Protein AF-0000000071953460 (afdb_homodimer)

Foldseek 3Di:
DVPPPPCPQPQDDDLLAAVVVVVVVLVVVCVVVVPDLQCQLVSVLVNCPPVSVVLVVPDDPVCSRPNVSSSVSCCVVSPDALVSLVVSLVPDDADPPDDVVRSVVRSVVSVVVSCVQQPHDDPVSVVQVVLQVVVLVVDDPVLNVVVCVVCPSYGDGPVRSVVSSVVVVVVVVVVPVPPPCPVPVPDPVPPPPPDPD/DVPPPPCPQPQDDDLLAAVVVVVVVLVVVCVVVVPDLQCLLVSVLVNCPPVSVVLVVPDDPVCSRPNVSSSVSCCVVSPDALVSLVVSLVPDDADPPDDVVRSVVRSVVSVVVSCVQQPHDDPVSVVQVVLQVVVLVVDDPVLNVVVCVVCPSYGDGPVRSVVSSVVVVVVVVVVPPPPPCPVPPPDPPPPPPPDDD

Solvent-accessible surface area (backbone atoms only — not comparable to full-atom values): 22794 Å² total; per-residue (Å²): 123,82,74,71,61,70,75,72,74,57,78,56,63,52,89,83,36,60,56,62,58,49,48,52,52,49,51,50,49,35,60,74,67,63,57,58,70,80,49,50,20,58,52,50,46,60,47,44,47,79,60,28,53,67,44,54,72,74,48,52,80,88,44,57,60,34,41,71,58,50,50,51,46,44,43,65,72,55,49,66,50,58,67,52,37,48,48,44,54,74,65,57,69,80,53,90,90,55,49,42,52,54,41,41,50,51,49,47,51,43,50,53,48,32,32,54,66,66,69,44,84,40,38,67,51,42,52,32,48,56,44,23,52,53,55,52,67,70,45,52,70,68,59,40,52,58,49,48,64,70,34,60,86,52,77,52,48,34,66,58,42,17,47,54,48,44,51,52,54,53,57,56,63,57,59,67,65,60,66,74,71,66,70,71,78,69,75,75,72,69,70,71,71,62,63,86,112,124,83,73,73,60,71,73,73,75,56,79,57,65,53,89,82,38,60,56,63,57,50,48,52,52,50,51,49,50,34,60,74,67,62,58,57,69,80,48,50,20,56,52,51,47,60,48,45,46,79,61,29,54,67,44,55,70,73,47,53,81,87,45,57,60,34,41,70,59,49,50,51,46,44,42,65,74,56,47,66,51,58,66,52,37,47,49,44,54,74,65,57,69,80,53,90,90,54,49,41,53,55,42,40,50,50,47,46,52,44,49,52,47,33,32,55,66,65,70,43,83,40,39,68,51,43,51,31,47,56,44,22,51,52,56,52,67,70,45,52,70,68,58,40,52,58,48,51,63,70,36,62,87,54,76,55,49,34,66,58,42,17,48,53,48,44,51,52,52,53,57,57,63,59,60,66,63,61,67,74,72,68,71,70,77,69,78,74,73,72,74,66,73,69,58,89,117

Sequence (394 aa):
MIKSIKTLSLPVPTRSENFNLFFQSLERAFLTKKINDEYKSEILINLLGERAHNVLLYIKEEELNDYEKLKSIVLREFQLTPRECLNSFKNAVKSSGETYIQFAARLTANFQYYCSLRKVNSFESLCDLIISDKLFETLNKETATHIGIREAEDWFRPIDLAKECDIYFSSRSGSHKEIPITYGYTQDPFKNRSQKLMIKSIKTLSLPVPTRSENFNLFFQSLERAFLTKKINDEYKSEILINLLGERAHNVLLYIKEEELNDYEKLKSIVLREFQLTPRECLNSFKNAVKSSGETYIQFAARLTANFQYYCSLRKVNSFESLCDLIISDKLFETLNKETATHIGIREAEDWFRPIDLAKECDIYFSSRSGSHKEIPITYGYTQDPFKNRSQKL

Secondary structure (DSSP, 8-state):
--S--------PPPTTS-HHHHHHHHHHHHHHTT--HHHHHHHHHHHHGGGHHHHHTTS-GGGTT-HHHHHHHHHHHHPPPHHHHHHHHHT--PPTT--HHHHHHHHHHHHHHHHHHTT--SHHHHHHHHHHHHHHHTS-HHHHHHHHHHHTTS---HHHHHHHHHHHHHHHHHHT------------GGGGGSTT-/--TT-------PPPTTS-HHHHHHHHHHHHHHTT--HHHHHHHHHHHHGGGHHHHHTTS-GGGTT-HHHHHHHHHHHHPPPHHHHHHHHHT--PPTT--HHHHHHHHHHHHHHHHHHTT--SHHHHHHHHHHHHHHHTS-HHHHHHHHHHHTTS---HHHHHHHHHHHHHHHHHHT------------GGGGGGS--

Nearest PDB structures (foldseek):
  7r1z-assembly1_A  TM=4.662E-01  e=5.910E-01  Rattus norvegicus
  7r24-assembly1_A  TM=3.406E-01  e=5.318E-01  Rattus norvegicus
  8uyo-assembly1_1  TM=3.143E-01  e=6.042E+00  Homo sapiens
  7r1z-assembly1_A  TM=4.655E-01  e=4.522E-01  Rattus norvegicus
  7r24-assembly1_A  TM=3.403E-01  e=5.030E-01  Rattus norvegicus

Radius of gyration: 32.68 Å; Cα contacts (8 Å, |Δi|>4): 283; chains: 2; bounding box: 66×86×130 Å

Organism: Trichonephila clavipes (NCBI:txid2585209)

pLDDT: mean 75.24, std 22.38, range [21.05, 98.12]

Structure (mmCIF, N/CA/C/O backbone):
data_AF-0000000071953460-model_v1
#
loop_
_entity.id
_entity.type
_entity.pdbx_description
1 polymer 'Uncharacterized protein'
#
loop_
_atom_site.group_PDB
_atom_site.id
_atom_site.type_symbol
_atom_site.label_atom_id
_atom_site.label_alt_id
_atom_site.label_comp_id
_atom_site.label_asym_id
_atom_site.label_entity_id
_atom_site.label_seq_id
_atom_site.pdbx_PDB_ins_code
_atom_site.Cartn_x
_atom_site.Cartn_y
_atom_site.Cartn_z
_atom_site.occupancy
_atom_site.B_iso_or_equiv
_atom_site.auth_seq_id
_atom_site.auth_comp_id
_atom_site.auth_asym_id
_atom_site.auth_atom_id
_atom_site.pdbx_PDB_model_num
ATOM 1 N N . MET A 1 1 ? 0.425 -36.781 -34.625 1 23.75 1 MET A N 1
ATOM 2 C CA . MET A 1 1 ? -0.552 -36.344 -33.656 1 23.75 1 MET A CA 1
ATOM 3 C C . MET A 1 1 ? 0.042 -35.281 -32.719 1 23.75 1 MET A C 1
ATOM 5 O O . MET A 1 1 ? -0.632 -34.312 -32.375 1 23.75 1 MET A O 1
ATOM 9 N N . ILE A 1 2 ? 1.283 -35.5 -32.281 1 33.03 2 ILE A N 1
ATOM 10 C CA . ILE A 1 2 ? 2.09 -34.594 -31.453 1 33.03 2 ILE A CA 1
ATOM 11 C C . ILE A 1 2 ? 2.387 -33.312 -32.219 1 33.03 2 ILE A C 1
ATOM 13 O O . ILE A 1 2 ? 2.98 -32.375 -31.688 1 33.03 2 ILE A O 1
ATOM 17 N N . LYS A 1 3 ? 2.371 -33.344 -33.469 1 36.88 3 LYS A N 1
ATOM 18 C CA . LYS A 1 3 ? 2.859 -32.312 -34.406 1 36.88 3 LYS A CA 1
ATOM 19 C C . LYS A 1 3 ? 2.006 -31.047 -34.312 1 36.88 3 LYS A C 1
ATOM 21 O O . LYS A 1 3 ? 2.512 -29.938 -34.469 1 36.88 3 LYS A O 1
ATOM 26 N N . SER A 1 4 ? 0.717 -31.25 -34.469 1 30.52 4 SER A N 1
ATOM 27 C CA . SER A 1 4 ? -0.184 -30.109 -34.625 1 30.52 4 SER A CA 1
ATOM 28 C C . SER A 1 4 ? -0.378 -29.391 -33.312 1 30.52 4 SER A C 1
ATOM 30 O O . SER A 1 4 ? -1.391 -28.719 -33.094 1 30.52 4 SER A O 1
ATOM 32 N N . ILE A 1 5 ? 0.105 -29.906 -32.219 1 33.53 5 ILE A N 1
ATOM 33 C CA . ILE A 1 5 ? -0.109 -29.141 -30.984 1 33.53 5 ILE A CA 1
ATOM 34 C C . ILE A 1 5 ? 0.323 -27.703 -31.188 1 33.53 5 ILE A C 1
ATOM 36 O O . ILE A 1 5 ? 1.51 -27.422 -31.375 1 33.53 5 ILE A O 1
ATOM 40 N N . LYS A 1 6 ? -0.373 -26.953 -31.922 1 33.25 6 LYS A N 1
ATOM 41 C CA . LYS A 1 6 ? -0.275 -25.5 -32.031 1 33.25 6 LYS A CA 1
ATOM 42 C C . LYS A 1 6 ? 0.271 -24.906 -30.734 1 33.25 6 LYS A C 1
ATOM 44 O O . LYS A 1 6 ? -0.231 -25.188 -29.641 1 33.25 6 LYS A O 1
ATOM 49 N N . THR A 1 7 ? 1.58 -24.453 -30.766 1 35.38 7 THR A N 1
ATOM 50 C CA . THR A 1 7 ? 2.508 -23.953 -29.75 1 35.38 7 THR A CA 1
ATOM 51 C C . THR A 1 7 ? 1.825 -22.938 -28.859 1 35.38 7 THR A C 1
ATOM 53 O O . THR A 1 7 ? 1.464 -21.844 -29.297 1 35.38 7 THR A O 1
ATOM 56 N N . LEU A 1 8 ? 0.818 -23.312 -28.203 1 34.56 8 LEU A N 1
ATOM 57 C CA . LEU A 1 8 ? 0.409 -22.359 -27.172 1 34.56 8 LEU A CA 1
ATOM 58 C C . LEU A 1 8 ? 1.624 -21.766 -26.469 1 34.56 8 LEU A C 1
ATOM 60 O O . LEU A 1 8 ? 2.373 -22.484 -25.797 1 34.56 8 LEU A O 1
ATOM 64 N N . SER A 1 9 ? 2.424 -21 -27.172 1 36.47 9 SER A N 1
ATOM 65 C CA . SER A 1 9 ? 3.596 -20.359 -26.578 1 36.47 9 SER A CA 1
ATOM 66 C C . SER A 1 9 ? 3.205 -19.438 -25.422 1 36.47 9 SER A C 1
ATOM 68 O O . SER A 1 9 ? 2.65 -18.359 -25.641 1 36.47 9 SER A O 1
ATOM 70 N N . LEU A 1 10 ? 2.398 -19.953 -24.516 1 41.62 10 LEU A N 1
ATOM 71 C CA . LEU A 1 10 ? 2.268 -19.016 -23.406 1 41.62 10 LEU A CA 1
ATOM 72 C C . LEU A 1 10 ? 3.578 -18.891 -22.641 1 41.62 10 LEU A C 1
ATOM 74 O O . LEU A 1 10 ? 4.211 -19.906 -22.312 1 41.62 10 LEU A O 1
ATOM 78 N N . PRO A 1 11 ? 4.238 -17.922 -22.781 1 42.75 11 PRO A N 1
ATOM 79 C CA . PRO A 1 11 ? 5.457 -17.781 -21.969 1 42.75 11 PRO A CA 1
ATOM 80 C C . PRO A 1 11 ? 5.262 -18.234 -20.531 1 42.75 11 PRO A C 1
ATOM 82 O O . PRO A 1 11 ? 4.227 -17.953 -19.922 1 42.75 11 PRO A O 1
ATOM 85 N N . VAL A 1 12 ? 5.852 -19.391 -20.25 1 47.56 12 VAL A N 1
ATOM 86 C CA . VAL A 1 12 ? 5.863 -19.844 -18.875 1 47.56 12 VAL A CA 1
ATOM 87 C C . VAL A 1 12 ? 6.484 -18.781 -17.969 1 47.56 12 VAL A C 1
ATOM 89 O O . VAL A 1 12 ? 7.527 -18.203 -18.312 1 47.56 12 VAL A O 1
ATOM 92 N N . PRO A 1 13 ? 5.668 -18.312 -17 1 50.53 13 PRO A N 1
ATOM 93 C CA . PRO A 1 13 ? 6.168 -17.266 -16.125 1 50.53 13 PRO A CA 1
ATOM 94 C C . PRO A 1 13 ? 7.496 -17.625 -15.461 1 50.53 13 PRO A C 1
ATOM 96 O O . PRO A 1 13 ? 7.812 -18.812 -15.305 1 50.53 13 PRO A O 1
ATOM 99 N N . THR A 1 14 ? 8.414 -16.797 -15.578 1 49.19 14 THR A N 1
ATOM 100 C CA . THR A 1 14 ? 9.562 -16.938 -14.688 1 49.19 14 THR A CA 1
ATOM 101 C C . THR A 1 14 ? 9.125 -16.875 -13.227 1 49.19 14 THR A C 1
ATOM 103 O O . THR A 1 14 ? 8.016 -16.438 -12.922 1 49.19 14 THR A O 1
ATOM 106 N N . ARG A 1 15 ? 9.859 -17.656 -12.383 1 48.22 15 ARG A N 1
ATOM 107 C CA . ARG A 1 15 ? 9.602 -17.75 -10.953 1 48.22 15 ARG A CA 1
ATOM 108 C C . ARG A 1 15 ? 8.922 -16.484 -10.438 1 48.22 15 ARG A C 1
ATOM 110 O O . ARG A 1 15 ? 8.086 -16.547 -9.531 1 48.22 15 ARG A O 1
ATOM 117 N N . SER A 1 16 ? 9.289 -15.422 -11.078 1 48.28 16 SER A N 1
ATOM 118 C CA . SER A 1 16 ? 8.82 -14.148 -10.539 1 48.28 16 SER A CA 1
ATOM 119 C C . SER A 1 16 ? 7.395 -13.852 -10.984 1 48.28 16 SER A C 1
ATOM 121 O O . SER A 1 16 ? 6.754 -12.93 -10.461 1 48.28 16 SER A O 1
ATOM 123 N N . GLU A 1 17 ? 6.961 -14.883 -11.867 1 56.78 17 GLU A N 1
ATOM 124 C CA . GLU A 1 17 ? 5.648 -14.562 -12.422 1 56.78 17 GLU A CA 1
ATOM 125 C C . GLU A 1 17 ? 4.551 -15.367 -11.734 1 56.78 17 GLU A C 1
ATOM 127 O O . GLU A 1 17 ? 4.793 -16.469 -11.25 1 56.78 17 GLU A O 1
ATOM 132 N N . ASN A 1 18 ? 3.434 -14.781 -11.523 1 63.5 18 ASN A N 1
ATOM 133 C CA . ASN A 1 18 ? 2.248 -15.297 -10.844 1 63.5 18 ASN A CA 1
ATOM 134 C C . ASN A 1 18 ? 1.667 -16.516 -11.562 1 63.5 18 ASN A C 1
ATOM 136 O O . ASN A 1 18 ? 1.06 -16.375 -12.625 1 63.5 18 ASN A O 1
ATOM 140 N N . PHE A 1 19 ? 2.096 -17.719 -11.094 1 74.25 19 PHE A N 1
ATOM 141 C CA . PHE A 1 19 ? 1.6 -18.969 -11.68 1 74.25 19 PHE A CA 1
ATOM 142 C C . PHE A 1 19 ? 0.077 -19.016 -11.641 1 74.25 19 PHE A C 1
ATOM 144 O O . PHE A 1 19 ? -0.551 -19.672 -12.469 1 74.25 19 PHE A O 1
ATOM 151 N N . ASN A 1 20 ? -0.404 -18.266 -10.797 1 70.81 20 ASN A N 1
ATOM 152 C CA . ASN A 1 20 ? -1.862 -18.203 -10.789 1 70.81 20 ASN A CA 1
ATOM 153 C C . ASN A 1 20 ? -2.4 -17.531 -12.039 1 70.81 20 ASN A C 1
ATOM 155 O O . ASN A 1 20 ? -3.365 -18 -12.648 1 70.81 20 ASN A O 1
ATOM 159 N N . LEU A 1 21 ? -1.749 -16.484 -12.289 1 70.56 21 LEU A N 1
ATOM 160 C CA . LEU A 1 21 ? -2.16 -15.789 -13.5 1 70.56 21 LEU A CA 1
ATOM 161 C C . LEU A 1 21 ? -1.877 -16.641 -14.742 1 70.56 21 LEU A C 1
ATOM 163 O O . LEU A 1 21 ? -2.662 -16.641 -15.688 1 70.56 21 LEU A O 1
ATOM 167 N N . PHE A 1 22 ? -0.777 -17.297 -14.664 1 76.81 22 PHE A N 1
ATOM 168 C CA . PHE A 1 22 ? -0.415 -18.203 -15.742 1 76.81 22 PHE A CA 1
ATOM 169 C C . PHE A 1 22 ? -1.508 -19.25 -15.961 1 76.81 22 PHE A C 1
ATOM 171 O O . PHE A 1 22 ? -1.945 -19.469 -17.094 1 76.81 22 PHE A O 1
ATOM 178 N N . PHE A 1 23 ? -2.01 -19.75 -14.867 1 81.75 23 PHE A N 1
ATOM 179 C CA . PHE A 1 23 ? -3.012 -20.797 -14.969 1 81.75 23 PHE A CA 1
ATOM 180 C C . PHE A 1 23 ? -4.359 -20.234 -15.398 1 81.75 23 PHE A C 1
ATOM 182 O O . PHE A 1 23 ? -5.105 -20.859 -16.141 1 81.75 23 PHE A O 1
ATOM 189 N N . GLN A 1 24 ? -4.594 -19.078 -14.961 1 77.25 24 GLN A N 1
ATOM 190 C CA . GLN A 1 24 ? -5.82 -18.438 -15.406 1 77.25 24 GLN A CA 1
ATOM 191 C C . GLN A 1 24 ? -5.801 -18.203 -16.922 1 77.25 24 GLN A C 1
ATOM 193 O O . GLN A 1 24 ? -6.793 -18.469 -17.594 1 77.25 24 GLN A O 1
ATOM 198 N N . SER A 1 25 ? -4.746 -17.75 -17.406 1 77.06 25 SER A N 1
ATOM 199 C CA . SER A 1 25 ? -4.586 -17.531 -18.844 1 77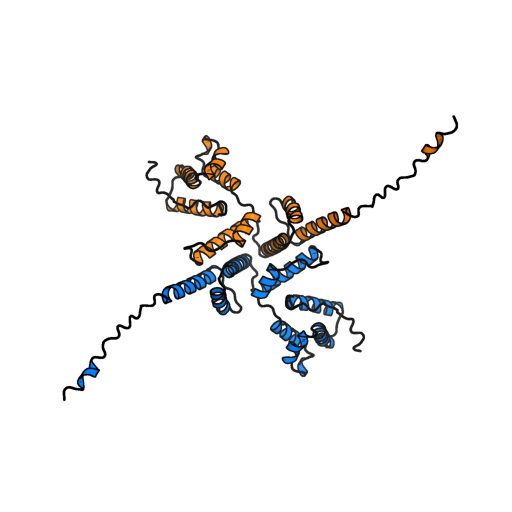.06 25 SER A CA 1
ATOM 200 C C . SER A 1 25 ? -4.617 -18.844 -19.609 1 77.06 25 SER A C 1
ATOM 202 O O . SER A 1 25 ? -5.238 -18.938 -20.672 1 77.06 25 SER A O 1
ATOM 204 N N . LEU A 1 26 ? -3.959 -19.766 -19.078 1 83 26 LEU A N 1
ATOM 205 C CA . LEU A 1 26 ? -3.885 -21.078 -19.719 1 83 26 LEU A CA 1
ATOM 206 C C . LEU A 1 26 ? -5.266 -21.703 -19.812 1 83 26 LEU A C 1
ATOM 208 O O . LEU A 1 26 ? -5.641 -22.234 -20.875 1 83 26 LEU A O 1
ATOM 212 N N . GLU A 1 27 ? -5.949 -21.594 -18.734 1 86.81 27 GLU A N 1
ATOM 213 C CA . GLU A 1 27 ? -7.281 -22.188 -18.688 1 86.81 27 GLU A CA 1
ATOM 214 C C . GLU A 1 27 ? -8.258 -21.438 -19.578 1 86.81 27 GLU A C 1
ATOM 216 O O . GLU A 1 27 ? -9.133 -22.031 -20.203 1 86.81 27 GLU A O 1
ATOM 221 N N . ARG A 1 28 ? -8.078 -20.188 -19.625 1 82.25 28 ARG A N 1
ATOM 222 C CA . ARG A 1 28 ? -8.867 -19.406 -20.578 1 82.25 28 ARG A CA 1
ATOM 223 C C . ARG A 1 28 ? -8.555 -19.828 -22.016 1 82.25 28 ARG A C 1
ATOM 225 O O . ARG A 1 28 ? -9.461 -19.953 -22.844 1 82.25 28 ARG A O 1
ATOM 232 N N . ALA A 1 29 ? -7.367 -20 -22.328 1 81.88 29 ALA A N 1
ATOM 233 C CA . ALA A 1 29 ? -6.949 -20.484 -23.641 1 81.88 29 ALA A CA 1
ATOM 234 C C . ALA A 1 29 ? -7.52 -21.859 -23.938 1 81.88 29 ALA A C 1
ATOM 236 O O . ALA A 1 29 ? -7.965 -22.141 -25.062 1 81.88 29 ALA A O 1
ATOM 237 N N . PHE A 1 30 ? -7.562 -22.734 -22.906 1 88.06 30 PHE A N 1
ATOM 238 C CA . PHE A 1 30 ? -8.133 -24.078 -23.062 1 88.06 30 PHE A CA 1
ATOM 239 C C . PHE A 1 30 ? -9.609 -23.984 -23.453 1 88.06 30 PHE A C 1
ATOM 241 O O . PHE A 1 30 ? -10.07 -24.734 -24.312 1 88.06 30 PHE A O 1
ATOM 248 N N . LEU A 1 31 ? -10.242 -23.109 -22.828 1 88.75 31 LEU A N 1
ATOM 249 C CA . LEU A 1 31 ? -11.664 -22.938 -23.078 1 88.75 31 LEU A CA 1
ATOM 250 C C . LEU A 1 31 ? -11.922 -22.359 -24.469 1 88.75 31 LEU A C 1
ATOM 252 O O . LEU A 1 31 ? -12.781 -22.859 -25.188 1 88.75 31 LEU A O 1
ATOM 256 N N . THR A 1 32 ? -11.195 -21.406 -24.797 1 86.06 32 THR A N 1
ATOM 257 C CA . THR A 1 32 ? -11.383 -20.719 -26.078 1 86.06 32 THR A CA 1
ATOM 258 C C . THR A 1 32 ? -11.055 -21.656 -27.25 1 86.06 32 THR A C 1
ATOM 260 O O . THR A 1 32 ? -11.742 -21.641 -28.266 1 86.06 32 THR A O 1
ATOM 263 N N . LYS A 1 33 ? -10.078 -22.422 -27.078 1 88.19 33 LYS A N 1
ATOM 264 C CA . LYS A 1 33 ? -9.609 -23.297 -28.141 1 88.19 33 LYS A CA 1
ATOM 265 C C . LYS A 1 33 ? -10.234 -24.672 -28.031 1 88.19 33 LYS A C 1
ATOM 267 O O . LYS A 1 33 ? -9.906 -25.578 -28.812 1 88.19 33 LYS A O 1
ATOM 272 N N . LYS A 1 34 ? -11.117 -24.828 -27.078 1 90.06 34 LYS A N 1
ATOM 273 C CA . LYS A 1 34 ? -11.852 -26.078 -26.844 1 90.06 34 LYS A CA 1
ATOM 274 C C . LYS A 1 34 ? -10.906 -27.266 -26.781 1 90.06 34 LYS A C 1
ATOM 276 O O . LYS A 1 34 ? -11.102 -28.266 -27.469 1 90.06 34 LYS A O 1
ATOM 281 N N . ILE A 1 35 ? -9.922 -27.156 -25.969 1 87.75 35 ILE A N 1
ATOM 282 C CA . ILE A 1 35 ? -8.93 -28.203 -25.781 1 87.75 35 ILE A CA 1
ATOM 283 C C . ILE A 1 35 ? -9.523 -29.344 -24.953 1 87.75 35 ILE A C 1
ATOM 285 O O . ILE A 1 35 ? -10.133 -29.109 -23.906 1 87.75 35 ILE A O 1
ATOM 289 N N . ASN A 1 36 ? -9.406 -30.578 -25.469 1 89.69 36 ASN A N 1
ATOM 290 C CA . ASN A 1 36 ? -9.883 -31.75 -24.75 1 89.69 36 ASN A CA 1
ATOM 291 C C . ASN A 1 36 ? -9.094 -31.953 -23.453 1 89.69 36 ASN A C 1
ATOM 293 O O . ASN A 1 36 ? -7.887 -31.703 -23.406 1 89.69 36 ASN A O 1
ATOM 297 N N . ASP A 1 37 ? -9.688 -32.531 -22.422 1 89.38 37 ASP A N 1
ATOM 298 C CA . ASP A 1 37 ? -9.109 -32.75 -21.094 1 89.38 37 ASP A CA 1
ATOM 299 C C . ASP A 1 37 ? -7.863 -33.625 -21.172 1 89.38 37 ASP A C 1
ATOM 301 O O . ASP A 1 37 ? -6.922 -33.438 -20.391 1 89.38 37 ASP A O 1
ATOM 305 N N . GLU A 1 38 ? -7.91 -34.469 -22.109 1 85.94 38 GLU A N 1
ATOM 306 C CA . GLU A 1 38 ? -6.836 -35.469 -22.203 1 85.94 38 GLU A CA 1
ATOM 307 C C . GLU A 1 38 ? -5.52 -34.781 -22.609 1 85.94 38 GLU A C 1
ATOM 309 O O . GLU A 1 38 ? -4.441 -35.344 -22.328 1 85.94 38 GLU A O 1
ATOM 314 N N . TYR A 1 39 ? -5.574 -33.562 -23.172 1 88.94 39 TYR A N 1
ATOM 315 C CA . TYR A 1 39 ? -4.363 -32.906 -23.688 1 88.94 39 TYR A CA 1
ATOM 316 C C . TYR A 1 39 ? -3.873 -31.844 -22.719 1 88.94 39 TYR A C 1
ATOM 318 O O . TYR A 1 39 ? -2.734 -31.375 -22.828 1 88.94 39 TYR A O 1
ATOM 326 N N . LYS A 1 40 ? -4.637 -31.453 -21.75 1 90.31 40 LYS A N 1
ATOM 327 C CA . LYS A 1 40 ? -4.34 -30.312 -20.891 1 90.31 40 LYS A CA 1
ATOM 328 C C . LYS A 1 40 ? -3.057 -30.547 -20.094 1 90.31 40 LYS A C 1
ATOM 330 O O . LYS A 1 40 ? -2.207 -29.656 -20 1 90.31 40 LYS A O 1
ATOM 335 N N . SER A 1 41 ? -2.945 -31.734 -19.594 1 88.06 41 SER A N 1
ATOM 336 C CA . SER A 1 41 ? -1.777 -32.062 -18.781 1 88.06 41 SER A CA 1
ATOM 337 C C . SER A 1 41 ? -0.498 -32.031 -19.609 1 88.06 41 SER A C 1
ATOM 339 O O . SER A 1 41 ? 0.518 -31.484 -19.172 1 88.06 41 SER A O 1
ATOM 341 N N . GLU A 1 42 ? -0.574 -32.594 -20.75 1 83.62 42 GLU A N 1
ATOM 342 C CA . GLU A 1 42 ? 0.587 -32.625 -21.641 1 83.62 42 GLU A CA 1
ATOM 343 C C . GLU A 1 42 ? 1.01 -31.219 -22.031 1 83.62 42 GLU A C 1
ATOM 345 O O . GLU A 1 42 ? 2.203 -30.906 -22.078 1 83.62 42 GLU A O 1
ATOM 350 N N . ILE A 1 43 ? 0.087 -30.422 -22.375 1 85.88 43 ILE A N 1
ATOM 351 C CA . ILE A 1 43 ? 0.364 -29.047 -22.75 1 85.88 43 ILE A CA 1
ATOM 352 C C . ILE A 1 43 ? 1.057 -28.328 -21.594 1 85.88 43 ILE A C 1
ATOM 354 O O . ILE A 1 43 ? 2.055 -27.625 -21.797 1 85.88 43 ILE A O 1
ATOM 358 N N . LEU A 1 44 ? 0.514 -28.516 -20.391 1 85.06 44 LEU A N 1
ATOM 359 C CA . LEU A 1 44 ? 1.087 -27.891 -19.203 1 85.06 44 LEU A CA 1
ATOM 360 C C . LEU A 1 44 ? 2.541 -28.297 -19.016 1 85.06 44 LEU A C 1
ATOM 362 O O . LEU A 1 44 ? 3.406 -27.453 -18.781 1 85.06 44 LEU A O 1
ATOM 366 N N . ILE A 1 45 ? 2.832 -29.578 -19.156 1 79.25 45 ILE A N 1
ATOM 367 C CA . ILE A 1 45 ? 4.18 -30.109 -18.969 1 79.25 45 ILE A CA 1
ATOM 368 C C . ILE A 1 45 ? 5.121 -29.5 -20 1 79.25 45 ILE A C 1
ATOM 370 O O . ILE A 1 45 ? 6.25 -29.125 -19.672 1 79.25 45 ILE A O 1
ATOM 374 N N . ASN A 1 46 ? 4.664 -29.375 -21.141 1 81.56 46 ASN A N 1
ATOM 375 C CA . ASN A 1 46 ? 5.473 -28.797 -22.219 1 81.56 46 ASN A CA 1
ATOM 376 C C . ASN A 1 46 ? 5.754 -27.328 -21.969 1 81.56 46 ASN A C 1
ATOM 378 O O . ASN A 1 46 ? 6.855 -26.844 -22.25 1 81.56 46 ASN A O 1
ATOM 382 N N . LEU A 1 47 ? 4.723 -26.688 -21.516 1 79.88 47 LEU A N 1
ATOM 383 C CA . LEU A 1 47 ? 4.863 -25.25 -21.25 1 79.88 47 LEU A CA 1
ATOM 384 C C . LEU A 1 47 ? 5.852 -25 -20.109 1 79.88 47 LEU A C 1
ATOM 386 O O . LEU A 1 47 ? 6.586 -24.016 -20.141 1 79.88 47 LEU A O 1
ATOM 390 N N . LEU A 1 48 ? 5.852 -25.875 -19.094 1 78.44 48 LEU A N 1
ATOM 391 C CA . LEU A 1 48 ? 6.727 -25.719 -17.938 1 78.44 48 LEU A CA 1
ATOM 392 C C . LEU A 1 48 ? 8.18 -25.953 -18.312 1 78.44 48 LEU A C 1
ATOM 394 O O . LEU A 1 48 ? 9.086 -25.422 -17.672 1 78.44 48 LEU A O 1
ATOM 398 N N . GLY A 1 49 ? 8.43 -26.688 -19.297 1 73.94 49 GLY A N 1
ATOM 399 C CA . GLY A 1 49 ? 9.789 -26.938 -19.75 1 73.94 49 GLY A CA 1
ATOM 400 C C . GLY A 1 49 ? 10.664 -27.562 -18.672 1 73.94 49 GLY A C 1
ATOM 401 O O . GLY A 1 49 ? 10.297 -28.594 -18.078 1 73.94 49 GLY A O 1
ATOM 402 N N . GLU A 1 50 ? 11.75 -26.922 -18.359 1 69.5 50 GLU A N 1
ATOM 403 C CA . GLU A 1 50 ? 12.734 -27.422 -17.406 1 69.5 50 GLU A CA 1
ATOM 404 C C . GLU A 1 50 ? 12.172 -27.469 -15.992 1 69.5 50 GLU A C 1
ATOM 406 O O . GLU A 1 50 ? 12.562 -28.312 -15.18 1 69.5 50 GLU A O 1
ATOM 411 N N . ARG A 1 51 ? 11.234 -26.641 -15.711 1 72.56 51 ARG A N 1
ATOM 412 C CA . ARG A 1 51 ? 10.641 -26.594 -14.383 1 72.56 51 ARG A CA 1
ATOM 413 C C . ARG A 1 51 ? 9.742 -27.797 -14.141 1 72.56 51 ARG A C 1
ATOM 415 O O . ARG A 1 51 ? 9.43 -28.125 -12.992 1 72.56 51 ARG A O 1
ATOM 422 N N . ALA A 1 52 ? 9.477 -28.375 -15.234 1 72.06 52 ALA A N 1
ATOM 423 C CA . ALA A 1 52 ? 8.625 -29.562 -15.133 1 72.06 52 ALA A CA 1
ATOM 424 C C . ALA A 1 52 ? 9.305 -30.672 -14.328 1 72.06 52 ALA A C 1
ATOM 426 O O . ALA A 1 52 ? 8.633 -31.484 -13.695 1 72.06 52 ALA A O 1
ATOM 427 N N . HIS A 1 53 ? 10.523 -30.594 -14.406 1 70.19 53 HIS A N 1
ATOM 428 C CA . HIS A 1 53 ? 11.273 -31.656 -13.758 1 70.19 53 HIS A CA 1
ATOM 429 C C . HIS A 1 53 ? 10.961 -31.719 -12.266 1 70.19 53 HIS A C 1
ATOM 431 O O . HIS A 1 53 ? 10.75 -32.812 -11.719 1 70.19 53 HIS A O 1
ATOM 437 N N . ASN A 1 54 ? 10.859 -30.688 -11.688 1 71.25 54 ASN A N 1
ATOM 438 C CA . ASN A 1 54 ? 10.578 -30.656 -10.25 1 71.25 54 ASN A CA 1
ATOM 439 C C . ASN A 1 54 ? 9.18 -31.172 -9.938 1 71.25 54 ASN A C 1
ATOM 441 O O . ASN A 1 54 ? 8.969 -31.812 -8.914 1 71.25 54 ASN A O 1
ATOM 445 N N . VAL A 1 55 ? 8.328 -30.875 -10.859 1 74.12 55 VAL A N 1
ATOM 446 C CA . VAL A 1 55 ? 6.941 -31.281 -10.68 1 74.12 55 VAL A CA 1
ATOM 447 C C . VAL A 1 55 ? 6.809 -32.781 -10.945 1 74.12 55 VAL A C 1
ATOM 449 O O . VAL A 1 55 ? 6.109 -33.5 -10.211 1 74.12 55 VAL A O 1
ATOM 452 N N . LEU A 1 56 ? 7.59 -33.188 -11.961 1 76.5 56 LEU A N 1
ATOM 453 C CA . LEU A 1 56 ? 7.492 -34.562 -12.398 1 76.5 56 LEU A CA 1
ATOM 454 C C . LEU A 1 56 ? 8.078 -35.531 -11.359 1 76.5 56 LEU A C 1
ATOM 456 O O . LEU A 1 56 ? 7.73 -36.719 -11.32 1 76.5 56 LEU A O 1
ATOM 460 N N . LEU A 1 57 ? 8.828 -34.938 -10.492 1 76.25 57 LEU A N 1
ATOM 461 C CA . LEU A 1 57 ? 9.406 -35.719 -9.422 1 76.25 57 LEU A CA 1
ATOM 462 C C . LEU A 1 57 ? 8.336 -36.094 -8.398 1 76.25 57 LEU A C 1
ATOM 464 O O . LEU A 1 57 ? 8.469 -37.125 -7.707 1 76.25 57 LEU A O 1
ATOM 468 N N . TYR A 1 58 ? 7.344 -35.375 -8.344 1 75.88 58 TYR A N 1
ATOM 469 C CA . TYR A 1 58 ? 6.367 -35.531 -7.277 1 75.88 58 TYR A CA 1
ATOM 470 C C . TYR A 1 58 ? 5.102 -36.219 -7.805 1 75.88 58 TYR A C 1
ATOM 472 O O . TYR A 1 58 ? 4.172 -36.5 -7.039 1 75.88 58 TYR A O 1
ATOM 480 N N . ILE A 1 59 ? 5.078 -36.375 -9.07 1 77.56 59 ILE A N 1
ATOM 481 C CA . ILE A 1 59 ? 3.838 -36.906 -9.617 1 77.56 59 ILE A CA 1
ATOM 482 C C . ILE A 1 59 ? 4.066 -38.344 -10.102 1 77.56 59 ILE A C 1
ATOM 484 O O . ILE A 1 59 ? 5.094 -38.625 -10.719 1 77.56 59 ILE A O 1
ATOM 488 N N . LYS A 1 60 ? 3.17 -39.188 -9.688 1 79.25 60 LYS A N 1
ATOM 489 C CA . LYS A 1 60 ? 3.205 -40.562 -10.18 1 79.25 60 LYS A CA 1
ATOM 490 C C . LYS A 1 60 ? 2.836 -40.625 -11.656 1 79.25 60 LYS A C 1
ATOM 492 O O . LYS A 1 60 ? 2.105 -39.781 -12.156 1 79.25 60 LYS A O 1
ATOM 497 N N . GLU A 1 61 ? 3.393 -41.625 -12.312 1 78.12 61 GLU A N 1
ATOM 498 C CA . GLU A 1 61 ? 3.182 -41.812 -13.742 1 78.12 61 GLU A CA 1
ATOM 499 C C . GLU A 1 61 ? 1.695 -41.875 -14.078 1 78.12 61 GLU A C 1
ATOM 501 O O . GLU A 1 61 ? 1.254 -41.344 -15.094 1 78.12 61 GLU A O 1
ATOM 506 N N . GLU A 1 62 ? 0.921 -42.469 -13.164 1 79.69 62 GLU A N 1
ATOM 507 C CA . GLU A 1 62 ? -0.503 -42.656 -13.406 1 79.69 62 GLU A CA 1
ATOM 508 C C . GLU A 1 62 ? -1.275 -41.344 -13.297 1 79.69 62 GLU A C 1
ATOM 510 O O . GLU A 1 62 ? -2.373 -41.219 -13.844 1 79.69 62 GLU A O 1
ATOM 515 N N . GLU A 1 63 ? -0.564 -40.406 -12.688 1 80.81 63 GLU A N 1
ATOM 516 C CA . GLU A 1 63 ? -1.263 -39.156 -12.398 1 80.81 63 GLU A CA 1
ATOM 517 C C . GLU A 1 63 ? -0.825 -38.031 -13.352 1 80.81 63 GLU A C 1
ATOM 519 O O . GLU A 1 63 ? -1.322 -36.906 -13.266 1 80.81 63 GLU A O 1
ATOM 524 N N . LEU A 1 64 ? 0.001 -38.375 -14.273 1 80.38 64 LEU A N 1
ATOM 525 C CA . LEU A 1 64 ? 0.573 -37.375 -15.18 1 80.38 64 LEU A CA 1
ATOM 526 C C . LEU A 1 64 ? -0.494 -36.812 -16.109 1 80.38 64 LEU A C 1
ATOM 528 O O . LEU A 1 64 ? -0.358 -35.688 -16.609 1 80.38 64 LEU A O 1
ATOM 532 N N . ASN A 1 65 ? -1.596 -37.562 -16.25 1 83.81 65 ASN A N 1
ATOM 533 C CA . ASN A 1 65 ? -2.654 -37.125 -17.156 1 83.81 65 ASN A CA 1
ATOM 534 C C . ASN A 1 65 ? -3.754 -36.375 -16.406 1 83.81 65 ASN A C 1
ATOM 536 O O . ASN A 1 65 ? -4.734 -35.938 -17 1 83.81 65 ASN A O 1
ATOM 540 N N . ASP A 1 66 ? -3.543 -36.219 -15.141 1 89.06 66 ASP A N 1
ATOM 541 C CA . ASP A 1 66 ? -4.488 -35.469 -14.312 1 89.06 66 ASP A CA 1
ATOM 542 C C . ASP A 1 66 ? -4.098 -34 -14.219 1 89.06 66 ASP A C 1
ATOM 544 O O . ASP A 1 66 ? -3.252 -33.625 -13.406 1 89.06 66 ASP A O 1
ATOM 548 N N . TYR A 1 67 ? -4.816 -33.188 -14.977 1 91.5 67 TYR A N 1
ATOM 549 C CA . TYR A 1 67 ? -4.5 -31.781 -15.062 1 91.5 67 TYR A CA 1
ATOM 550 C C . TYR A 1 67 ? -4.609 -31.109 -13.695 1 91.5 67 TYR A C 1
ATOM 552 O O . TYR A 1 67 ? -3.748 -30.312 -13.32 1 91.5 67 TYR A O 1
ATOM 560 N N . GLU A 1 68 ? -5.684 -31.422 -13 1 89.31 68 GLU A N 1
ATOM 561 C CA . GLU A 1 68 ? -5.926 -30.766 -11.719 1 89.31 68 GLU A CA 1
ATOM 562 C C . GLU A 1 68 ? -4.832 -31.094 -10.703 1 89.31 68 GLU A C 1
ATOM 564 O O . GLU A 1 68 ? -4.406 -30.234 -9.93 1 89.31 68 GLU A O 1
ATOM 569 N N . LYS A 1 69 ? -4.422 -32.312 -10.758 1 86.25 69 LYS A N 1
ATOM 570 C CA . LYS A 1 69 ? -3.357 -32.719 -9.852 1 86.25 69 LYS A CA 1
ATOM 571 C C . LYS A 1 69 ? -2.031 -32.062 -10.219 1 86.25 69 LYS A C 1
ATOM 573 O O . LYS A 1 69 ? -1.296 -31.609 -9.344 1 86.25 69 LYS A O 1
ATOM 578 N N . LEU A 1 70 ? -1.698 -32.094 -11.469 1 85.19 70 LEU A N 1
ATOM 579 C CA . LEU A 1 70 ? -0.483 -31.453 -11.945 1 85.19 70 LEU A CA 1
ATOM 580 C C . LEU A 1 70 ? -0.484 -29.969 -11.578 1 85.19 70 LEU A C 1
ATOM 582 O O . LEU A 1 70 ? 0.518 -29.438 -11.078 1 85.19 70 LEU A O 1
ATOM 586 N N . LYS A 1 71 ? -1.578 -29.328 -11.852 1 84.75 71 LYS A N 1
ATOM 587 C CA . LYS A 1 71 ? -1.743 -27.922 -11.508 1 84.75 71 LYS A CA 1
ATOM 588 C C . LYS A 1 71 ? -1.487 -27.672 -10.023 1 84.75 71 LYS A C 1
ATOM 590 O O . LYS A 1 71 ? -0.781 -26.734 -9.648 1 84.75 71 LYS A O 1
ATOM 595 N N . SER A 1 72 ? -2.047 -28.516 -9.234 1 83.19 72 SER A N 1
ATOM 596 C CA . SER A 1 72 ? -1.906 -28.375 -7.793 1 83.19 72 SER A CA 1
ATOM 597 C C . SER A 1 72 ? -0.449 -28.5 -7.363 1 83.19 72 SER A C 1
ATOM 599 O O . SER A 1 72 ? 0.009 -27.766 -6.48 1 83.19 72 SER A O 1
ATOM 601 N N . ILE A 1 73 ? 0.25 -29.422 -7.996 1 79.94 73 ILE A N 1
ATOM 602 C CA . ILE A 1 73 ? 1.652 -29.641 -7.66 1 79.94 73 ILE A CA 1
ATOM 603 C C . ILE A 1 73 ? 2.482 -28.438 -8.094 1 79.94 73 ILE A C 1
ATOM 605 O O . ILE A 1 73 ? 3.354 -27.969 -7.355 1 79.94 73 ILE A O 1
ATOM 609 N N . VAL A 1 74 ? 2.193 -27.969 -9.266 1 79.25 74 VAL A N 1
ATOM 610 C CA . VAL A 1 74 ? 2.914 -26.812 -9.789 1 79.25 74 VAL A CA 1
ATOM 611 C C . VAL A 1 74 ? 2.672 -25.594 -8.891 1 79.25 74 VAL A C 1
ATOM 613 O O . VAL A 1 74 ? 3.609 -24.875 -8.547 1 79.25 74 VAL A O 1
ATOM 616 N N . LEU A 1 75 ? 1.464 -25.406 -8.555 1 77.06 75 LEU A N 1
ATOM 617 C CA . LEU A 1 75 ? 1.105 -24.266 -7.711 1 77.06 75 LEU A CA 1
ATOM 618 C C . LEU A 1 75 ? 1.767 -24.375 -6.34 1 77.06 75 LEU A C 1
ATOM 620 O O . LEU A 1 75 ? 2.232 -23.375 -5.785 1 77.06 75 LEU A O 1
ATOM 624 N N . ARG A 1 76 ? 1.776 -25.609 -5.891 1 73.56 76 ARG A N 1
ATOM 625 C CA . ARG A 1 76 ? 2.414 -25.828 -4.598 1 73.56 76 ARG A CA 1
ATOM 626 C C . ARG A 1 76 ? 3.912 -25.547 -4.672 1 73.56 76 ARG A C 1
ATOM 628 O O . ARG A 1 76 ? 4.484 -24.953 -3.75 1 73.56 76 ARG A O 1
ATOM 635 N N . GLU A 1 77 ? 4.441 -26.062 -5.742 1 72.12 77 GLU A N 1
ATOM 636 C CA . GLU A 1 77 ? 5.887 -25.922 -5.898 1 72.12 77 GLU A CA 1
ATOM 637 C C . GLU A 1 77 ? 6.277 -24.484 -6.207 1 72.12 77 GLU A C 1
ATOM 639 O O . GLU 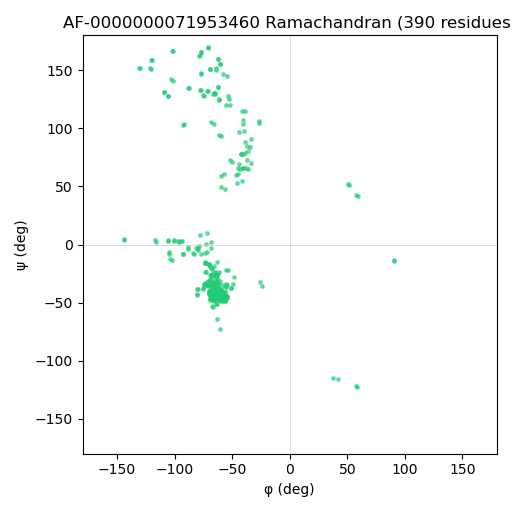A 1 77 ? 7.324 -24.016 -5.754 1 72.12 77 GLU A O 1
ATOM 644 N N . PHE A 1 78 ? 5.387 -23.891 -6.945 1 73 78 PHE A N 1
ATOM 645 C CA . PHE A 1 78 ? 5.828 -22.594 -7.457 1 73 78 PHE A CA 1
ATOM 646 C C . PHE A 1 78 ? 4.961 -21.469 -6.91 1 73 78 PHE A C 1
ATOM 648 O O . PHE A 1 78 ? 5.062 -20.328 -7.355 1 73 78 PHE A O 1
ATOM 655 N N . GLN A 1 79 ? 4.059 -21.984 -6.066 1 71.81 79 GLN A N 1
ATOM 656 C CA . GLN A 1 79 ? 3.193 -20.953 -5.512 1 71.81 79 GLN A CA 1
ATOM 657 C C . GLN A 1 79 ? 3.998 -19.922 -4.707 1 71.81 79 GLN A C 1
ATOM 659 O O . GLN A 1 79 ? 4.809 -20.297 -3.857 1 71.81 79 GLN A O 1
ATOM 664 N N . LEU A 1 80 ? 3.783 -18.75 -5.141 1 74.56 80 LEU A N 1
ATOM 665 C CA . LEU A 1 80 ? 4.402 -17.672 -4.383 1 74.56 80 LEU A CA 1
ATOM 666 C C . LEU A 1 80 ? 3.719 -17.5 -3.031 1 74.56 80 LEU A C 1
ATOM 668 O O . LEU A 1 80 ? 2.494 -17.609 -2.93 1 74.56 80 LEU A O 1
ATOM 672 N N . THR A 1 81 ? 4.52 -17.422 -1.986 1 79.5 81 THR A N 1
ATOM 673 C CA . THR A 1 81 ? 3.973 -17.031 -0.693 1 79.5 81 THR A CA 1
ATOM 674 C C . THR A 1 81 ? 3.357 -15.641 -0.768 1 79.5 81 THR A C 1
ATOM 676 O O . THR A 1 81 ? 3.676 -14.859 -1.67 1 79.5 81 THR A O 1
ATOM 679 N N . PRO A 1 82 ? 2.453 -15.391 0.0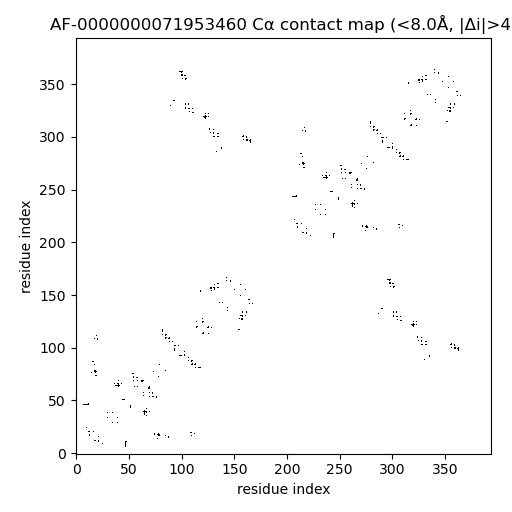98 1 85.44 82 PRO A N 1
ATOM 680 C CA . PRO A 1 82 ? 1.875 -14.047 0.103 1 85.44 82 PRO A CA 1
ATOM 681 C C . PRO A 1 82 ? 2.936 -12.945 0.136 1 85.44 82 PRO A C 1
ATOM 683 O O . PRO A 1 82 ? 2.799 -11.93 -0.549 1 85.44 82 PRO A O 1
ATOM 686 N N . ARG A 1 83 ? 3.949 -13.18 0.842 1 86.25 83 ARG A N 1
ATOM 687 C CA . ARG A 1 83 ? 5.012 -12.18 0.92 1 86.25 83 ARG A CA 1
ATOM 688 C C . ARG A 1 83 ? 5.723 -12.031 -0.42 1 86.25 83 ARG A C 1
ATOM 690 O O . ARG A 1 83 ? 6.082 -10.922 -0.818 1 86.25 83 ARG A O 1
ATOM 697 N N . GLU A 1 84 ? 5.938 -13.117 -1.036 1 84.81 84 GLU A N 1
ATOM 698 C CA . GLU A 1 84 ? 6.555 -13.07 -2.357 1 84.81 84 GLU A CA 1
ATOM 699 C C . GLU A 1 84 ? 5.652 -12.359 -3.363 1 84.81 84 GLU A C 1
ATOM 701 O O . GLU A 1 84 ? 6.133 -11.633 -4.234 1 84.81 84 GLU A O 1
ATOM 706 N N . CYS A 1 85 ? 4.371 -12.586 -3.24 1 87.56 85 CYS A N 1
ATOM 707 C CA . CYS A 1 85 ? 3.406 -11.906 -4.094 1 87.56 85 CYS A CA 1
ATOM 708 C C . CYS A 1 85 ? 3.443 -10.398 -3.869 1 87.56 85 CYS A C 1
ATOM 710 O O . CYS A 1 85 ? 3.453 -9.617 -4.824 1 87.56 85 CYS A O 1
ATOM 712 N N . LEU A 1 86 ? 3.469 -10.031 -2.596 1 92.19 86 LEU A N 1
ATOM 713 C CA . LEU A 1 86 ? 3.555 -8.617 -2.254 1 92.19 86 LEU A CA 1
ATOM 714 C C . LEU A 1 86 ? 4.824 -7.996 -2.826 1 92.19 86 LEU A C 1
ATOM 716 O O . LEU A 1 86 ? 4.781 -6.902 -3.395 1 92.19 86 LEU A O 1
ATOM 720 N N . ASN A 1 87 ? 5.906 -8.703 -2.699 1 89.94 87 ASN A N 1
ATOM 721 C CA . ASN A 1 87 ? 7.18 -8.203 -3.211 1 89.94 87 ASN A CA 1
ATOM 722 C C . ASN A 1 87 ? 7.16 -8.062 -4.73 1 89.94 87 ASN A C 1
ATOM 724 O O . ASN A 1 87 ? 7.73 -7.121 -5.277 1 89.94 87 ASN A O 1
ATOM 728 N N . SER A 1 88 ? 6.59 -9.047 -5.363 1 87.12 88 SER A N 1
ATOM 729 C CA . SER A 1 88 ? 6.457 -8.977 -6.816 1 87.12 88 SER A CA 1
ATOM 730 C C . SER A 1 88 ? 5.652 -7.75 -7.234 1 87.12 88 SER A C 1
ATOM 732 O O . SER A 1 88 ? 6 -7.082 -8.211 1 87.12 88 SER A O 1
ATOM 734 N N . PHE A 1 89 ? 4.598 -7.453 -6.496 1 93.38 89 PHE A N 1
ATOM 735 C CA . PHE A 1 89 ? 3.777 -6.281 -6.777 1 93.38 89 PHE A CA 1
ATOM 736 C C . PHE A 1 89 ? 4.566 -4.996 -6.551 1 93.38 89 PHE A C 1
ATOM 738 O O . PHE A 1 89 ? 4.562 -4.102 -7.398 1 93.38 89 PHE A O 1
ATOM 745 N N . LYS A 1 90 ? 5.223 -4.949 -5.449 1 94.31 90 LYS A N 1
ATOM 746 C CA . LYS A 1 90 ? 5.965 -3.752 -5.059 1 94.31 90 LYS A CA 1
ATOM 747 C C . LYS A 1 90 ? 7.102 -3.471 -6.035 1 94.31 90 LYS A C 1
ATOM 749 O O . LYS A 1 90 ? 7.426 -2.311 -6.305 1 94.31 90 LYS A O 1
ATOM 754 N N . ASN A 1 91 ? 7.641 -4.52 -6.574 1 92.06 91 ASN A N 1
ATOM 755 C CA . ASN A 1 91 ? 8.82 -4.359 -7.418 1 92.06 91 ASN A CA 1
ATOM 756 C C . ASN A 1 91 ? 8.461 -4.41 -8.898 1 92.06 91 ASN A C 1
ATOM 758 O O . ASN A 1 91 ? 9.344 -4.359 -9.758 1 92.06 91 ASN A O 1
ATOM 762 N N . ALA A 1 92 ? 7.254 -4.504 -9.188 1 91 92 ALA A N 1
ATOM 763 C CA . ALA A 1 92 ? 6.809 -4.617 -10.57 1 91 92 ALA A CA 1
ATOM 764 C C . ALA A 1 92 ? 7.191 -3.377 -11.375 1 91 92 ALA A C 1
ATOM 766 O O . ALA A 1 92 ? 7.086 -2.252 -10.875 1 91 92 ALA A O 1
ATOM 767 N N . VAL A 1 93 ? 7.699 -3.631 -12.555 1 91.44 93 VAL A N 1
ATOM 768 C CA . VAL A 1 93 ? 8.016 -2.572 -13.508 1 91.44 93 VAL A CA 1
ATOM 769 C C . VAL A 1 93 ? 7.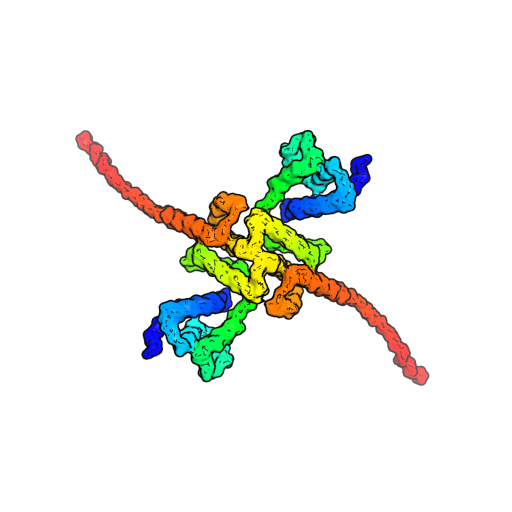406 -2.904 -14.867 1 91.44 93 VAL A C 1
ATOM 771 O O . VAL A 1 93 ? 7.188 -4.074 -15.188 1 91.44 93 VAL A O 1
ATOM 774 N N . LYS A 1 94 ? 7.145 -1.841 -15.516 1 90.81 94 LYS A N 1
ATOM 775 C CA . LYS A 1 94 ? 6.602 -2.041 -16.859 1 90.81 94 LYS A CA 1
ATOM 776 C C . LYS A 1 94 ? 7.629 -2.711 -17.766 1 90.81 94 LYS A C 1
ATOM 778 O O . LYS A 1 94 ? 8.789 -2.301 -17.812 1 90.81 94 LYS A O 1
ATOM 783 N N . SER A 1 95 ? 7.223 -3.777 -18.453 1 84.69 95 SER A N 1
ATOM 784 C CA . SER A 1 95 ? 8.109 -4.477 -19.375 1 84.69 95 SER A CA 1
ATOM 785 C C . SER A 1 95 ? 8.234 -3.725 -20.703 1 84.69 95 SER A C 1
ATOM 787 O O . SER A 1 95 ? 7.348 -2.953 -21.062 1 84.69 95 SER A O 1
ATOM 789 N N . SER A 1 96 ? 9.305 -4.172 -21.375 1 85.62 96 SER A N 1
ATOM 790 C CA . SER A 1 96 ? 9.492 -3.572 -22.688 1 85.62 96 SER A CA 1
ATOM 791 C C . SER A 1 96 ? 8.375 -3.975 -23.656 1 85.62 96 SER A C 1
ATOM 793 O O . SER A 1 96 ? 7.992 -5.145 -23.703 1 85.62 96 SER A O 1
ATOM 795 N N . GLY A 1 97 ? 7.746 -3.125 -24.328 1 85.62 97 GLY A N 1
ATOM 796 C CA . GLY A 1 97 ? 6.691 -3.418 -25.281 1 85.62 97 GLY A CA 1
ATOM 797 C C . GLY A 1 97 ? 5.305 -3.424 -24.656 1 85.62 97 GLY A C 1
ATOM 798 O O . GLY A 1 97 ? 4.301 -3.508 -25.375 1 85.62 97 GLY A O 1
ATOM 799 N N . GLU A 1 98 ? 5.293 -3.455 -23.453 1 88.56 98 GLU A N 1
ATOM 800 C CA . GLU A 1 98 ? 4.031 -3.42 -22.719 1 88.56 98 GLU A CA 1
ATOM 801 C C . GLU A 1 98 ? 3.449 -2.008 -22.688 1 88.56 98 GLU A C 1
ATOM 803 O O . GLU A 1 98 ? 4.18 -1.035 -22.484 1 88.56 98 GLU A O 1
ATOM 808 N N . THR A 1 99 ? 2.135 -1.931 -23 1 92.25 99 THR A N 1
ATOM 809 C CA . THR A 1 99 ? 1.471 -0.646 -22.812 1 92.25 99 THR A CA 1
ATOM 810 C C . THR A 1 99 ? 1.168 -0.408 -21.328 1 92.25 99 THR A C 1
ATOM 812 O O . THR A 1 99 ? 1.252 -1.331 -20.516 1 92.25 99 THR A O 1
ATOM 815 N N . TYR A 1 100 ? 0.856 0.801 -21.016 1 94.5 100 TYR A N 1
ATOM 816 C CA . TYR A 1 100 ? 0.518 1.097 -19.625 1 94.5 100 TYR A CA 1
ATOM 817 C C . TYR A 1 100 ? -0.808 0.454 -19.234 1 94.5 100 TYR A C 1
ATOM 819 O O . TYR A 1 100 ? -1 0.057 -18.094 1 94.5 100 TYR A O 1
ATOM 827 N N . ILE A 1 101 ? -1.688 0.315 -20.203 1 94.69 101 ILE A N 1
ATOM 828 C CA . ILE A 1 101 ? -2.953 -0.364 -19.938 1 94.69 101 ILE A CA 1
ATOM 829 C C . ILE A 1 101 ? -2.689 -1.823 -19.578 1 94.69 101 ILE A C 1
ATOM 831 O O . ILE A 1 101 ? -3.268 -2.342 -18.609 1 94.69 101 ILE A O 1
ATOM 835 N N . GLN A 1 102 ? -1.784 -2.43 -20.297 1 89.81 102 GLN A N 1
ATOM 836 C CA . GLN A 1 102 ? -1.408 -3.811 -20 1 89.81 102 GLN A CA 1
ATOM 837 C C . GLN A 1 102 ? -0.693 -3.916 -18.656 1 89.81 102 GLN A C 1
ATOM 839 O O . GLN A 1 102 ? -0.921 -4.863 -17.906 1 89.81 102 GLN A O 1
ATOM 844 N N . PHE A 1 103 ? 0.17 -3.016 -18.422 1 93.94 103 PHE A N 1
ATOM 845 C CA . PHE A 1 103 ? 0.899 -2.99 -17.156 1 93.94 103 PHE A CA 1
ATOM 846 C C . PHE A 1 103 ? -0.058 -2.826 -15.977 1 93.94 103 PHE A C 1
ATOM 848 O O . PHE A 1 103 ? 0.06 -3.527 -14.969 1 93.94 103 PHE A O 1
ATOM 855 N N . ALA A 1 104 ? -1.061 -1.917 -16.125 1 95.44 104 ALA A N 1
ATOM 856 C CA . ALA A 1 104 ? -2.066 -1.714 -15.086 1 95.44 104 ALA A CA 1
ATOM 857 C C . ALA A 1 104 ? -2.867 -2.988 -14.844 1 95.44 104 ALA A C 1
ATOM 859 O O . ALA A 1 104 ? -3.193 -3.314 -13.695 1 95.44 104 ALA A O 1
ATOM 860 N N . ALA A 1 105 ? -3.172 -3.684 -15.859 1 91 105 ALA A N 1
ATOM 861 C CA . ALA A 1 105 ? -3.908 -4.938 -15.75 1 91 105 ALA A CA 1
ATOM 862 C C . ALA A 1 105 ? -3.1 -5.98 -14.977 1 91 105 ALA A C 1
ATOM 864 O O . ALA A 1 105 ? -3.645 -6.699 -14.133 1 91 105 ALA A O 1
ATOM 865 N N . ARG A 1 106 ? -1.832 -6.008 -15.297 1 89.06 106 ARG A N 1
ATOM 866 C CA . ARG A 1 106 ? -0.95 -6.945 -14.609 1 89.06 106 ARG A CA 1
ATOM 867 C C . ARG A 1 106 ? -0.829 -6.598 -13.133 1 89.06 106 ARG A C 1
ATOM 869 O O . ARG A 1 106 ? -0.907 -7.48 -12.273 1 89.06 106 ARG A O 1
ATOM 876 N N . LEU A 1 107 ? -0.684 -5.316 -12.82 1 93.62 107 LEU A N 1
ATOM 877 C CA . LEU A 1 107 ? -0.625 -4.867 -11.43 1 93.62 107 LEU A CA 1
ATOM 878 C C . LEU A 1 107 ? -1.906 -5.234 -10.688 1 93.62 107 LEU A C 1
ATOM 880 O O . LEU A 1 107 ? -1.857 -5.676 -9.539 1 93.62 107 LEU A O 1
ATOM 884 N N . THR A 1 108 ? -3.021 -5.023 -11.383 1 93.5 108 THR A N 1
ATOM 885 C CA . THR A 1 108 ? -4.324 -5.312 -10.789 1 93.5 108 THR A CA 1
ATOM 886 C C . THR A 1 108 ? -4.449 -6.797 -10.461 1 93.5 108 THR A C 1
ATOM 888 O O . THR A 1 108 ? -4.844 -7.156 -9.344 1 93.5 108 THR A O 1
ATOM 891 N N . ALA A 1 109 ? -4.059 -7.602 -11.344 1 86.88 109 ALA A N 1
ATOM 892 C CA . ALA A 1 109 ? -4.141 -9.047 -11.148 1 86.88 109 ALA A CA 1
ATOM 893 C C . ALA A 1 109 ? -3.246 -9.492 -9.992 1 86.88 109 ALA A C 1
ATOM 895 O O . ALA A 1 109 ? -3.654 -10.312 -9.164 1 86.88 109 ALA A O 1
ATOM 896 N N . ASN A 1 110 ? -2.059 -8.945 -10.008 1 88.44 110 ASN A N 1
ATOM 897 C CA . ASN A 1 110 ? -1.104 -9.305 -8.961 1 88.44 110 ASN A CA 1
ATOM 898 C C . ASN A 1 110 ? -1.605 -8.898 -7.578 1 88.44 110 ASN A C 1
ATOM 900 O O . ASN A 1 110 ? -1.5 -9.672 -6.625 1 88.44 110 ASN A O 1
ATOM 904 N N . PHE A 1 111 ? -2.098 -7.742 -7.48 1 94.31 111 PHE A N 1
ATOM 905 C CA . PHE A 1 111 ? -2.531 -7.238 -6.184 1 94.31 111 PHE A CA 1
ATOM 906 C C . PHE A 1 111 ? -3.781 -7.969 -5.711 1 94.31 111 PHE A C 1
ATOM 908 O O . PHE A 1 111 ? -3.916 -8.273 -4.523 1 94.31 111 PHE A O 1
ATOM 915 N N . GLN A 1 112 ? -4.703 -8.195 -6.617 1 90.12 112 GLN A N 1
ATOM 916 C CA . GLN A 1 112 ? -5.914 -8.938 -6.273 1 90.12 112 GLN A CA 1
ATOM 917 C C . GLN A 1 112 ? -5.586 -10.352 -5.82 1 90.12 112 GLN A C 1
ATOM 919 O O . GLN A 1 112 ? -6.227 -10.891 -4.91 1 90.12 112 GLN A O 1
ATOM 924 N N . TYR A 1 113 ? -4.625 -10.93 -6.445 1 86.56 113 TYR A N 1
ATOM 925 C CA . TYR A 1 113 ? -4.191 -12.258 -6.035 1 86.56 113 TYR A CA 1
ATOM 926 C C . TYR A 1 113 ? -3.611 -12.234 -4.625 1 86.56 113 TYR A C 1
ATOM 928 O O . TYR A 1 113 ? -3.912 -13.109 -3.809 1 86.56 113 TYR A O 1
ATOM 936 N N . TYR A 1 114 ? -2.812 -11.25 -4.387 1 90.44 114 TYR A N 1
ATOM 937 C CA . TYR A 1 114 ? -2.258 -11.07 -3.047 1 90.44 114 TYR A CA 1
ATOM 938 C C . TYR A 1 114 ? -3.365 -10.969 -2.008 1 90.44 114 TYR A C 1
ATOM 940 O O . TYR A 1 114 ? -3.32 -11.641 -0.972 1 90.44 114 TYR A O 1
ATOM 948 N N . CYS A 1 115 ? -4.332 -10.125 -2.297 1 93.81 115 CYS A N 1
ATOM 949 C CA . CYS A 1 115 ? -5.453 -9.953 -1.376 1 93.81 115 CYS A CA 1
ATOM 950 C C . CYS A 1 115 ? -6.188 -11.273 -1.161 1 93.81 115 CYS A C 1
ATOM 952 O O . CYS A 1 115 ? -6.598 -11.578 -0.041 1 93.81 115 CYS A O 1
ATOM 954 N N . SER A 1 116 ? -6.312 -12.031 -2.209 1 88.56 116 SER A N 1
ATOM 955 C CA . SER A 1 116 ? -7.012 -13.312 -2.119 1 88.56 116 SER A CA 1
ATOM 956 C C . SER A 1 116 ? -6.242 -14.297 -1.248 1 88.56 116 SER A C 1
ATOM 958 O O . SER A 1 116 ? -6.84 -15.055 -0.476 1 88.56 116 SER A O 1
ATOM 960 N N . LEU A 1 117 ? -4.977 -14.312 -1.39 1 84.94 117 LEU A N 1
ATOM 961 C CA . LEU A 1 117 ? -4.141 -15.203 -0.587 1 84.94 117 LEU A CA 1
ATOM 962 C C . LEU A 1 117 ? -4.234 -14.844 0.892 1 84.94 117 LEU A C 1
ATOM 964 O O . LEU A 1 117 ? -4.168 -15.727 1.754 1 84.94 117 LEU A O 1
ATOM 968 N N . ARG A 1 118 ? -4.398 -13.57 1.108 1 91.19 118 ARG A N 1
ATOM 969 C CA . ARG A 1 118 ? -4.477 -13.086 2.482 1 91.19 118 ARG A CA 1
ATOM 970 C C . ARG A 1 118 ? -5.914 -13.117 2.99 1 91.19 118 ARG A C 1
ATOM 972 O O . ARG A 1 118 ? -6.176 -12.797 4.152 1 91.19 118 ARG A O 1
ATOM 979 N N . LYS A 1 119 ? -6.812 -13.492 2.109 1 92.44 119 LYS A N 1
ATOM 980 C CA . LYS A 1 119 ? -8.234 -13.609 2.434 1 92.44 119 LYS A CA 1
ATOM 981 C C . LYS A 1 11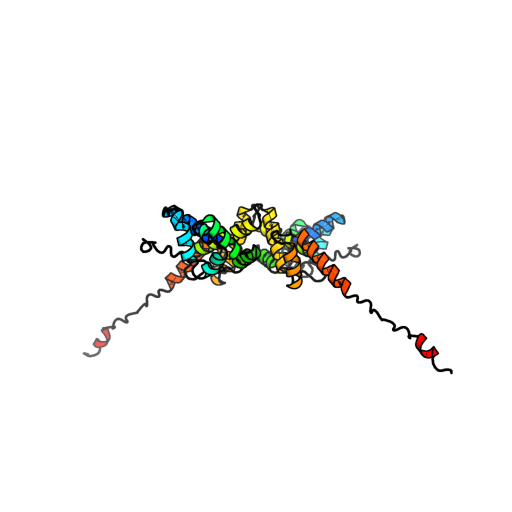9 ? -8.797 -12.281 2.922 1 92.44 119 LYS A C 1
ATOM 983 O O . LYS A 1 119 ? -9.5 -12.234 3.936 1 92.44 119 LYS A O 1
ATOM 988 N N . VAL A 1 120 ? -8.398 -11.234 2.256 1 94.94 120 VAL A N 1
ATOM 989 C CA . VAL A 1 120 ? -8.859 -9.891 2.57 1 94.94 120 VAL A CA 1
ATOM 990 C C . VAL A 1 120 ? -9.867 -9.43 1.52 1 94.94 120 VAL A C 1
ATOM 992 O O . VAL A 1 120 ? -9.578 -9.453 0.32 1 94.94 120 VAL A O 1
ATOM 995 N N . ASN A 1 121 ? -11.055 -8.969 2.018 1 94.19 121 ASN A N 1
ATOM 996 C CA . ASN A 1 121 ? -12.094 -8.625 1.059 1 94.19 121 ASN A CA 1
ATOM 997 C C . ASN A 1 121 ? -12.898 -7.41 1.514 1 94.19 121 ASN A C 1
ATOM 999 O O . ASN A 1 121 ? -13.938 -7.094 0.935 1 94.19 121 ASN A O 1
ATOM 1003 N N . SER A 1 122 ? -12.531 -6.781 2.598 1 96.81 122 SER A N 1
ATOM 1004 C CA . SER A 1 122 ? -13.211 -5.582 3.086 1 96.81 122 SER A CA 1
ATOM 1005 C C . SER A 1 122 ? -12.258 -4.398 3.164 1 96.81 122 SER A C 1
ATOM 1007 O O . SER A 1 122 ? -11.031 -4.582 3.193 1 96.81 122 SER A O 1
ATOM 1009 N N . PHE A 1 123 ? -12.844 -3.227 3.154 1 97.5 123 PHE A N 1
ATOM 1010 C CA . PHE A 1 123 ? -12.055 -2.008 3.25 1 97.5 123 PHE A CA 1
ATOM 1011 C C . PHE A 1 123 ? -11.18 -2.025 4.5 1 97.5 123 PHE A C 1
ATOM 1013 O O . PHE A 1 123 ? -9.977 -1.769 4.43 1 97.5 123 PHE A O 1
ATOM 1020 N N . GLU A 1 124 ? -11.797 -2.393 5.637 1 96.62 124 GLU A N 1
ATOM 1021 C CA . GLU A 1 124 ? -11.102 -2.381 6.922 1 96.62 124 GLU A CA 1
ATOM 1022 C C . GLU A 1 124 ? -9.961 -3.396 6.941 1 96.62 124 GLU A C 1
ATOM 1024 O O . GLU A 1 124 ? -8.859 -3.092 7.398 1 96.62 124 GLU A O 1
ATOM 1029 N N . SER A 1 125 ? -10.305 -4.539 6.422 1 96.75 125 SER A N 1
ATOM 1030 C CA . SER A 1 125 ? -9.289 -5.586 6.434 1 96.75 125 SER A CA 1
ATOM 1031 C C . SER A 1 125 ? -8.141 -5.254 5.492 1 96.75 125 SER A C 1
ATOM 1033 O O . SER A 1 125 ? -6.988 -5.602 5.762 1 96.75 125 SER A O 1
ATOM 1035 N N . LEU A 1 126 ? -8.461 -4.594 4.402 1 98.06 126 LEU A N 1
ATOM 1036 C CA . LEU A 1 126 ? -7.398 -4.191 3.486 1 98.06 126 LEU A CA 1
ATOM 1037 C C . LEU A 1 126 ? -6.543 -3.086 4.094 1 98.06 126 LEU A C 1
ATOM 1039 O O . LEU A 1 126 ? -5.32 -3.092 3.949 1 98.06 126 LEU A O 1
ATOM 1043 N N . CYS A 1 127 ? -7.164 -2.137 4.762 1 97.94 127 CYS A N 1
ATOM 1044 C CA . CYS A 1 127 ? -6.398 -1.121 5.477 1 97.94 127 CYS A CA 1
ATOM 1045 C C . CYS A 1 127 ? -5.434 -1.762 6.469 1 97.94 127 CYS A C 1
ATOM 1047 O O . CYS A 1 127 ? -4.25 -1.426 6.492 1 97.94 127 CYS A O 1
ATOM 1049 N N . ASP A 1 128 ? -5.992 -2.693 7.18 1 97.62 128 ASP A N 1
ATOM 1050 C CA . ASP A 1 128 ? -5.18 -3.383 8.172 1 97.62 128 ASP A CA 1
ATOM 1051 C C . ASP A 1 128 ? -4 -4.098 7.52 1 97.62 128 ASP A C 1
ATOM 1053 O O . ASP A 1 128 ? -2.887 -4.078 8.047 1 97.62 128 ASP A O 1
ATOM 1057 N N . LEU A 1 129 ? -4.273 -4.715 6.43 1 97.5 129 LEU A N 1
ATOM 1058 C CA . LEU A 1 129 ? -3.23 -5.461 5.734 1 97.5 129 LEU A CA 1
ATOM 1059 C C . LEU A 1 129 ? -2.111 -4.535 5.273 1 97.5 129 LEU A C 1
ATOM 1061 O O . LEU A 1 129 ? -0.93 -4.848 5.441 1 97.5 129 LEU A O 1
ATOM 1065 N N . ILE A 1 130 ? -2.457 -3.395 4.672 1 98.06 130 ILE A N 1
ATOM 1066 C CA . ILE A 1 130 ? -1.486 -2.432 4.16 1 98.06 130 ILE A CA 1
ATOM 1067 C C . ILE A 1 130 ? -0.624 -1.91 5.305 1 98.06 130 ILE A C 1
ATOM 1069 O O . ILE A 1 130 ? 0.597 -1.796 5.172 1 98.06 130 ILE A O 1
ATOM 1073 N N . ILE A 1 131 ? -1.284 -1.649 6.395 1 97.75 131 ILE A N 1
ATOM 1074 C CA . ILE A 1 131 ? -0.59 -1.12 7.562 1 97.75 131 ILE A CA 1
ATOM 1075 C C . ILE A 1 131 ? 0.335 -2.188 8.141 1 97.75 131 ILE A C 1
ATOM 1077 O O . ILE A 1 131 ? 1.482 -1.901 8.492 1 97.75 131 ILE A O 1
ATOM 1081 N N . SER A 1 132 ? -0.173 -3.418 8.258 1 97.06 132 SER A N 1
ATOM 1082 C CA . SER A 1 132 ? 0.636 -4.523 8.758 1 97.06 132 SER A CA 1
ATOM 1083 C C . SER A 1 132 ? 1.854 -4.766 7.875 1 97.06 132 SER A C 1
ATOM 1085 O O . SER A 1 132 ? 2.949 -5.023 8.375 1 97.06 132 SER A O 1
ATOM 1087 N N . ASP A 1 133 ? 1.604 -4.684 6.582 1 96.12 133 ASP A N 1
ATOM 1088 C CA . ASP A 1 133 ? 2.711 -4.859 5.648 1 96.12 133 ASP A CA 1
ATOM 1089 C C . ASP A 1 133 ? 3.775 -3.783 5.848 1 96.12 133 ASP A C 1
ATOM 1091 O O . ASP A 1 133 ? 4.973 -4.074 5.82 1 96.12 133 ASP A O 1
ATOM 1095 N N . LYS A 1 134 ? 3.324 -2.578 6.051 1 96.69 134 LYS A N 1
ATOM 1096 C CA . LYS A 1 134 ? 4.258 -1.478 6.277 1 96.69 134 LYS A CA 1
ATOM 1097 C C . LYS A 1 134 ? 5.023 -1.663 7.582 1 96.69 134 LYS A C 1
ATOM 1099 O O . LYS A 1 134 ? 6.234 -1.446 7.633 1 96.69 134 LYS A O 1
ATOM 1104 N N . LEU A 1 135 ? 4.316 -2.061 8.594 1 96.25 135 LEU A N 1
ATOM 1105 C CA . LEU A 1 135 ? 4.941 -2.324 9.883 1 96.25 135 LEU A CA 1
ATOM 1106 C C . LEU A 1 135 ? 5.992 -3.422 9.758 1 96.25 135 LEU A C 1
ATOM 1108 O O . LEU A 1 135 ? 7.105 -3.281 10.273 1 96.25 135 LEU A O 1
ATOM 1112 N N . PHE A 1 136 ? 5.68 -4.434 9.055 1 94.56 136 PHE A N 1
ATOM 1113 C CA . PHE A 1 136 ? 6.566 -5.578 8.883 1 94.56 136 PHE A CA 1
ATOM 1114 C C . PHE A 1 136 ? 7.828 -5.172 8.133 1 94.56 136 PHE A C 1
ATOM 1116 O O . PHE A 1 136 ? 8.922 -5.645 8.445 1 94.56 136 PHE A O 1
ATOM 1123 N N . GLU A 1 137 ? 7.637 -4.336 7.199 1 93.62 137 GLU A N 1
ATOM 1124 C CA . GLU A 1 137 ? 8.734 -3.893 6.348 1 93.62 137 GLU A CA 1
ATOM 1125 C C . GLU A 1 137 ? 9.781 -3.125 7.152 1 93.62 137 GLU A C 1
ATOM 1127 O O . GLU A 1 137 ? 10.945 -3.035 6.75 1 93.62 137 GLU A O 1
ATOM 1132 N N . THR A 1 138 ? 9.367 -2.535 8.203 1 93.19 138 THR A N 1
ATOM 1133 C CA . THR A 1 138 ? 10.281 -1.719 9 1 93.19 138 THR A CA 1
ATOM 1134 C C . THR A 1 138 ? 11.086 -2.586 9.969 1 93.19 138 THR A C 1
ATOM 1136 O O . THR A 1 138 ? 12.031 -2.111 10.594 1 93.19 138 THR A O 1
ATOM 1139 N N . LEU A 1 139 ? 10.742 -3.838 10.062 1 92.56 139 LEU A N 1
ATOM 1140 C CA . LEU A 1 139 ? 11.406 -4.73 11.008 1 92.56 139 LEU A CA 1
ATOM 1141 C C . LEU A 1 139 ? 12.781 -5.145 10.492 1 92.56 139 LEU A C 1
ATOM 1143 O O . LEU A 1 139 ? 12.977 -5.285 9.281 1 92.56 139 LEU A O 1
ATOM 1147 N N . ASN A 1 140 ? 13.656 -5.324 11.43 1 87.25 140 ASN A N 1
ATOM 1148 C CA . ASN A 1 140 ? 14.945 -5.895 11.047 1 87.25 140 ASN A CA 1
ATOM 1149 C C . ASN A 1 140 ? 14.812 -7.367 10.68 1 87.25 140 ASN A C 1
ATOM 1151 O O . ASN A 1 140 ? 13.789 -7.996 10.953 1 87.25 140 ASN A O 1
ATOM 1155 N N . LYS A 1 141 ? 15.805 -7.891 10.133 1 87.44 141 LYS A N 1
ATOM 1156 C CA . LYS A 1 141 ? 15.766 -9.242 9.578 1 87.44 141 LYS A CA 1
ATOM 1157 C C . LYS A 1 141 ? 15.477 -10.273 10.664 1 87.44 141 LYS A C 1
ATOM 1159 O O . LYS A 1 141 ? 14.703 -11.203 10.453 1 87.44 141 LYS A O 1
ATOM 1164 N N . GLU A 1 142 ? 16.078 -10.125 11.75 1 84.06 142 GLU A N 1
ATOM 1165 C CA . GLU A 1 142 ? 15.914 -11.078 12.844 1 84.06 142 GLU A CA 1
ATOM 1166 C C . GLU A 1 142 ? 14.477 -11.094 13.352 1 84.06 142 GLU A C 1
ATOM 1168 O O . GLU A 1 142 ? 13.875 -12.156 13.5 1 84.06 142 GLU A O 1
ATOM 1173 N N . THR A 1 143 ? 13.992 -9.953 13.633 1 86.69 143 THR A N 1
ATOM 1174 C CA . THR A 1 143 ? 12.625 -9.836 14.125 1 86.69 143 THR A CA 1
ATOM 1175 C C . THR A 1 143 ? 11.633 -10.328 13.078 1 86.69 143 THR A C 1
ATOM 1177 O O . THR A 1 143 ? 10.664 -11.008 13.406 1 86.69 143 THR A O 1
ATOM 1180 N N . ALA A 1 144 ? 11.898 -9.969 11.859 1 88.56 144 ALA A N 1
ATOM 1181 C CA . ALA A 1 144 ? 11.023 -10.367 10.758 1 88.56 144 ALA A CA 1
ATOM 1182 C C . ALA A 1 144 ? 10.969 -11.883 10.625 1 88.56 144 ALA A C 1
ATOM 1184 O O . ALA A 1 144 ? 9.906 -12.453 10.375 1 88.56 144 ALA A O 1
ATOM 1185 N N . THR A 1 145 ? 12.086 -12.461 10.773 1 85.69 145 THR A N 1
ATOM 1186 C CA . THR A 1 145 ? 12.141 -13.914 10.688 1 85.69 145 THR A CA 1
ATOM 1187 C C . THR A 1 145 ? 11.344 -14.547 11.828 1 85.69 145 THR A C 1
ATOM 1189 O O . THR A 1 145 ? 10.586 -15.492 11.609 1 85.69 145 THR A O 1
ATOM 1192 N N . HIS A 1 146 ? 11.523 -14.023 12.984 1 84.75 146 HIS A N 1
ATOM 1193 C CA . HIS A 1 146 ? 10.828 -14.531 14.156 1 84.75 146 HIS A CA 1
ATOM 1194 C C . HIS A 1 146 ? 9.32 -14.398 14 1 84.75 146 HIS A C 1
ATOM 1196 O O . HIS A 1 146 ? 8.578 -15.344 14.273 1 84.75 146 HIS A O 1
ATOM 1202 N N . ILE A 1 147 ? 8.938 -13.281 13.602 1 85.38 147 ILE A N 1
ATOM 1203 C CA . ILE A 1 147 ? 7.512 -13 13.445 1 85.38 147 ILE A CA 1
ATOM 1204 C C . ILE A 1 147 ? 6.957 -13.797 12.266 1 85.38 147 ILE A C 1
ATOM 1206 O O . ILE A 1 147 ? 5.828 -14.289 12.32 1 85.38 147 ILE A O 1
ATOM 1210 N N . GLY A 1 148 ? 7.676 -13.844 11.195 1 81.81 148 GLY A N 1
ATOM 1211 C CA . GLY A 1 148 ? 7.266 -14.57 10 1 81.81 148 GLY A CA 1
ATOM 1212 C C . GLY A 1 148 ? 6.957 -16.031 10.273 1 81.81 148 GLY A C 1
ATOM 1213 O O . GLY A 1 148 ? 6.02 -16.594 9.695 1 81.81 148 GLY A O 1
ATOM 1214 N N . ILE A 1 149 ? 7.66 -16.578 11.094 1 73 149 ILE A N 1
ATOM 1215 C CA . ILE A 1 149 ? 7.453 -17.984 11.469 1 73 149 ILE A CA 1
ATOM 1216 C C . ILE A 1 149 ? 6.129 -18.125 12.211 1 73 149 ILE A C 1
ATOM 1218 O O . ILE A 1 149 ? 5.375 -19.078 11.969 1 73 149 ILE A O 1
ATOM 1222 N N . ARG A 1 150 ? 5.82 -17.141 12.938 1 76.25 150 ARG A N 1
ATOM 1223 C CA . ARG A 1 150 ? 4.613 -17.203 13.75 1 76.25 150 ARG A CA 1
ATOM 1224 C C . ARG A 1 150 ? 3.373 -16.906 12.914 1 76.25 150 ARG A C 1
ATOM 1226 O O . ARG A 1 150 ? 2.295 -17.438 13.188 1 76.25 150 ARG A O 1
ATOM 1233 N N . GLU A 1 151 ? 3.557 -16.016 12.078 1 74.25 151 GLU A N 1
ATOM 1234 C CA . GLU A 1 151 ? 2.439 -15.672 11.203 1 74.25 151 GLU A CA 1
ATOM 1235 C C . GLU A 1 151 ? 2.066 -16.844 10.297 1 74.25 151 GLU A C 1
ATOM 1237 O O . GLU A 1 151 ? 0.892 -17.047 9.984 1 74.25 151 GLU A O 1
ATOM 1242 N N . ALA A 1 152 ? 2.873 -17.75 10.008 1 62.44 152 ALA A N 1
ATOM 1243 C CA . ALA A 1 152 ? 2.672 -18.859 9.102 1 62.44 152 ALA A CA 1
ATOM 1244 C C . ALA A 1 152 ? 1.951 -18.422 7.828 1 62.44 152 ALA A C 1
ATOM 1246 O O . ALA A 1 152 ? 2.418 -17.516 7.129 1 62.44 152 ALA A O 1
ATOM 1247 N N . GLU A 1 153 ? 0.723 -18.969 7.621 1 65 153 GLU A N 1
ATOM 1248 C CA . GLU A 1 153 ? -0.056 -18.641 6.43 1 65 153 GLU A CA 1
ATOM 1249 C C . GLU A 1 153 ? -0.991 -17.469 6.691 1 65 153 GLU A C 1
ATOM 1251 O O . GLU A 1 153 ? -1.454 -16.812 5.75 1 65 153 GLU A O 1
ATOM 1256 N N . ASP A 1 154 ? -1.03 -17.141 7.867 1 81.44 154 ASP A N 1
ATOM 1257 C CA . ASP A 1 154 ? -1.91 -16.031 8.234 1 81.44 154 ASP A CA 1
ATOM 1258 C C . ASP A 1 154 ? -1.12 -14.742 8.422 1 81.44 154 ASP A C 1
ATOM 1260 O O . ASP A 1 154 ? 0.067 -14.68 8.094 1 81.44 154 ASP A O 1
ATOM 1264 N N . TRP A 1 155 ? -1.763 -13.711 8.484 1 88.12 155 TRP A N 1
ATOM 1265 C CA . TRP A 1 155 ? -1.111 -12.438 8.766 1 88.12 155 TRP A CA 1
ATOM 1266 C C . TRP A 1 155 ? -1.688 -11.789 10.023 1 88.12 155 TRP A C 1
ATOM 1268 O O . TRP A 1 155 ? -2.826 -12.07 10.406 1 88.12 155 TRP A O 1
ATOM 1278 N N . PHE A 1 156 ? -0.849 -11 10.672 1 90.81 156 PHE A N 1
ATOM 1279 C CA . PHE A 1 156 ? -1.271 -10.297 11.883 1 90.81 156 PHE A CA 1
ATOM 1280 C C . PHE A 1 156 ? -1.883 -8.945 11.531 1 90.81 156 PHE A C 1
ATOM 1282 O O . PHE A 1 156 ? -1.342 -8.211 10.703 1 90.81 156 PHE A O 1
ATOM 1289 N N . ARG A 1 157 ? -2.994 -8.75 12.211 1 94.81 157 ARG A N 1
ATOM 1290 C CA . ARG A 1 157 ? -3.48 -7.375 12.172 1 94.81 157 ARG A CA 1
ATOM 1291 C C . ARG A 1 157 ? -2.473 -6.422 12.805 1 94.81 157 ARG A C 1
ATOM 1293 O O . ARG A 1 157 ? -1.612 -6.844 13.578 1 94.81 157 ARG A O 1
ATOM 1300 N N . PRO A 1 158 ? -2.598 -5.145 12.469 1 96.62 158 PRO A N 1
ATOM 1301 C CA . PRO A 1 158 ? -1.55 -4.211 12.883 1 96.62 158 PRO A CA 1
ATOM 1302 C C . PRO A 1 158 ? -1.303 -4.23 14.391 1 96.62 158 PRO A C 1
ATOM 1304 O O . PRO A 1 158 ? -0.151 -4.285 14.828 1 96.62 158 PRO A O 1
ATOM 1307 N N . ILE A 1 159 ? -2.346 -4.238 15.164 1 95.44 159 ILE A N 1
ATOM 1308 C CA . ILE A 1 159 ? -2.193 -4.172 16.609 1 95.44 159 ILE A CA 1
ATOM 1309 C C . ILE A 1 159 ? -1.564 -5.465 17.125 1 95.44 159 ILE A C 1
ATOM 1311 O O . ILE A 1 159 ? -0.739 -5.441 18.047 1 95.44 159 ILE A O 1
ATOM 1315 N N . ASP A 1 160 ? -1.971 -6.582 16.625 1 94.81 160 ASP A N 1
ATOM 1316 C CA . ASP A 1 160 ? -1.421 -7.871 17.031 1 94.81 160 ASP A CA 1
ATOM 1317 C C . ASP A 1 160 ? 0.047 -7.992 16.625 1 94.81 160 ASP A C 1
ATOM 1319 O O . ASP A 1 160 ? 0.867 -8.492 17.406 1 94.81 160 ASP A O 1
ATOM 1323 N N . LEU A 1 161 ? 0.339 -7.551 15.469 1 95.56 161 LEU A N 1
ATOM 1324 C CA . LEU A 1 161 ? 1.727 -7.551 15.023 1 95.56 161 LEU A CA 1
ATOM 1325 C C . LEU A 1 161 ? 2.59 -6.676 15.922 1 95.56 161 LEU A C 1
ATOM 1327 O O . LEU A 1 161 ? 3.697 -7.062 16.297 1 95.56 161 LEU A O 1
ATOM 1331 N N . ALA A 1 162 ? 2.078 -5.535 16.188 1 95.75 162 ALA A N 1
ATOM 1332 C CA . ALA A 1 162 ? 2.799 -4.609 17.047 1 95.75 162 ALA A CA 1
ATOM 1333 C C . ALA A 1 162 ? 3.053 -5.23 18.422 1 95.75 162 ALA A C 1
ATOM 1335 O O . ALA A 1 162 ? 4.148 -5.109 18.969 1 95.75 162 ALA A O 1
ATOM 1336 N N . LYS A 1 163 ? 2.037 -5.867 18.969 1 94.5 163 LYS A N 1
ATOM 1337 C CA . LYS A 1 163 ? 2.178 -6.531 20.25 1 94.5 163 LYS A CA 1
ATOM 1338 C C . LYS A 1 163 ? 3.273 -7.59 20.219 1 94.5 163 LYS A C 1
ATOM 1340 O O . LYS A 1 163 ? 4.09 -7.684 21.141 1 94.5 163 LYS A O 1
ATOM 1345 N N . GLU A 1 164 ? 3.238 -8.43 19.203 1 91.38 164 GLU A N 1
ATOM 1346 C CA . GLU A 1 164 ? 4.258 -9.461 19.031 1 91.38 164 GLU A CA 1
ATOM 1347 C C . GLU A 1 164 ? 5.656 -8.852 18.984 1 91.38 164 GLU A C 1
ATOM 1349 O O . GLU A 1 164 ? 6.602 -9.398 19.562 1 91.38 164 GLU A O 1
ATOM 1354 N N . CYS A 1 165 ? 5.781 -7.797 18.328 1 93.06 165 CYS A N 1
ATOM 1355 C CA . CYS A 1 165 ? 7.074 -7.125 18.219 1 93.06 165 CYS A CA 1
ATOM 1356 C C . CYS A 1 165 ? 7.531 -6.594 19.578 1 93.06 165 CYS A C 1
ATOM 1358 O O . CYS A 1 165 ? 8.688 -6.773 19.953 1 93.06 165 CYS A O 1
ATOM 1360 N N . ASP A 1 166 ? 6.648 -5.922 20.234 1 92.75 166 ASP A N 1
ATOM 1361 C CA . ASP A 1 166 ? 7.004 -5.363 21.531 1 92.75 166 ASP A CA 1
ATOM 1362 C C . ASP A 1 166 ? 7.43 -6.465 22.5 1 92.75 166 ASP A C 1
ATOM 1364 O O . ASP A 1 166 ? 8.383 -6.293 23.266 1 92.75 166 ASP A O 1
ATOM 1368 N N . ILE A 1 167 ? 6.719 -7.598 22.469 1 89.06 167 ILE A N 1
ATOM 1369 C CA . ILE A 1 167 ? 7.055 -8.734 23.312 1 89.06 167 ILE A CA 1
ATOM 1370 C C . ILE A 1 167 ? 8.445 -9.258 22.953 1 89.06 167 ILE A C 1
ATOM 1372 O O . ILE A 1 167 ? 9.266 -9.516 23.844 1 89.06 167 ILE A O 1
ATOM 1376 N N . TYR A 1 168 ? 8.68 -9.305 21.734 1 87.12 168 TYR A N 1
ATOM 1377 C CA . TYR A 1 168 ? 9.969 -9.812 21.25 1 87.12 168 TYR A CA 1
ATOM 1378 C C . TYR A 1 168 ? 11.102 -8.898 21.703 1 87.12 168 TYR A C 1
ATOM 1380 O O . TYR A 1 168 ? 12.133 -9.367 22.188 1 87.12 168 TYR A O 1
ATOM 1388 N N . PHE A 1 169 ? 10.992 -7.648 21.578 1 85.31 169 PHE A N 1
ATOM 1389 C CA . PHE A 1 169 ? 12.055 -6.691 21.891 1 85.31 169 PHE A CA 1
ATOM 1390 C C . PHE A 1 169 ? 12.234 -6.551 23.391 1 85.31 169 PHE A C 1
ATOM 1392 O O . PHE A 1 169 ? 13.352 -6.328 23.875 1 85.31 169 PHE A O 1
ATOM 1399 N N . SER A 1 170 ? 11.164 -6.676 24.078 1 83.25 170 SER A N 1
ATOM 1400 C CA . SER A 1 170 ? 11.266 -6.625 25.531 1 83.25 170 SER A CA 1
ATOM 1401 C C . SER A 1 170 ? 11.969 -7.863 26.078 1 83.25 170 SER A C 1
ATOM 1403 O O . SER A 1 170 ? 12.711 -7.785 27.062 1 83.25 170 SER A O 1
ATOM 1405 N N . SER A 1 171 ? 11.695 -8.992 25.531 1 79.88 171 SER A N 1
ATOM 1406 C CA . SER A 1 171 ? 12.32 -10.234 25.953 1 79.88 171 SER A CA 1
ATOM 1407 C C . SER A 1 171 ? 13.812 -10.242 25.641 1 79.88 171 SER A C 1
ATOM 1409 O O . SER A 1 171 ? 14.602 -10.844 26.375 1 79.88 171 SER A O 1
ATOM 1411 N N . ARG A 1 172 ? 14.242 -9.688 24.688 1 72.81 172 ARG A N 1
ATOM 1412 C CA . ARG A 1 172 ? 15.641 -9.641 24.281 1 72.81 172 ARG A CA 1
ATOM 1413 C C . ARG A 1 172 ? 16.406 -8.586 25.078 1 72.81 172 ARG A C 1
ATOM 1415 O O . ARG A 1 172 ? 17.609 -8.734 25.328 1 72.81 172 ARG A O 1
ATOM 1422 N N . SER A 1 173 ? 15.805 -7.414 25.281 1 62.38 173 SER A N 1
ATOM 1423 C CA . SER A 1 173 ? 16.453 -6.398 26.094 1 62.38 173 SER A CA 1
ATOM 1424 C C . SER A 1 173 ? 16.641 -6.887 27.531 1 62.38 173 SER A C 1
ATOM 1426 O O . SER A 1 173 ? 17.578 -6.473 28.219 1 62.38 173 SER A O 1
ATOM 1428 N N . GLY A 1 174 ? 15.828 -7.656 28.156 1 54.66 174 GLY A N 1
ATOM 1429 C CA . GLY A 1 174 ? 16.031 -8.211 29.484 1 54.66 174 GLY A CA 1
ATOM 1430 C C . GLY A 1 174 ? 17.094 -9.297 29.531 1 54.66 174 GLY A C 1
ATOM 1431 O O . GLY A 1 174 ? 17.594 -9.633 30.594 1 54.66 174 GLY A O 1
ATOM 1432 N N . SER A 1 175 ? 17.25 -10.039 28.531 1 47.44 175 SER A N 1
ATOM 1433 C CA . SER A 1 175 ? 18.203 -11.125 28.688 1 47.44 175 SER A CA 1
ATOM 1434 C C . SER A 1 175 ? 19.625 -10.586 28.875 1 47.44 175 SER A C 1
ATOM 1436 O O . SER A 1 175 ? 20.516 -11.32 29.281 1 47.44 175 SER A O 1
ATOM 1438 N N . HIS A 1 176 ? 20.016 -9.445 28.328 1 40.88 176 HIS A N 1
ATOM 1439 C CA . HIS A 1 176 ? 21.422 -9.148 28.547 1 40.88 176 HIS A CA 1
ATOM 1440 C C . HIS A 1 176 ? 21.656 -8.578 29.938 1 40.88 176 HIS A C 1
ATOM 1442 O O . HIS A 1 176 ? 22.734 -8.055 30.234 1 40.88 176 HIS A O 1
ATOM 1448 N N . LYS A 1 177 ? 20.734 -8.281 30.828 1 38.81 177 LYS A N 1
ATOM 1449 C CA . LYS A 1 177 ? 21.328 -8.148 32.156 1 38.81 177 LYS A CA 1
ATOM 1450 C C . LYS A 1 177 ? 22.016 -9.438 32.594 1 38.81 177 LYS A C 1
ATOM 1452 O O . LYS A 1 177 ? 21.359 -10.414 32.969 1 38.81 177 LYS A O 1
ATOM 1457 N N . GLU A 1 178 ? 22.906 -9.812 31.844 1 35.44 178 GLU A N 1
ATOM 1458 C CA . GLU A 1 178 ? 23.844 -10.781 32.375 1 35.44 178 GLU A CA 1
ATOM 1459 C C . GLU A 1 178 ? 24.188 -10.477 33.844 1 35.44 178 GLU A C 1
ATOM 1461 O O . GLU A 1 178 ? 24.641 -9.367 34.156 1 35.44 178 GLU A O 1
ATOM 1466 N N . ILE A 1 179 ? 23.359 -10.82 34.75 1 35.16 179 ILE A N 1
ATOM 1467 C CA . ILE A 1 179 ? 23.875 -10.945 36.094 1 35.16 179 ILE A CA 1
ATOM 1468 C C . ILE A 1 179 ? 25.328 -11.445 36.062 1 35.16 179 ILE A C 1
ATOM 1470 O O . ILE A 1 179 ? 25.609 -12.492 35.5 1 35.16 179 ILE A O 1
ATOM 1474 N N . PRO A 1 180 ? 26.203 -10.453 36.031 1 33.66 180 PRO A N 1
ATOM 1475 C CA . PRO A 1 180 ? 27.578 -10.961 36.188 1 33.66 180 PRO A CA 1
ATOM 1476 C C . PRO A 1 180 ? 27.656 -12.117 37.156 1 33.66 180 PRO A C 1
ATOM 1478 O O . PRO A 1 180 ? 27.234 -11.984 38.312 1 33.66 180 PRO A O 1
ATOM 1481 N N . ILE A 1 181 ? 27.172 -13.203 36.688 1 32.03 181 ILE A N 1
ATOM 1482 C CA . ILE A 1 181 ? 27.469 -14.328 37.562 1 32.03 181 ILE A CA 1
ATOM 1483 C C . ILE A 1 181 ? 28.906 -14.234 38.062 1 32.03 181 ILE A C 1
ATOM 1485 O O . ILE A 1 181 ? 29.844 -14.406 37.312 1 32.03 181 ILE A O 1
ATOM 1489 N N . THR A 1 182 ? 29.141 -13.055 38.656 1 30.17 182 THR A N 1
ATOM 1490 C CA . THR A 1 182 ? 30.406 -13.094 39.406 1 30.17 182 THR A CA 1
ATOM 1491 C C . THR A 1 182 ? 30.516 -14.383 40.219 1 30.17 182 THR A C 1
ATOM 1493 O O . THR A 1 182 ? 29.75 -14.602 41.156 1 30.17 182 THR A O 1
ATOM 1496 N N . TYR A 1 183 ? 30.594 -15.469 39.438 1 27.92 183 TYR A N 1
ATOM 1497 C CA . TYR A 1 183 ? 31.016 -16.672 40.125 1 27.92 183 TYR A CA 1
ATOM 1498 C C . TYR A 1 183 ? 32.125 -16.375 41.125 1 27.92 183 TYR A C 1
ATOM 1500 O O . TYR A 1 183 ? 33.219 -15.984 40.75 1 27.92 183 TYR A O 1
ATOM 1508 N N . GLY A 1 184 ? 31.75 -15.57 42.188 1 27.62 184 GLY A N 1
ATOM 1509 C CA . GLY A 1 184 ? 32.688 -15.594 43.281 1 27.62 184 GLY A CA 1
ATOM 1510 C C . GLY A 1 184 ? 33.219 -16.984 43.594 1 27.62 184 GLY A C 1
ATOM 1511 O O . GLY A 1 184 ? 32.438 -17.891 43.938 1 27.62 184 GLY A O 1
ATOM 1512 N N . TYR A 1 185 ? 34.219 -17.484 42.75 1 27.03 185 TYR A N 1
ATOM 1513 C CA . TYR A 1 185 ? 35 -18.656 43.031 1 27.03 185 TYR A CA 1
ATOM 1514 C C . TYR A 1 185 ? 35.312 -18.766 44.531 1 27.03 185 TYR A C 1
ATOM 1516 O O . TYR A 1 185 ? 36.031 -17.922 45.094 1 27.03 185 TYR A O 1
ATOM 1524 N N . THR A 1 186 ? 34.25 -18.953 45.312 1 28.3 186 THR A N 1
ATOM 1525 C CA . THR A 1 186 ? 34.469 -19.344 46.719 1 28.3 186 THR A CA 1
ATOM 1526 C C . THR A 1 186 ? 35.625 -20.328 46.812 1 28.3 186 THR A C 1
ATOM 1528 O O . THR A 1 186 ? 35.75 -21.234 45.969 1 28.3 186 THR A O 1
ATOM 1531 N N . GLN A 1 187 ? 36.719 -19.938 47.469 1 29.62 187 GLN A N 1
ATOM 1532 C CA . GLN A 1 187 ? 37.938 -20.609 47.875 1 29.62 187 GLN A CA 1
ATOM 1533 C C . GLN A 1 187 ? 37.625 -22.031 48.375 1 29.62 187 GLN A C 1
ATOM 1535 O O . GLN A 1 187 ? 36.688 -22.25 49.125 1 29.62 187 GLN A O 1
ATOM 1540 N N . ASP A 1 188 ? 37.812 -23.047 47.469 1 26.91 188 ASP A N 1
ATOM 1541 C CA . ASP A 1 188 ? 37.75 -24.453 47.844 1 26.91 188 ASP A CA 1
ATOM 1542 C C . ASP A 1 188 ? 38.469 -24.703 49.156 1 26.91 188 ASP A C 1
ATOM 1544 O O . ASP A 1 188 ? 39.656 -24.469 49.281 1 26.91 188 ASP A O 1
ATOM 1548 N N . PRO A 1 189 ? 37.844 -24.375 50.312 1 28.17 189 PRO A N 1
ATOM 1549 C CA . PRO A 1 189 ? 38.562 -24.547 51.594 1 28.17 189 PRO A CA 1
ATOM 1550 C C . PRO A 1 189 ? 39.219 -25.922 51.719 1 28.17 189 PRO A C 1
ATOM 1552 O O . PRO A 1 189 ? 39.906 -26.172 52.688 1 28.17 189 PRO A O 1
ATOM 1555 N N . PHE A 1 190 ? 38.656 -26.922 51.062 1 26.72 190 PHE A N 1
ATOM 1556 C CA . PHE A 1 190 ? 38.969 -28.25 51.562 1 26.72 190 PHE A CA 1
ATOM 1557 C C . PHE A 1 190 ? 40.438 -28.578 51.344 1 26.72 190 PHE A C 1
ATOM 1559 O O . PHE A 1 190 ? 40.906 -29.672 51.688 1 26.72 190 PHE A O 1
ATOM 1566 N N . LYS A 1 191 ? 41.125 -27.969 50.375 1 26.23 191 LYS A N 1
ATOM 1567 C CA . LYS A 1 191 ? 42.281 -28.75 50.031 1 26.23 191 LYS A CA 1
ATOM 1568 C C . LYS A 1 191 ? 43.281 -28.766 51.188 1 26.23 191 LYS A C 1
ATOM 1570 O O . LYS A 1 191 ? 44.312 -29.438 51.125 1 26.23 191 LYS A O 1
ATOM 1575 N N . ASN A 1 192 ? 43.281 -27.734 52.031 1 23.95 192 ASN A N 1
ATOM 1576 C CA . ASN A 1 192 ? 44.469 -27.719 52.875 1 23.95 192 ASN A CA 1
ATOM 1577 C C . ASN A 1 192 ? 44.5 -28.859 53.875 1 23.95 192 ASN A C 1
ATOM 1579 O O . ASN A 1 192 ? 45.25 -28.844 54.844 1 23.95 192 ASN A O 1
ATOM 1583 N N . ARG A 1 193 ? 43.469 -29.688 53.938 1 25.52 193 ARG A N 1
ATOM 1584 C CA . ARG A 1 193 ? 43.625 -30.531 55.094 1 25.52 193 ARG A CA 1
ATOM 1585 C C . ARG A 1 193 ? 44.875 -31.406 54.969 1 25.52 193 ARG A C 1
ATOM 1587 O O . ARG A 1 193 ? 45.156 -32.25 55.844 1 25.52 193 ARG A O 1
ATOM 1594 N N . SER A 1 194 ? 45.5 -31.578 53.812 1 23.31 194 SER A N 1
ATOM 1595 C CA . SER A 1 194 ? 46.438 -32.656 53.844 1 23.31 194 SER A CA 1
ATOM 1596 C C . SER A 1 194 ? 47.531 -32.406 54.906 1 23.31 194 SER A C 1
ATOM 1598 O O . SER A 1 194 ? 47.938 -33.344 55.594 1 23.31 194 SER A O 1
ATOM 1600 N N . GLN A 1 195 ? 48.438 -31.5 54.688 1 22.7 195 GLN A N 1
ATOM 1601 C CA . GLN A 1 195 ? 49.812 -31.875 54.938 1 22.7 195 GLN A CA 1
ATOM 1602 C C . GLN A 1 195 ? 50.125 -31.875 56.438 1 22.7 195 GLN A C 1
ATOM 1604 O O . GLN A 1 195 ? 51.281 -32.094 56.844 1 22.7 195 GLN A O 1
ATOM 1609 N N . LYS A 1 196 ? 49.438 -31.484 57.406 1 21.81 196 LYS A N 1
ATOM 1610 C CA . LYS A 1 196 ? 50.188 -31.406 58.656 1 21.81 196 LYS A CA 1
ATOM 1611 C C . LYS A 1 196 ? 50.562 -32.812 59.125 1 21.81 196 LYS A C 1
ATOM 1613 O O . LYS A 1 196 ? 51.281 -32.938 60.125 1 21.81 196 LYS A O 1
ATOM 1618 N N . LEU A 1 197 ? 50.344 -33.938 58.562 1 21.05 197 LEU A N 1
ATOM 1619 C CA . LEU A 1 197 ? 51.406 -34.781 59.062 1 21.05 197 LEU A CA 1
ATOM 1620 C C . LEU A 1 197 ? 52.719 -34.531 58.312 1 21.05 197 LEU A C 1
ATOM 1622 O O . LEU A 1 197 ? 52.719 -34.25 57.125 1 21.05 197 LEU A O 1
ATOM 1626 N N . MET B 1 1 ? -1.098 35.375 34.781 1 23.33 1 MET B N 1
ATOM 1627 C CA . MET B 1 1 ? -2.139 34.625 34.062 1 23.33 1 MET B CA 1
ATOM 1628 C C . MET B 1 1 ? -1.543 33.844 32.906 1 23.33 1 MET B C 1
ATOM 1630 O O . MET B 1 1 ? -1.935 32.688 32.688 1 23.33 1 MET B O 1
ATOM 1634 N N . ILE B 1 2 ? -0.667 34.469 32.094 1 33.62 2 ILE B N 1
ATOM 1635 C CA . ILE B 1 2 ? 0.092 33.844 31.016 1 33.62 2 ILE B CA 1
ATOM 1636 C C . ILE B 1 2 ? 1.023 32.781 31.578 1 33.62 2 ILE B C 1
ATOM 1638 O O . ILE B 1 2 ? 1.63 32.031 30.812 1 33.62 2 ILE B O 1
ATOM 1642 N N . LYS B 1 3 ? 1.405 32.875 32.75 1 36.56 3 LYS B N 1
ATOM 1643 C CA . LYS B 1 3 ? 2.475 32.094 33.375 1 36.56 3 LYS B CA 1
ATOM 1644 C C . LYS B 1 3 ? 2.098 30.625 33.5 1 36.56 3 LYS B C 1
ATOM 1646 O O . LYS B 1 3 ? 2.961 29.75 33.406 1 36.56 3 LYS B O 1
ATOM 1651 N N . SER B 1 4 ? 0.952 30.406 34.094 1 31.36 4 SER B N 1
ATOM 1652 C CA . SER B 1 4 ? 0.584 29.031 34.438 1 31.36 4 SER B CA 1
ATOM 1653 C C . SER B 1 4 ? 0.237 28.219 33.188 1 31.36 4 SER B C 1
ATOM 1655 O O . SER B 1 4 ? -0.508 27.25 33.25 1 31.36 4 SER B O 1
ATOM 1657 N N . ILE B 1 5 ? 0.176 28.828 32.031 1 32.66 5 ILE B N 1
ATOM 1658 C CA . ILE B 1 5 ? -0.166 27.984 30.891 1 32.66 5 ILE B CA 1
ATOM 1659 C C . ILE B 1 5 ? 0.746 26.766 30.844 1 32.66 5 ILE B C 1
ATOM 1661 O O . ILE B 1 5 ? 1.957 26.891 30.656 1 32.66 5 ILE B O 1
ATOM 1665 N N . LYS B 1 6 ? 0.568 25.844 31.703 1 32.91 6 LYS B N 1
ATOM 1666 C CA . LYS B 1 6 ? 1.162 24.516 31.641 1 32.91 6 LYS B CA 1
ATOM 1667 C C . LYS B 1 6 ? 1.464 24.125 30.188 1 32.91 6 LYS B C 1
ATOM 1669 O O . LYS B 1 6 ? 0.591 24.203 29.328 1 32.91 6 LYS B O 1
ATOM 1674 N N . THR B 1 7 ? 2.766 24.172 29.781 1 34.16 7 THR B N 1
ATOM 1675 C CA . THR B 1 7 ? 3.443 23.969 28.516 1 34.16 7 THR B CA 1
ATOM 1676 C C . THR B 1 7 ? 2.904 22.734 27.812 1 34.16 7 THR B C 1
ATOM 1678 O O . THR B 1 7 ? 3.09 21.609 28.281 1 34.16 7 THR B O 1
ATOM 1681 N N . LEU B 1 8 ? 1.687 22.703 27.5 1 33.59 8 LEU B N 1
ATOM 1682 C CA . LEU B 1 8 ? 1.316 21.609 26.594 1 33.59 8 LEU B CA 1
ATOM 1683 C C . LEU B 1 8 ? 2.404 21.375 25.562 1 33.59 8 LEU B C 1
ATOM 1685 O O . LEU B 1 8 ? 2.678 22.234 24.734 1 33.59 8 LEU B O 1
ATOM 1689 N N . SER B 1 9 ? 3.568 20.938 25.969 1 34.66 9 SER B N 1
ATOM 1690 C CA . SER B 1 9 ? 4.656 20.641 25.047 1 34.66 9 SER B CA 1
ATOM 1691 C C . SER B 1 9 ? 4.227 19.625 24 1 34.66 9 SER B C 1
ATOM 1693 O O . SER B 1 9 ? 4.129 18.422 24.281 1 34.66 9 SER B O 1
ATOM 1695 N N . LEU B 1 10 ? 3.08 19.828 23.391 1 39.47 10 LEU B N 1
ATOM 1696 C CA . LEU B 1 10 ? 2.922 18.859 22.312 1 39.47 10 LEU B CA 1
ATOM 1697 C C . LEU B 1 10 ? 3.957 19.094 21.219 1 39.47 10 LEU B C 1
ATOM 1699 O O . LEU B 1 10 ? 4.156 20.234 20.781 1 39.47 10 LEU B O 1
ATOM 1703 N N . PRO B 1 11 ? 4.914 18.375 21.125 1 42 11 PRO B N 1
ATOM 1704 C CA . PRO B 1 11 ? 5.852 18.578 20.016 1 42 11 PRO B CA 1
ATOM 1705 C C . PRO B 1 11 ? 5.145 18.891 18.703 1 42 11 PRO B C 1
ATOM 1707 O O . PRO B 1 11 ? 4.117 18.297 18.391 1 42 11 PRO B O 1
ATOM 1710 N N . VAL B 1 12 ? 5.211 20.188 18.391 1 46.03 12 VAL B N 1
ATOM 1711 C CA . VAL B 1 12 ? 4.703 20.578 17.078 1 46.03 12 VAL B CA 1
ATOM 1712 C C . VAL B 1 12 ? 5.34 19.719 16 1 46.03 12 VAL B C 1
ATOM 1714 O O . VAL B 1 12 ? 6.551 19.484 16 1 46.03 12 VAL B O 1
ATOM 1717 N N . PRO B 1 13 ? 4.488 19.016 15.297 1 48.59 13 PRO B N 1
ATOM 1718 C CA . PRO B 1 13 ? 5.016 18.141 14.258 1 48.59 13 PRO B CA 1
ATOM 1719 C C . PRO B 1 13 ? 5.945 18.859 13.281 1 48.59 13 PRO B C 1
ATOM 1721 O O . PRO B 1 13 ? 5.828 20.078 13.102 1 48.59 13 PRO B O 1
ATOM 1724 N N . THR B 1 14 ? 7.059 18.406 13.125 1 47.19 14 THR B N 1
ATOM 1725 C CA . THR B 1 14 ? 7.836 18.859 11.977 1 47.19 14 THR B CA 1
ATOM 1726 C C . THR B 1 14 ? 7.055 18.656 10.68 1 47.19 14 THR B C 1
ATOM 1728 O O . THR B 1 14 ? 6.082 17.891 10.648 1 47.19 14 THR B O 1
ATOM 1731 N N . ARG B 1 15 ? 7.246 19.609 9.742 1 46.88 15 ARG B N 1
ATOM 1732 C CA . ARG B 1 15 ? 6.613 19.609 8.43 1 46.88 15 ARG B CA 1
ATOM 1733 C C . ARG B 1 15 ? 6.203 18.188 8.016 1 46.88 15 ARG B C 1
ATOM 1735 O O . ARG B 1 15 ? 5.176 18 7.367 1 46.88 15 ARG B O 1
ATOM 1742 N N . SER B 1 16 ? 7.031 17.312 8.422 1 47.22 16 SER B N 1
ATOM 1743 C CA . SER B 1 16 ? 6.836 15.961 7.91 1 47.22 16 SER B CA 1
ATOM 1744 C C . SER B 1 16 ? 5.723 15.234 8.664 1 47.22 16 SER B C 1
ATOM 1746 O O . SER B 1 16 ? 5.27 14.172 8.242 1 47.22 16 SER B O 1
ATOM 1748 N N . GLU B 1 17 ? 5.234 16.062 9.719 1 56.41 17 GLU B N 1
ATOM 1749 C CA . GLU B 1 17 ? 4.266 15.344 10.539 1 56.41 17 GLU B CA 1
ATOM 1750 C C . GLU B 1 17 ? 2.836 15.75 10.195 1 56.41 17 GLU B C 1
ATOM 1752 O O . GLU B 1 17 ? 2.598 16.875 9.734 1 56.41 17 GLU B O 1
ATOM 1757 N N . ASN B 1 18 ? 1.935 14.844 10.172 1 63.34 18 ASN B N 1
ATOM 1758 C CA . ASN B 1 18 ? 0.52 14.961 9.836 1 63.34 18 ASN B CA 1
ATOM 1759 C C . ASN B 1 18 ? -0.197 15.938 10.758 1 63.34 18 ASN B C 1
ATOM 1761 O O . ASN B 1 18 ? -0.465 15.625 11.922 1 63.34 18 ASN B O 1
ATOM 1765 N N . PHE B 1 19 ? -0.278 17.25 10.289 1 74.31 19 PHE B N 1
ATOM 1766 C CA . PHE B 1 19 ? -0.947 18.281 11.055 1 74.31 19 PHE B CA 1
ATOM 1767 C C . PHE B 1 19 ? -2.361 17.859 11.43 1 74.31 19 PHE B C 1
ATOM 1769 O O . PHE B 1 19 ? -2.91 18.328 12.438 1 74.31 19 PHE B O 1
ATOM 1776 N N . ASN B 1 20 ? -2.797 16.984 10.688 1 70.94 20 ASN B N 1
ATOM 1777 C CA . ASN B 1 20 ? -4.109 16.484 11.062 1 70.94 20 ASN B CA 1
ATOM 1778 C C . ASN B 1 20 ? -4.055 15.695 12.367 1 70.94 20 ASN B C 1
ATOM 1780 O O . ASN B 1 20 ? -4.91 15.859 13.242 1 70.94 20 ASN B O 1
ATOM 1784 N N . LEU B 1 21 ? -3.096 14.93 12.367 1 69.94 21 LEU B N 1
ATOM 1785 C CA . LEU B 1 21 ? -2.928 14.172 13.602 1 69.94 21 LEU B CA 1
ATOM 1786 C C . LEU B 1 21 ? -2.58 15.086 14.766 1 69.94 21 LEU B C 1
ATOM 1788 O O . LEU B 1 21 ? -3.035 14.875 15.891 1 69.94 21 LEU B O 1
ATOM 1792 N N . PHE B 1 22 ? -1.789 16.047 14.445 1 76.81 22 PHE B N 1
ATOM 1793 C CA . PHE B 1 22 ? -1.438 17.047 15.43 1 76.81 22 PHE B CA 1
ATOM 1794 C C . PHE B 1 22 ? -2.689 17.703 16 1 76.81 22 PHE B C 1
ATOM 1796 O O . PHE B 1 22 ? -2.842 17.812 17.219 1 76.81 22 PHE B O 1
ATOM 1803 N N . PHE B 1 23 ? -3.613 18.016 15.148 1 82.12 23 PHE B N 1
ATOM 1804 C CA . PHE B 1 23 ? -4.816 18.703 15.586 1 82.12 23 PHE B CA 1
ATOM 1805 C C . PHE B 1 23 ? -5.754 17.766 16.328 1 82.12 23 PHE B C 1
ATOM 1807 O O . PHE B 1 23 ? -6.418 18.156 17.281 1 82.12 23 PHE B O 1
ATOM 1814 N N . GLN B 1 24 ? -5.746 16.578 15.883 1 77.31 24 GLN B N 1
ATOM 1815 C CA . GLN B 1 24 ? -6.547 15.602 16.609 1 77.31 24 GLN B CA 1
ATOM 1816 C C . GLN B 1 24 ? -6.047 15.438 18.047 1 77.31 24 GLN B C 1
ATOM 1818 O O . GLN B 1 24 ? -6.84 15.398 18.984 1 77.31 24 GLN B O 1
ATOM 1823 N N . SER B 1 25 ? -4.824 15.344 18.188 1 77 25 SER B N 1
ATOM 1824 C CA . SER B 1 25 ? -4.215 15.219 19.516 1 77 25 SER B CA 1
ATOM 1825 C C . SER B 1 25 ? -4.422 16.484 20.344 1 77 25 SER B C 1
ATOM 1827 O O . SER B 1 25 ? -4.723 16.406 21.531 1 77 25 SER B O 1
ATOM 1829 N N . LEU B 1 26 ? -4.246 17.547 19.719 1 82.69 26 LEU B N 1
ATOM 1830 C CA . LEU B 1 26 ? -4.398 18.844 20.391 1 82.69 26 LEU B CA 1
ATOM 1831 C C . LEU B 1 26 ? -5.824 19.016 20.891 1 82.69 26 LEU B C 1
ATOM 1833 O O . LEU B 1 26 ? -6.035 19.422 22.031 1 82.69 26 LEU B O 1
ATOM 1837 N N . GLU B 1 27 ? -6.715 18.641 20.031 1 86.94 27 GLU B N 1
ATOM 1838 C CA . GLU B 1 27 ? -8.125 18.812 20.375 1 86.94 27 GLU B CA 1
ATOM 1839 C C . GLU B 1 27 ? -8.547 17.812 21.453 1 86.94 27 GLU B C 1
ATOM 1841 O O . GLU B 1 27 ? -9.359 18.141 22.328 1 86.94 27 GLU B O 1
ATOM 1846 N N . ARG B 1 28 ? -7.984 16.688 21.375 1 81.69 28 ARG B N 1
ATOM 1847 C CA . ARG B 1 28 ? -8.211 15.742 22.469 1 81.69 28 ARG B CA 1
ATOM 1848 C C . ARG B 1 28 ? -7.664 16.281 23.781 1 81.69 28 ARG B C 1
ATOM 1850 O O . ARG B 1 28 ? -8.297 16.125 24.828 1 81.69 28 ARG B O 1
ATOM 1857 N N . ALA B 1 29 ? -6.547 16.812 23.766 1 82 29 ALA B N 1
ATOM 1858 C CA . ALA B 1 29 ? -5.949 17.438 24.953 1 82 29 ALA B CA 1
ATOM 1859 C C . ALA B 1 29 ? -6.809 18.578 25.469 1 82 29 ALA B C 1
ATOM 1861 O O . ALA B 1 29 ? -6.988 18.734 26.672 1 82 29 ALA B O 1
ATOM 1862 N N . PHE B 1 30 ? -7.387 19.375 24.531 1 88.06 30 PHE B N 1
ATOM 1863 C CA . PHE B 1 30 ? -8.266 20.484 24.922 1 88.06 30 PHE B CA 1
ATOM 1864 C C . PHE B 1 30 ? -9.477 19.969 25.688 1 88.06 30 PHE B C 1
ATOM 1866 O O . PHE B 1 30 ? -9.891 20.562 26.688 1 88.06 30 PHE B O 1
ATOM 1873 N N . LEU B 1 31 ? -9.969 18.906 25.188 1 88.56 31 LEU B N 1
ATOM 1874 C CA . LEU B 1 31 ? -11.156 18.312 25.797 1 88.56 31 LEU B CA 1
ATOM 1875 C C . LEU B 1 31 ? -10.828 17.734 27.172 1 88.56 31 LEU B C 1
ATOM 1877 O O . LEU B 1 31 ? -11.562 17.953 28.141 1 88.56 31 LEU B O 1
ATOM 1881 N N . THR B 1 32 ? -9.797 17.047 27.25 1 86 32 THR B N 1
ATOM 1882 C CA . THR B 1 32 ? -9.414 16.375 28.484 1 86 32 THR B CA 1
ATOM 1883 C C . THR B 1 32 ? -9.078 17.391 29.562 1 86 32 THR B C 1
ATOM 1885 O O . THR B 1 32 ? -9.422 17.203 30.734 1 86 32 THR B O 1
ATOM 1888 N N . LYS B 1 33 ? -8.461 18.406 29.203 1 88.69 33 LYS B N 1
ATOM 1889 C CA . LYS B 1 33 ? -8.008 19.422 30.156 1 88.69 33 LYS B CA 1
ATOM 1890 C C . LYS B 1 33 ? -9.023 20.547 30.297 1 88.69 33 LYS B C 1
ATOM 1892 O O . LYS B 1 33 ? -8.781 21.531 31 1 88.69 33 LYS B O 1
ATOM 1897 N N . LYS B 1 34 ? -10.141 20.391 29.609 1 90.38 34 LYS B N 1
ATOM 1898 C CA . LYS B 1 34 ? -11.242 21.344 29.656 1 90.38 34 LYS B CA 1
ATOM 1899 C C . LYS B 1 34 ? -10.75 22.766 29.391 1 90.38 34 LYS B C 1
ATOM 1901 O O . LYS B 1 34 ? -11.047 23.672 30.172 1 90.38 34 LYS B O 1
ATOM 1906 N N . ILE B 1 35 ? -10.039 22.938 28.344 1 88.31 35 ILE B N 1
ATOM 1907 C CA . ILE B 1 35 ? -9.492 24.25 27.969 1 88.31 35 ILE B CA 1
ATOM 1908 C C . ILE B 1 35 ? -10.609 25.125 27.406 1 88.31 35 ILE B C 1
ATOM 1910 O O . ILE B 1 35 ? -11.383 24.688 26.547 1 88.31 35 ILE B O 1
ATOM 1914 N N . ASN B 1 36 ? -10.727 26.328 27.938 1 90.12 36 ASN B N 1
ATOM 1915 C CA . ASN B 1 36 ? -11.711 27.281 27.422 1 90.12 36 ASN B CA 1
ATOM 1916 C C . ASN B 1 36 ? -11.414 27.688 25.984 1 90.12 36 ASN B C 1
ATOM 1918 O O . ASN B 1 36 ? -10.242 27.812 25.609 1 90.12 36 ASN B O 1
ATOM 1922 N N . ASP B 1 37 ? -12.406 28.047 25.203 1 89.44 37 ASP B N 1
ATOM 1923 C CA . ASP B 1 37 ? -12.297 28.359 23.781 1 89.44 37 ASP B CA 1
ATOM 1924 C C . ASP B 1 37 ? -11.406 29.578 23.562 1 89.44 37 ASP B C 1
ATOM 1926 O O . ASP B 1 37 ? -10.711 29.672 22.547 1 89.44 37 ASP B O 1
ATOM 1930 N N . GLU B 1 38 ? -11.438 30.406 24.547 1 86.06 38 GLU B N 1
ATOM 1931 C CA . GLU B 1 38 ? -10.734 31.672 24.391 1 86.06 38 GLU B CA 1
ATOM 1932 C C . GLU B 1 38 ? -9.219 31.469 24.391 1 86.06 38 GLU B C 1
ATOM 1934 O O . GLU B 1 38 ? -8.477 32.281 23.859 1 86.06 38 GLU B O 1
ATOM 1939 N N . TYR B 1 39 ? -8.75 30.281 24.875 1 89.44 39 TYR B N 1
ATOM 1940 C CA . TYR B 1 39 ? -7.312 30.062 25 1 89.44 39 TYR B CA 1
ATOM 1941 C C . TYR B 1 39 ? -6.797 29.156 23.875 1 89.44 39 TYR B C 1
ATOM 1943 O O . TYR B 1 39 ? -5.59 29.062 23.656 1 89.44 39 TYR B O 1
ATOM 1951 N N . LYS B 1 40 ? -7.648 28.516 23.141 1 90.62 40 LYS B N 1
ATOM 1952 C CA . LYS B 1 40 ? -7.266 27.5 22.156 1 90.62 40 LYS B CA 1
ATOM 1953 C C . LYS B 1 40 ? -6.383 28.094 21.062 1 90.62 40 LYS B C 1
ATOM 1955 O O . LYS B 1 40 ? -5.363 27.516 20.703 1 90.62 40 LYS B O 1
ATOM 1960 N N . SER B 1 41 ? -6.777 29.25 20.625 1 88.38 41 SER B N 1
ATOM 1961 C CA . SER B 1 41 ? -6.031 29.906 19.547 1 88.38 41 SER B CA 1
ATOM 1962 C C . SER B 1 41 ? -4.621 30.266 20 1 88.38 41 SER B C 1
ATOM 1964 O O . SER B 1 41 ? -3.654 30.062 19.266 1 88.38 41 SER B O 1
ATOM 1966 N N . GLU B 1 42 ? -4.547 30.828 21.156 1 84 42 GLU B N 1
ATOM 1967 C CA . GLU B 1 42 ? -3.254 31.234 21.703 1 84 42 GLU B CA 1
ATOM 1968 C C . GLU B 1 42 ? -2.332 30.031 21.891 1 84 42 GLU B C 1
ATOM 1970 O O . GLU B 1 42 ? -1.138 30.109 21.594 1 84 42 GLU B O 1
ATOM 1975 N N . ILE B 1 43 ? -2.85 29 22.422 1 86 43 ILE B N 1
ATOM 1976 C CA . ILE B 1 43 ? -2.076 27.781 22.625 1 86 43 ILE B CA 1
ATOM 1977 C C . ILE B 1 43 ? -1.545 27.281 21.281 1 86 43 ILE B C 1
ATOM 1979 O O . ILE B 1 43 ? -0.368 26.938 21.172 1 86 43 ILE B O 1
ATOM 1983 N N . LEU B 1 44 ? -2.426 27.266 20.281 1 85.19 44 LEU B N 1
ATOM 1984 C CA . LEU B 1 44 ? -2.039 26.812 18.953 1 85.19 44 LEU B CA 1
ATOM 1985 C C . LEU B 1 44 ? -0.889 27.656 18.406 1 85.19 44 LEU B C 1
ATOM 1987 O O . LEU B 1 44 ? 0.087 27.109 17.875 1 85.19 44 LEU B O 1
ATOM 1991 N N . ILE B 1 45 ? -0.953 28.953 18.531 1 79.75 45 ILE B N 1
ATOM 1992 C CA . ILE B 1 45 ? 0.065 29.875 18.016 1 79.75 45 ILE B CA 1
ATOM 1993 C C . I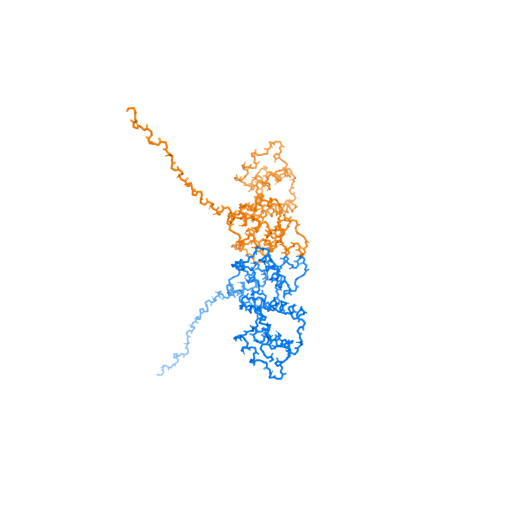LE B 1 45 ? 1.395 29.594 18.719 1 79.75 45 ILE B C 1
ATOM 1995 O O . ILE B 1 45 ? 2.447 29.578 18.078 1 79.75 45 ILE B O 1
ATOM 1999 N N . ASN B 1 46 ? 1.312 29.375 19.953 1 81.81 46 ASN B N 1
ATOM 2000 C CA . ASN B 1 46 ? 2.52 29.109 20.719 1 81.81 46 ASN B CA 1
ATOM 2001 C C . ASN B 1 46 ? 3.156 27.781 20.328 1 81.81 46 ASN B C 1
ATOM 2003 O O . ASN B 1 46 ? 4.383 27.656 20.266 1 81.81 46 ASN B O 1
ATOM 2007 N N . LEU B 1 47 ? 2.277 26.828 20.125 1 79.81 47 LEU B N 1
ATOM 2008 C CA . LEU B 1 47 ? 2.764 25.5 19.75 1 79.81 47 LEU B CA 1
ATOM 2009 C C . LEU B 1 47 ? 3.432 25.531 18.375 1 79.81 47 LEU B C 1
ATOM 2011 O O . LEU B 1 47 ? 4.402 24.812 18.141 1 79.81 47 LEU B O 1
ATOM 2015 N N . LEU B 1 48 ? 2.889 26.359 17.438 1 78.44 48 LEU B N 1
ATOM 2016 C CA . LEU B 1 48 ? 3.412 26.453 16.078 1 78.44 48 LEU B CA 1
ATOM 2017 C C . LEU B 1 48 ? 4.785 27.109 16.078 1 78.44 48 LEU B C 1
ATOM 2019 O O . LEU B 1 48 ? 5.59 26.875 15.172 1 78.44 48 LEU B O 1
ATOM 2023 N N . GLY B 1 49 ? 5.07 27.891 17 1 74.75 49 GLY B N 1
ATOM 2024 C CA . GLY B 1 49 ? 6.359 28.562 17.078 1 74.75 49 GLY B CA 1
ATOM 2025 C C . GLY B 1 49 ? 6.676 29.406 15.852 1 74.75 49 GLY B C 1
ATOM 2026 O O . GLY B 1 49 ? 5.875 30.25 15.445 1 74.75 49 GLY B O 1
ATOM 2027 N N . GLU B 1 50 ? 7.773 29.094 15.203 1 70.19 50 GLU B N 1
ATOM 2028 C CA . GLU B 1 50 ? 8.258 29.859 14.062 1 70.19 50 GLU B CA 1
ATOM 2029 C C . GLU B 1 50 ? 7.336 29.703 12.859 1 70.19 50 GLU B C 1
ATOM 2031 O O . GLU B 1 50 ? 7.23 30.609 12.023 1 70.19 50 GLU B O 1
ATOM 2036 N N . ARG B 1 51 ? 6.645 28.625 12.797 1 72.75 51 ARG B N 1
ATOM 2037 C CA . ARG B 1 51 ? 5.746 28.375 11.68 1 72.75 51 ARG B CA 1
ATOM 2038 C C . ARG B 1 51 ? 4.5 29.25 11.758 1 72.75 51 ARG B C 1
ATOM 2040 O O . ARG B 1 51 ? 3.803 29.438 10.758 1 72.75 51 ARG B O 1
ATOM 2047 N N . ALA B 1 52 ? 4.383 29.75 12.922 1 72.38 52 ALA B N 1
ATOM 2048 C CA . ALA B 1 52 ? 3.223 30.609 13.133 1 72.38 52 ALA B CA 1
ATOM 2049 C C . ALA B 1 52 ? 3.293 31.859 12.242 1 72.38 52 ALA B C 1
ATOM 2051 O O . ALA B 1 52 ? 2.262 32.406 11.867 1 72.38 52 ALA B O 1
ATOM 2052 N N . HIS B 1 53 ? 4.457 32.156 11.961 1 71.19 53 HIS B N 1
ATOM 2053 C CA . HIS B 1 53 ? 4.645 33.375 11.203 1 71.19 53 HIS B CA 1
ATOM 2054 C C . HIS B 1 53 ? 3.924 33.312 9.859 1 71.19 53 HIS B C 1
ATOM 2056 O O . HIS B 1 53 ? 3.252 34.281 9.461 1 71.19 53 HIS B O 1
ATOM 2062 N N . ASN B 1 54 ? 3.98 32.281 9.266 1 71.56 54 ASN B N 1
ATOM 2063 C CA . ASN B 1 54 ? 3.344 32.125 7.961 1 71.56 54 ASN B CA 1
ATOM 2064 C C . ASN B 1 54 ? 1.822 32.188 8.07 1 71.56 54 ASN B C 1
ATOM 2066 O O . ASN B 1 54 ? 1.152 32.719 7.188 1 71.56 54 ASN B O 1
ATOM 2070 N N . VAL B 1 55 ? 1.383 31.656 9.164 1 74.56 55 VAL B N 1
ATOM 2071 C CA . VAL B 1 55 ? -0.058 31.609 9.391 1 74.56 55 VAL B CA 1
ATOM 2072 C C . VAL B 1 55 ? -0.559 33 9.773 1 74.56 55 VAL B C 1
ATOM 2074 O O . VAL B 1 55 ? -1.61 33.438 9.297 1 74.56 55 VAL B O 1
ATOM 2077 N N . LEU B 1 56 ? 0.312 33.656 10.562 1 76.88 56 LEU B N 1
ATOM 2078 C CA . LEU B 1 56 ? -0.074 34.969 11.102 1 76.88 56 LEU B CA 1
ATOM 2079 C C . LEU B 1 56 ? -0.111 36 10 1 76.88 56 LEU B C 1
ATOM 2081 O O . LEU B 1 56 ? -0.798 37.031 10.133 1 76.88 56 LEU B O 1
ATOM 2085 N N . LEU B 1 57 ? 0.528 35.656 8.93 1 77.06 57 LEU B N 1
ATOM 2086 C CA . LEU B 1 57 ? 0.514 36.562 7.793 1 77.06 57 LEU B CA 1
ATOM 2087 C C . LEU B 1 57 ? -0.851 36.562 7.113 1 77.06 57 LEU B C 1
ATOM 2089 O O . LEU B 1 57 ? -1.232 37.531 6.473 1 77.06 57 LEU B O 1
ATOM 2093 N N . TYR B 1 58 ? -1.556 35.562 7.27 1 76.31 58 TYR B N 1
ATOM 2094 C CA . TYR B 1 58 ? -2.795 35.375 6.52 1 76.31 58 TYR B CA 1
ATOM 2095 C C . TYR B 1 58 ? -4.008 35.625 7.406 1 76.31 58 TYR B C 1
ATOM 2097 O O . TYR B 1 58 ? -5.148 35.594 6.941 1 76.31 58 TYR B O 1
ATOM 2105 N N . ILE B 1 59 ? -3.738 35.812 8.641 1 77.81 59 ILE B N 1
ATOM 2106 C CA . ILE B 1 59 ? -4.883 35.969 9.531 1 77.81 59 ILE B CA 1
ATOM 2107 C C . ILE B 1 59 ? -4.984 37.406 10.016 1 77.81 59 ILE B C 1
ATOM 2109 O O . ILE B 1 59 ? -3.973 38.031 10.352 1 77.81 59 ILE B O 1
ATOM 2113 N N . LYS B 1 60 ? -6.176 37.938 9.914 1 79.88 60 LYS B N 1
ATOM 2114 C CA . LYS B 1 60 ? -6.43 39.281 10.453 1 79.88 60 LYS B CA 1
ATOM 2115 C C . LYS B 1 60 ? -6.383 39.25 11.977 1 79.88 60 LYS B C 1
ATOM 2117 O O . LYS B 1 60 ? -6.652 38.25 12.609 1 79.88 60 LYS B O 1
ATOM 2122 N N . GLU B 1 61 ? -6.004 40.406 12.492 1 78.81 61 GLU B N 1
ATOM 2123 C CA . GLU B 1 61 ? -5.863 40.562 13.938 1 78.81 61 GLU B CA 1
ATOM 2124 C C . GLU B 1 61 ? -7.148 40.188 14.664 1 78.81 61 GLU B C 1
ATOM 2126 O O . GLU B 1 61 ? -7.109 39.562 15.727 1 78.81 61 GLU B O 1
ATOM 2131 N N . GLU B 1 62 ? -8.281 40.469 14.023 1 80.31 62 GLU B N 1
ATOM 2132 C CA . GLU B 1 62 ? -9.578 40.219 14.656 1 80.31 62 GLU B CA 1
ATOM 2133 C C . GLU B 1 62 ? -9.906 38.719 14.688 1 80.31 62 GLU B C 1
ATOM 2135 O O . GLU B 1 62 ? -10.734 38.281 15.492 1 80.31 62 GLU B O 1
ATOM 2140 N N . GLU B 1 63 ? -9.125 38.031 13.859 1 81.19 63 GLU B N 1
ATOM 2141 C CA . GLU B 1 63 ? -9.461 36.625 13.703 1 81.19 63 GLU B CA 1
ATOM 2142 C C . GLU B 1 63 ? -8.461 35.719 14.445 1 81.19 63 GLU B C 1
ATOM 2144 O O . GLU B 1 63 ? -8.586 34.5 14.438 1 81.19 63 GLU B O 1
ATOM 2149 N N . LEU B 1 64 ? -7.562 36.312 15.117 1 81 64 LEU B N 1
ATOM 2150 C CA . LEU B 1 64 ? -6.488 35.594 15.781 1 81 64 LEU B CA 1
ATOM 2151 C C . LEU B 1 64 ? -7.035 34.75 16.922 1 81 64 LEU B C 1
ATOM 2153 O O . LEU B 1 64 ? -6.43 33.75 17.312 1 81 64 LEU B O 1
ATOM 2157 N N . ASN B 1 65 ? -8.242 35.125 17.406 1 84.19 65 ASN B N 1
ATOM 2158 C CA . ASN B 1 65 ? -8.82 34.406 18.531 1 84.19 65 ASN B CA 1
ATOM 2159 C C . ASN B 1 65 ? -9.805 33.344 18.062 1 84.19 65 ASN B C 1
ATOM 2161 O O . ASN B 1 65 ? -10.398 32.625 18.875 1 84.19 65 ASN B O 1
ATOM 2165 N N . ASP B 1 66 ? -9.914 33.219 16.797 1 89.38 66 ASP B N 1
ATOM 2166 C CA . ASP B 1 66 ? -10.781 32.188 16.203 1 89.38 66 ASP B CA 1
ATOM 2167 C C . ASP B 1 66 ? -10.008 30.922 15.93 1 89.38 66 ASP B C 1
ATOM 2169 O O . ASP B 1 66 ? -9.352 30.797 14.891 1 89.38 66 ASP B O 1
ATOM 2173 N N . TYR B 1 67 ? -10.219 29.953 16.781 1 91.62 67 TYR B N 1
ATOM 2174 C CA . TYR B 1 67 ? -9.477 28.688 16.703 1 91.62 67 TYR B CA 1
ATOM 2175 C C . TYR B 1 67 ? -9.75 27.984 15.375 1 91.62 67 TYR B C 1
ATOM 2177 O O . TYR B 1 67 ? -8.828 27.484 14.734 1 91.62 67 TYR B O 1
ATOM 2185 N N . GLU B 1 68 ? -11.008 27.906 15.008 1 89.5 68 GLU B N 1
ATOM 2186 C CA . GLU B 1 68 ? -11.383 27.172 13.797 1 89.5 68 GLU B CA 1
ATOM 2187 C C . GLU B 1 68 ? -10.766 27.812 12.555 1 89.5 68 GLU B C 1
ATOM 2189 O O . GLU B 1 68 ? -10.328 27.094 11.641 1 89.5 68 GLU B O 1
ATOM 2194 N N . LYS B 1 69 ? -10.734 29.094 12.562 1 86.44 69 LYS B N 1
ATOM 2195 C CA . LYS B 1 69 ? -10.141 29.797 11.43 1 86.44 69 LYS B CA 1
ATOM 2196 C C . LYS B 1 69 ? -8.625 29.594 11.391 1 86.44 69 LYS B C 1
ATOM 2198 O O . LYS B 1 69 ? -8.055 29.359 10.328 1 86.44 69 LYS B O 1
ATOM 2203 N N . LEU B 1 70 ? -7.996 29.766 12.508 1 85.75 70 LEU B N 1
ATOM 2204 C CA . LEU B 1 70 ? -6.559 29.531 12.594 1 85.75 70 LEU B CA 1
ATOM 2205 C C . LEU B 1 70 ? -6.207 28.109 12.156 1 85.75 70 LEU B C 1
ATOM 2207 O O . LEU B 1 70 ? -5.266 27.906 11.383 1 85.75 70 LEU B O 1
ATOM 2211 N N . LYS B 1 71 ? -6.93 27.172 12.688 1 84.94 71 LYS B N 1
ATOM 2212 C CA . LYS B 1 71 ? -6.742 25.781 12.32 1 84.94 71 LYS B CA 1
ATOM 2213 C C . LYS B 1 71 ? -6.844 25.594 10.805 1 84.94 71 LYS B C 1
ATOM 2215 O O . LYS B 1 71 ? -6.016 24.906 10.203 1 84.94 71 LYS B O 1
ATOM 2220 N N . SER B 1 72 ? -7.836 26.188 10.234 1 83.62 72 SER B N 1
ATOM 2221 C CA . SER B 1 72 ? -8.062 26.047 8.797 1 83.62 72 SER B CA 1
ATOM 2222 C C . SER B 1 72 ? -6.887 26.609 8 1 83.62 72 SER B C 1
ATOM 2224 O O . SER B 1 72 ? -6.484 26.031 6.988 1 83.62 72 SER B O 1
ATOM 2226 N N . ILE B 1 73 ? -6.344 27.719 8.484 1 80.5 73 ILE B N 1
ATOM 2227 C CA . ILE B 1 73 ? -5.223 28.344 7.797 1 80.5 73 ILE B CA 1
ATOM 2228 C C . ILE B 1 73 ? -3.98 27.469 7.926 1 80.5 73 ILE B C 1
ATOM 2230 O O . ILE B 1 73 ? -3.248 27.281 6.953 1 80.5 73 ILE B O 1
ATOM 2234 N N . VAL B 1 74 ? -3.789 26.984 9.102 1 79.44 74 VAL B N 1
ATOM 2235 C CA . VAL B 1 74 ? -2.635 26.125 9.344 1 79.44 74 VAL B CA 1
ATOM 2236 C C . VAL B 1 74 ? -2.73 24.875 8.477 1 79.44 74 VAL B C 1
ATOM 2238 O O . VAL B 1 74 ? -1.749 24.469 7.848 1 79.44 74 VAL B O 1
ATOM 2241 N N . LEU B 1 75 ? -3.873 24.297 8.477 1 77.44 75 LEU B N 1
ATOM 2242 C CA . LEU B 1 75 ? -4.082 23.078 7.684 1 77.44 75 LEU B CA 1
ATOM 2243 C C . LEU B 1 75 ? -3.887 23.359 6.199 1 77.44 75 LEU B C 1
ATOM 2245 O O . LEU B 1 75 ? -3.303 22.547 5.48 1 77.44 75 LEU B O 1
ATOM 2249 N N . ARG B 1 76 ? -4.367 24.516 5.828 1 74.12 76 ARG B N 1
ATOM 2250 C CA . ARG B 1 76 ? -4.207 24.891 4.426 1 74.12 76 ARG B CA 1
ATOM 2251 C C . ARG B 1 76 ? -2.736 25.078 4.078 1 74.12 76 ARG B C 1
ATOM 2253 O O . ARG B 1 76 ? -2.289 24.672 3.004 1 74.12 76 ARG B O 1
ATOM 2260 N N . GLU B 1 77 ? -2.1 25.75 4.988 1 72.5 77 GLU B N 1
ATOM 2261 C CA . GLU B 1 77 ? -0.696 26.078 4.746 1 72.5 77 GLU B CA 1
ATOM 2262 C C . GLU B 1 77 ? 0.181 24.828 4.84 1 72.5 77 GLU B C 1
ATOM 2264 O O . GLU B 1 77 ? 1.156 24.688 4.102 1 72.5 77 GLU B O 1
ATOM 2269 N N . PHE B 1 78 ? -0.256 24 5.734 1 73.31 78 PHE B N 1
ATOM 2270 C CA . PHE B 1 78 ? 0.672 22.906 6.023 1 73.31 78 PHE B CA 1
ATOM 2271 C C . PHE B 1 78 ? 0.066 21.562 5.648 1 73.31 78 PHE B C 1
ATOM 2273 O O . PHE B 1 78 ? 0.608 20.516 5.996 1 73.31 78 PHE B O 1
ATOM 2280 N N . GLN B 1 79 ? -1.116 21.781 5.074 1 71.94 79 GLN B N 1
ATOM 2281 C CA . GLN B 1 79 ? -1.753 20.531 4.695 1 71.94 79 GLN B CA 1
ATOM 2282 C C . GLN B 1 79 ? -0.903 19.766 3.684 1 71.94 79 GLN B C 1
ATOM 2284 O O . GLN B 1 79 ? -0.455 20.328 2.688 1 71.94 79 GLN B O 1
ATOM 2289 N N . LEU B 1 80 ? -0.666 18.594 4.113 1 74.94 80 LEU B N 1
ATOM 2290 C CA . LEU B 1 80 ? 0.044 17.719 3.193 1 74.94 80 LEU B CA 1
ATOM 2291 C C . LEU B 1 80 ? -0.861 17.297 2.041 1 74.94 80 LEU B C 1
ATOM 2293 O O . LEU B 1 80 ? -2.049 17.031 2.242 1 74.94 80 LEU B O 1
ATOM 2297 N N . THR B 1 81 ? -0.335 17.422 0.825 1 79.31 81 THR B N 1
ATOM 2298 C CA . THR B 1 81 ? -1.039 16.844 -0.313 1 79.31 81 THR B CA 1
ATOM 2299 C C . THR B 1 81 ? -1.188 15.336 -0.143 1 79.31 81 THR B C 1
ATOM 2301 O O . THR B 1 81 ? -0.454 14.719 0.63 1 79.31 81 THR B O 1
ATOM 2304 N N . PRO B 1 82 ? -2.166 14.805 -0.778 1 85.25 82 PRO B N 1
ATOM 2305 C CA . PRO B 1 82 ? -2.314 13.352 -0.694 1 85.25 82 PRO B CA 1
ATOM 2306 C C . PRO B 1 82 ? -1.022 12.609 -1.021 1 85.25 82 PRO B C 1
ATOM 2308 O O . PRO B 1 82 ? -0.69 11.617 -0.359 1 85.25 82 PRO B O 1
ATOM 2311 N N . ARG B 1 83 ? -0.319 13.102 -1.935 1 86.06 83 ARG B N 1
ATOM 2312 C CA . ARG B 1 83 ? 0.933 12.445 -2.305 1 86.06 83 ARG B CA 1
ATOM 2313 C C . ARG B 1 83 ? 1.96 12.555 -1.183 1 86.06 83 ARG B C 1
ATOM 2315 O O . ARG B 1 83 ? 2.705 11.609 -0.924 1 86.06 83 ARG B O 1
ATOM 2322 N N . GLU B 1 84 ? 1.997 13.688 -0.596 1 84.88 84 GLU B N 1
ATOM 2323 C CA . GLU B 1 84 ? 2.906 13.859 0.533 1 84.88 84 GLU B CA 1
ATOM 2324 C C . GLU B 1 84 ? 2.514 12.961 1.701 1 84.88 84 GLU B C 1
ATOM 2326 O O . GLU B 1 84 ? 3.379 12.438 2.402 1 84.88 84 GLU B O 1
ATOM 2331 N N . CYS B 1 85 ? 1.242 12.789 1.902 1 87.81 85 CYS B N 1
ATOM 2332 C CA . CYS B 1 85 ? 0.75 11.891 2.941 1 87.81 85 CYS B CA 1
ATOM 2333 C C . CYS B 1 85 ? 1.158 10.453 2.656 1 87.81 85 CYS B C 1
ATOM 2335 O O . CYS B 1 85 ? 1.618 9.742 3.555 1 87.81 85 CYS B O 1
ATOM 2337 N N . LEU B 1 86 ? 0.978 10.078 1.406 1 92.31 86 LEU B N 1
ATOM 2338 C CA . LEU B 1 86 ? 1.38 8.734 1.002 1 92.31 86 LEU B CA 1
ATOM 2339 C C . LEU B 1 86 ? 2.873 8.523 1.228 1 92.31 86 LEU B C 1
ATOM 2341 O O . LEU B 1 86 ? 3.287 7.484 1.752 1 92.31 86 LEU B O 1
ATOM 2345 N N . ASN B 1 87 ? 3.646 9.492 0.87 1 90 87 ASN B N 1
ATOM 2346 C CA . ASN B 1 87 ? 5.09 9.406 1.04 1 90 87 ASN B CA 1
ATOM 2347 C C . ASN B 1 87 ? 5.477 9.312 2.514 1 90 87 ASN B C 1
ATOM 2349 O O . ASN B 1 87 ? 6.41 8.594 2.875 1 90 87 ASN B O 1
ATOM 2353 N N . SER B 1 88 ? 4.805 10.117 3.295 1 87.06 88 SER B N 1
ATOM 2354 C CA . SER B 1 88 ? 5.051 10.062 4.73 1 87.06 88 SER B CA 1
ATOM 2355 C C . SER B 1 88 ? 4.762 8.672 5.285 1 87.06 88 SER B C 1
ATOM 2357 O O . SER B 1 88 ? 5.504 8.164 6.129 1 87.06 88 SER B O 1
ATOM 2359 N N . PHE B 1 89 ? 3.697 8.062 4.832 1 93.56 89 PHE B N 1
ATOM 2360 C CA . PHE B 1 89 ? 3.338 6.715 5.258 1 93.56 89 PHE B CA 1
ATOM 2361 C C . PHE B 1 89 ? 4.387 5.703 4.805 1 93.56 89 PHE B C 1
ATOM 2363 O O . PHE B 1 89 ? 4.844 4.879 5.598 1 93.56 89 PHE B O 1
ATOM 2370 N N . LYS B 1 90 ? 4.738 5.797 3.564 1 94.31 90 LYS B N 1
ATOM 2371 C CA . LYS B 1 90 ? 5.676 4.848 2.967 1 94.31 90 LYS B CA 1
ATOM 2372 C C . LYS B 1 90 ? 7.047 4.941 3.631 1 94.31 90 LYS B C 1
ATOM 2374 O O . LYS B 1 90 ? 7.742 3.932 3.775 1 94.31 90 LYS B O 1
ATOM 2379 N N . ASN B 1 91 ? 7.375 6.125 4.062 1 92.06 91 ASN B N 1
ATOM 2380 C CA . ASN B 1 91 ? 8.719 6.34 4.586 1 92.06 91 ASN B CA 1
ATOM 2381 C C . ASN B 1 91 ? 8.734 6.336 6.113 1 92.06 91 ASN B C 1
ATOM 2383 O O . ASN B 1 91 ? 9.773 6.574 6.73 1 92.06 91 ASN B O 1
ATOM 2387 N N . ALA B 1 92 ? 7.656 6.094 6.676 1 90.94 92 ALA B N 1
ATOM 2388 C CA . ALA B 1 92 ? 7.547 6.125 8.133 1 90.94 92 ALA B CA 1
ATOM 2389 C C . ALA B 1 92 ? 8.453 5.074 8.773 1 90.94 92 ALA B C 1
ATOM 2391 O O . ALA B 1 92 ? 8.562 3.951 8.273 1 90.94 92 ALA B O 1
ATOM 2392 N N . VAL B 1 93 ? 9.117 5.516 9.805 1 91.25 93 VAL B N 1
ATOM 2393 C CA . VAL B 1 93 ? 9.945 4.625 10.609 1 91.25 93 VAL B CA 1
ATOM 2394 C C . VAL B 1 93 ? 9.617 4.82 12.094 1 91.25 93 VAL B C 1
ATOM 2396 O O . VAL B 1 93 ? 9.156 5.891 12.492 1 91.25 93 VAL B O 1
ATOM 2399 N N . LYS B 1 94 ? 9.844 3.754 12.766 1 90.31 94 LYS B N 1
ATOM 2400 C CA . LYS B 1 94 ? 9.609 3.836 14.203 1 90.31 94 LYS B CA 1
ATOM 2401 C C . LYS B 1 94 ? 10.586 4.801 14.867 1 90.31 94 LYS B C 1
ATOM 2403 O O . LYS B 1 94 ? 11.789 4.746 14.609 1 90.31 94 LYS B O 1
ATOM 2408 N N . SER B 1 95 ? 10.07 5.719 15.672 1 84.62 95 SER B N 1
ATOM 2409 C CA . SER B 1 95 ? 10.914 6.672 16.375 1 84.62 95 SER B CA 1
ATOM 2410 C C . SER B 1 95 ? 11.562 6.039 17.609 1 84.62 95 SER B C 1
ATOM 2412 O O . SER B 1 95 ? 11.039 5.066 18.156 1 84.6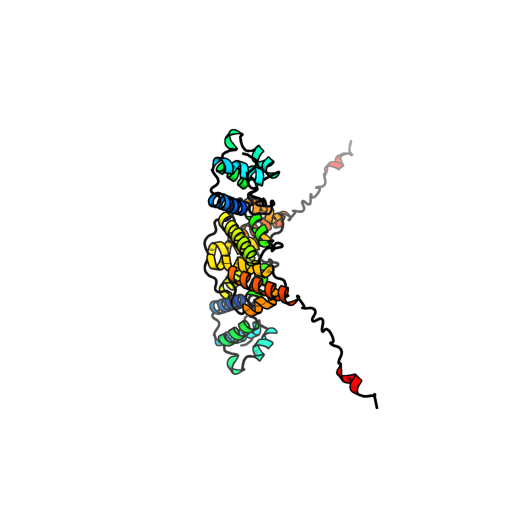2 95 SER B O 1
ATOM 2414 N N . SER B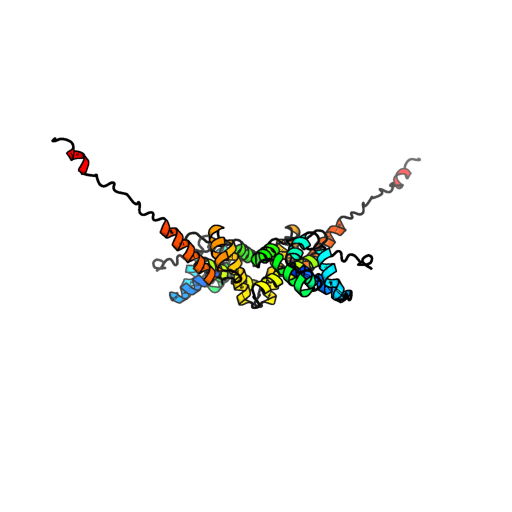 1 96 ? 12.602 6.77 18.016 1 85.25 96 SER B N 1
ATOM 2415 C CA . SER B 1 96 ? 13.266 6.305 19.234 1 85.25 96 SER B CA 1
ATOM 2416 C C . SER B 1 96 ? 12.336 6.41 20.438 1 85.25 96 SER B C 1
ATOM 2418 O O . SER B 1 96 ? 11.664 7.426 20.625 1 85.25 96 SER B O 1
ATOM 2420 N N . GLY B 1 97 ? 12.156 5.426 21.219 1 85.31 97 GLY B N 1
ATOM 2421 C CA . GLY B 1 97 ? 11.312 5.441 22.422 1 85.31 97 GLY B CA 1
ATOM 2422 C C . GLY B 1 97 ? 9.883 5.039 22.141 1 85.31 97 GLY B C 1
ATOM 2423 O O . GLY B 1 97 ? 9.094 4.852 23.062 1 85.31 97 GLY B O 1
ATOM 2424 N N . GLU B 1 98 ? 9.586 5.012 20.969 1 88.25 98 GLU B N 1
ATOM 2425 C CA . GLU B 1 98 ? 8.25 4.602 20.562 1 88.25 98 GLU B CA 1
ATOM 2426 C C . GLU B 1 98 ? 8.094 3.084 20.609 1 88.25 98 GLU B C 1
ATOM 2428 O O . GLU B 1 98 ? 8.992 2.354 20.188 1 88.25 98 GLU B O 1
ATOM 2433 N N . THR B 1 99 ? 6.977 2.654 21.219 1 91.75 99 THR B N 1
ATOM 2434 C CA . THR B 1 99 ? 6.68 1.229 21.141 1 91.75 99 THR B CA 1
ATOM 2435 C C . THR B 1 99 ? 6.113 0.865 19.766 1 91.75 99 THR B C 1
ATOM 2437 O O . THR B 1 99 ? 5.734 1.746 19 1 91.75 99 THR B O 1
ATOM 2440 N N . TYR B 1 100 ? 6.09 -0.39 19.5 1 94.12 100 TYR B N 1
ATOM 2441 C CA . TYR B 1 100 ? 5.527 -0.819 18.219 1 94.12 100 TYR B CA 1
ATOM 2442 C C . TYR B 1 100 ? 4.023 -0.595 18.172 1 94.12 100 TYR B C 1
ATOM 2444 O O . TYR B 1 100 ? 3.455 -0.309 17.125 1 94.12 100 TYR B O 1
ATOM 2452 N N . ILE B 1 101 ? 3.377 -0.67 19.328 1 94.25 101 ILE B N 1
ATOM 2453 C CA . ILE B 1 101 ? 1.947 -0.388 19.406 1 94.25 101 ILE B CA 1
ATOM 2454 C C . ILE B 1 101 ? 1.688 1.071 19.031 1 94.25 101 ILE B C 1
ATOM 2456 O O . ILE B 1 101 ? 0.776 1.37 18.266 1 94.25 101 ILE B O 1
ATOM 2460 N N . GLN B 1 102 ? 2.543 1.934 19.547 1 89.69 102 GLN B N 1
ATOM 2461 C CA . GLN B 1 102 ? 2.43 3.354 19.219 1 89.69 102 GLN B CA 1
ATOM 2462 C C . GLN B 1 102 ? 2.738 3.611 17.75 1 89.69 102 GLN B C 1
ATOM 2464 O O . GLN B 1 102 ? 2.076 4.426 17.109 1 89.69 102 GLN B O 1
ATOM 2469 N N . PHE B 1 103 ? 3.744 2.986 17.266 1 93.62 103 PHE B N 1
ATOM 2470 C CA . PHE B 1 103 ? 4.121 3.127 15.859 1 93.62 103 PHE B CA 1
ATOM 2471 C C . PHE B 1 103 ? 2.996 2.65 14.945 1 93.62 103 PHE B C 1
ATOM 2473 O O . PHE B 1 103 ? 2.664 3.312 13.961 1 93.62 103 PHE B O 1
ATOM 2480 N N . ALA B 1 104 ? 2.359 1.494 15.305 1 95.12 104 ALA B N 1
ATOM 2481 C CA . ALA B 1 104 ? 1.232 0.972 14.539 1 95.12 104 ALA B CA 1
ATOM 2482 C C . ALA B 1 104 ? 0.066 1.956 14.539 1 95.12 104 ALA B C 1
ATOM 2484 O O . ALA B 1 104 ? -0.608 2.127 13.516 1 95.12 104 ALA B O 1
ATOM 2485 N N . ALA B 1 105 ? -0.165 2.576 15.633 1 90.94 105 ALA B N 1
ATOM 2486 C CA . ALA B 1 105 ? -1.234 3.564 15.742 1 90.94 105 ALA B CA 1
ATOM 2487 C C . ALA B 1 105 ? -0.969 4.762 14.836 1 90.94 105 ALA B C 1
ATOM 2489 O O . ALA B 1 105 ? -1.883 5.266 14.18 1 90.94 105 ALA B O 1
ATOM 2490 N N . ARG B 1 106 ? 0.267 5.164 14.836 1 89.12 106 ARG B N 1
ATOM 2491 C CA . ARG B 1 106 ? 0.651 6.289 13.992 1 89.12 106 ARG B CA 1
ATOM 2492 C C . ARG B 1 106 ? 0.506 5.938 12.516 1 89.12 106 ARG B C 1
ATOM 2494 O O . ARG B 1 106 ? -0.024 6.727 11.727 1 89.12 106 ARG B O 1
ATOM 2501 N N . LEU B 1 107 ? 0.933 4.734 12.125 1 93.5 107 LEU B N 1
ATOM 2502 C CA . LEU B 1 107 ? 0.779 4.273 10.75 1 93.5 107 LEU B CA 1
ATOM 2503 C C . LEU B 1 107 ? -0.692 4.223 10.359 1 93.5 107 LEU B C 1
ATOM 2505 O O . LEU B 1 107 ? -1.055 4.621 9.25 1 93.5 107 LEU B O 1
ATOM 2509 N N . THR B 1 108 ? -1.499 3.725 11.281 1 93.31 108 THR B N 1
ATOM 2510 C CA . THR B 1 108 ? -2.932 3.602 11.039 1 93.31 108 THR B CA 1
ATOM 2511 C C . THR B 1 108 ? -3.559 4.973 10.797 1 93.31 108 THR B C 1
ATOM 2513 O O . THR B 1 108 ? -4.293 5.164 9.82 1 93.31 108 THR B O 1
ATOM 2516 N N . ALA B 1 109 ? -3.203 5.887 11.586 1 87.38 109 ALA B N 1
ATOM 2517 C CA . ALA B 1 109 ? -3.744 7.238 11.477 1 87.38 109 ALA B CA 1
ATOM 2518 C C . ALA B 1 109 ? -3.324 7.887 10.156 1 87.38 109 ALA B C 1
ATOM 2520 O O . ALA B 1 109 ? -4.141 8.523 9.484 1 87.38 109 ALA B O 1
ATOM 2521 N N . ASN B 1 110 ? -2.043 7.707 9.875 1 88.62 110 ASN B N 1
ATOM 2522 C CA . ASN B 1 110 ? -1.513 8.289 8.648 1 88.62 110 ASN B CA 1
ATOM 2523 C C . ASN B 1 110 ? -2.191 7.711 7.414 1 88.62 110 ASN B C 1
ATOM 2525 O O . ASN B 1 110 ? -2.549 8.445 6.488 1 88.62 110 ASN B O 1
ATOM 2529 N N . PHE B 1 111 ? -2.34 6.453 7.383 1 94.12 111 PHE B N 1
ATOM 2530 C CA . PHE B 1 111 ? -2.908 5.797 6.211 1 94.12 111 PHE B CA 1
ATOM 2531 C C . PHE B 1 111 ? -4.391 6.117 6.078 1 94.12 111 PHE B C 1
ATOM 2533 O O . PHE B 1 111 ? -4.891 6.324 4.969 1 94.12 111 PHE B O 1
ATOM 2540 N N . GLN B 1 112 ? -5.109 6.105 7.184 1 90 112 GLN B N 1
ATOM 2541 C CA . GLN B 1 112 ? -6.527 6.445 7.164 1 90 112 GLN B CA 1
ATOM 2542 C C . GLN B 1 112 ? -6.738 7.887 6.699 1 90 112 GLN B C 1
ATOM 2544 O O . GLN B 1 112 ? -7.703 8.18 5.996 1 90 112 GLN B O 1
ATOM 2549 N N . TYR B 1 113 ? -5.863 8.742 7.102 1 87.12 113 TYR B N 1
ATOM 2550 C CA . TYR B 1 113 ? -5.941 10.125 6.648 1 87.12 113 TYR B CA 1
ATOM 2551 C C . TYR B 1 113 ? -5.73 10.219 5.141 1 87.12 113 TYR B C 1
ATOM 2553 O O . TYR B 1 113 ? -6.453 10.945 4.449 1 87.12 113 TYR B O 1
ATOM 2561 N N . TYR B 1 114 ? -4.754 9.5 4.676 1 90.62 114 TYR B N 1
ATOM 2562 C CA . TYR B 1 114 ? -4.512 9.445 3.238 1 90.62 114 TYR B CA 1
ATOM 2563 C C . TYR B 1 114 ? -5.758 8.992 2.492 1 90.62 114 TYR B C 1
ATOM 2565 O O . TYR B 1 114 ? -6.16 9.609 1.503 1 90.62 114 TYR B O 1
ATOM 2573 N N . CYS B 1 115 ? -6.359 7.922 2.98 1 93.62 115 CYS B N 1
ATOM 2574 C CA . CYS B 1 115 ? -7.57 7.402 2.354 1 93.62 115 CYS B CA 1
ATOM 2575 C C . CYS B 1 115 ? -8.68 8.445 2.369 1 93.62 115 CYS B C 1
ATOM 2577 O O . CYS B 1 115 ? -9.422 8.586 1.394 1 93.62 115 CYS B O 1
ATOM 2579 N N . SER B 1 116 ? -8.766 9.164 3.439 1 88.81 116 SER B N 1
ATOM 2580 C CA . SER B 1 116 ? -9.797 10.188 3.568 1 88.81 116 SER B CA 1
ATOM 2581 C C . SER B 1 116 ? -9.578 11.32 2.574 1 88.81 116 SER B C 1
ATOM 2583 O O . SER B 1 116 ? -10.539 11.836 1.993 1 88.81 116 SER B O 1
ATOM 2585 N N . LEU B 1 117 ? -8.375 11.695 2.402 1 85.25 117 LEU B N 1
ATOM 2586 C CA . LEU B 1 117 ? -8.055 12.758 1.453 1 85.25 117 LEU B CA 1
ATOM 2587 C C . LEU B 1 117 ? -8.391 12.336 0.028 1 85.25 117 LEU B C 1
ATOM 2589 O O . LEU B 1 117 ? -8.797 13.164 -0.79 1 85.25 117 LEU B O 1
ATOM 2593 N N . ARG B 1 118 ? -8.227 11.055 -0.181 1 91.31 118 ARG B N 1
ATOM 2594 C CA . ARG B 1 118 ? -8.5 10.523 -1.511 1 91.31 118 ARG B CA 1
ATOM 2595 C C . ARG B 1 118 ? -9.961 10.125 -1.653 1 91.31 118 ARG B C 1
ATOM 2597 O O . ARG B 1 118 ? -10.391 9.695 -2.727 1 91.31 118 ARG B O 1
ATOM 2604 N N . LYS B 1 119 ? -10.688 10.281 -0.582 1 92.31 119 LYS B N 1
ATOM 2605 C CA . LYS B 1 119 ? -12.117 9.969 -0.548 1 92.31 119 LYS B CA 1
ATOM 2606 C C . LYS B 1 119 ? -12.375 8.516 -0.932 1 92.31 119 LYS B C 1
ATOM 2608 O O . LYS B 1 119 ? -13.258 8.234 -1.745 1 92.31 119 LYS B O 1
ATOM 2613 N N . VAL B 1 120 ? -11.547 7.652 -0.416 1 94.94 120 VAL B N 1
ATOM 2614 C CA . VAL B 1 120 ? -11.664 6.219 -0.656 1 94.94 120 VAL B CA 1
ATOM 2615 C C . VAL B 1 120 ? -12.211 5.527 0.591 1 94.94 120 VAL B C 1
ATOM 2617 O O . VAL B 1 120 ? -11.656 5.672 1.683 1 94.94 120 VAL B O 1
ATOM 2620 N N . ASN B 1 121 ? -13.289 4.727 0.376 1 94.25 121 ASN B N 1
ATOM 2621 C CA . ASN B 1 121 ? -13.922 4.133 1.549 1 94.25 121 ASN B CA 1
ATOM 2622 C C . ASN B 1 121 ? -14.422 2.721 1.262 1 94.25 121 ASN B C 1
ATOM 2624 O O . ASN B 1 121 ? -15.148 2.139 2.07 1 94.25 121 ASN B O 1
ATOM 2628 N N . SER B 1 122 ? -14.18 2.193 0.099 1 96.81 122 SER B N 1
ATOM 2629 C CA . SER B 1 122 ? -14.578 0.836 -0.252 1 96.81 122 SER B CA 1
ATOM 2630 C C . SER B 1 122 ? -13.375 -0.027 -0.602 1 96.81 122 SER B C 1
ATOM 2632 O O . SER B 1 122 ? -12.305 0.495 -0.915 1 96.81 122 SER B O 1
ATOM 2634 N N . PHE B 1 123 ? -13.586 -1.314 -0.508 1 97.5 123 PHE B N 1
ATOM 2635 C CA . PHE B 1 123 ? -12.531 -2.26 -0.837 1 97.5 123 PHE B CA 1
ATOM 2636 C C . PHE B 1 123 ? -12.031 -2.037 -2.26 1 97.5 123 PHE B C 1
ATOM 2638 O O . PHE B 1 123 ? -10.82 -1.937 -2.492 1 97.5 123 PHE B O 1
ATOM 2645 N N . GLU B 1 124 ? -12.969 -1.91 -3.193 1 96.75 124 GLU B N 1
ATOM 2646 C CA . GLU B 1 124 ? -12.633 -1.771 -4.605 1 96.75 124 GLU B CA 1
ATOM 2647 C C . GLU B 1 124 ? -11.867 -0.476 -4.867 1 96.75 124 GLU B C 1
ATOM 2649 O O . GLU B 1 124 ? -10.867 -0.474 -5.586 1 96.75 124 GLU B O 1
ATOM 2654 N N . SER B 1 125 ? -12.398 0.537 -4.238 1 96.75 125 SER B N 1
ATOM 2655 C CA . SER B 1 125 ? -11.758 1.828 -4.465 1 96.75 125 SER B CA 1
ATOM 2656 C C . SER B 1 125 ? -10.367 1.869 -3.842 1 96.75 125 SER B C 1
ATOM 2658 O O . SER B 1 125 ? -9.461 2.521 -4.371 1 96.75 125 SER B O 1
ATOM 2660 N N . LEU B 1 126 ? -10.219 1.191 -2.723 1 98 126 LEU B N 1
ATOM 2661 C CA . LEU B 1 126 ? -8.898 1.144 -2.105 1 98 126 LEU B CA 1
ATOM 2662 C C . LEU B 1 126 ? -7.938 0.306 -2.941 1 98 126 LEU B C 1
ATOM 2664 O O . LEU B 1 126 ? -6.77 0.668 -3.1 1 98 126 LEU B O 1
ATOM 2668 N N . CYS B 1 127 ? -8.398 -0.799 -3.484 1 97.94 127 CYS B N 1
ATOM 2669 C CA . CYS B 1 127 ? -7.578 -1.58 -4.398 1 97.94 127 CYS B CA 1
ATOM 2670 C C . CYS B 1 127 ? -7.102 -0.727 -5.57 1 97.94 127 CYS B C 1
ATOM 2672 O O . CYS B 1 127 ? -5.914 -0.71 -5.891 1 97.94 127 CYS B O 1
ATOM 2674 N N . ASP B 1 128 ? -8.047 -0.024 -6.086 1 97.62 128 ASP B N 1
ATOM 2675 C CA . ASP B 1 128 ? -7.727 0.834 -7.223 1 97.62 128 ASP B CA 1
ATOM 2676 C C . ASP B 1 128 ? -6.68 1.878 -6.848 1 97.62 128 ASP B C 1
ATOM 2678 O O . ASP B 1 128 ? -5.766 2.158 -7.625 1 97.62 128 ASP B O 1
ATOM 2682 N N . LEU B 1 129 ? -6.855 2.438 -5.699 1 97.5 129 LEU B N 1
ATOM 2683 C CA . LEU B 1 129 ? -5.934 3.475 -5.254 1 97.5 129 LEU B CA 1
ATOM 2684 C C . LEU B 1 129 ? -4.52 2.92 -5.105 1 97.5 129 LEU B C 1
ATOM 2686 O O . LEU B 1 129 ? -3.553 3.551 -5.543 1 97.5 129 LEU B O 1
ATOM 2690 N N . ILE B 1 130 ? -4.367 1.744 -4.48 1 98.12 130 ILE B N 1
ATOM 2691 C CA . ILE B 1 130 ? -3.07 1.119 -4.254 1 98.12 130 ILE B CA 1
ATOM 2692 C C . ILE B 1 130 ? -2.398 0.824 -5.594 1 98.12 130 ILE B C 1
ATOM 2694 O O . ILE B 1 130 ? -1.202 1.068 -5.766 1 98.12 130 ILE B O 1
ATOM 2698 N N . ILE B 1 131 ? -3.193 0.345 -6.5 1 97.75 131 ILE B N 1
ATOM 2699 C CA . ILE B 1 131 ? -2.682 -0.005 -7.82 1 97.75 131 ILE B CA 1
ATOM 2700 C C . ILE B 1 131 ? -2.266 1.261 -8.562 1 97.75 131 ILE B C 1
ATOM 2702 O O . ILE B 1 131 ? -1.202 1.3 -9.188 1 97.75 131 ILE B O 1
ATOM 2706 N N . SER B 1 132 ? -3.115 2.291 -8.508 1 97.06 132 SER B N 1
ATOM 2707 C CA . SER B 1 132 ? -2.801 3.564 -9.148 1 97.06 132 SER B CA 1
ATOM 2708 C C . SER B 1 132 ? -1.526 4.172 -8.57 1 97.06 132 SER B C 1
ATOM 2710 O O . SER B 1 132 ? -0.703 4.715 -9.312 1 97.06 132 SER B O 1
ATOM 2712 N N . ASP B 1 133 ? -1.431 4.074 -7.262 1 96.12 133 ASP B N 1
ATOM 2713 C CA . ASP B 1 133 ? -0.23 4.594 -6.613 1 96.12 133 ASP B CA 1
ATOM 2714 C C . ASP B 1 133 ? 1.018 3.859 -7.098 1 96.12 133 ASP B C 1
ATOM 2716 O O . ASP B 1 133 ? 2.055 4.48 -7.34 1 96.12 133 ASP B O 1
ATOM 2720 N N . LYS B 1 134 ? 0.891 2.57 -7.23 1 96.75 134 LYS B N 1
ATOM 2721 C CA . LYS B 1 134 ? 2.018 1.774 -7.707 1 96.75 134 LYS B CA 1
ATOM 2722 C C . LYS B 1 134 ? 2.363 2.121 -9.148 1 96.75 134 LYS B C 1
ATOM 2724 O O . LYS B 1 134 ? 3.539 2.258 -9.5 1 96.75 134 LYS B O 1
ATOM 2729 N N . LEU B 1 135 ? 1.364 2.271 -9.953 1 96.5 135 LEU B N 1
ATOM 2730 C CA . LEU B 1 135 ? 1.563 2.656 -11.344 1 96.5 135 LEU B CA 1
ATOM 2731 C C . LEU B 1 135 ? 2.256 4.012 -11.438 1 96.5 135 LEU B C 1
ATOM 2733 O O . LEU B 1 135 ? 3.213 4.176 -12.203 1 96.5 135 LEU B O 1
ATOM 2737 N N . PHE B 1 136 ? 1.833 4.918 -10.641 1 94.62 136 PHE B N 1
ATOM 2738 C CA . PHE B 1 136 ? 2.373 6.273 -10.641 1 94.62 136 PHE B CA 1
ATOM 2739 C C . PHE B 1 136 ? 3.842 6.27 -10.234 1 94.62 136 PHE B C 1
ATOM 2741 O O . PHE B 1 136 ? 4.648 7.02 -10.781 1 94.62 136 PHE B O 1
ATOM 2748 N N . GLU B 1 137 ? 4.129 5.449 -9.312 1 93.81 137 GLU B N 1
ATOM 2749 C CA . GLU B 1 137 ? 5.48 5.371 -8.766 1 93.81 137 GLU B CA 1
ATOM 2750 C C . GLU B 1 137 ? 6.477 4.898 -9.82 1 93.81 137 GLU B C 1
ATOM 2752 O O . GLU B 1 137 ? 7.676 5.156 -9.711 1 93.81 137 GLU B O 1
ATOM 2757 N N . THR B 1 138 ? 6.012 4.168 -10.766 1 93.44 138 THR B N 1
ATOM 2758 C CA . THR B 1 138 ? 6.898 3.611 -11.781 1 93.44 138 THR B CA 1
ATOM 2759 C C . THR B 1 138 ? 7.16 4.629 -12.891 1 93.44 138 THR B C 1
ATOM 2761 O O . THR B 1 138 ? 8.016 4.41 -13.75 1 93.44 138 THR B O 1
ATOM 2764 N N . LEU B 1 139 ? 6.469 5.742 -12.867 1 92.94 139 LEU B N 1
ATOM 2765 C CA . LEU B 1 139 ? 6.598 6.746 -13.922 1 92.94 139 LEU B CA 1
ATOM 2766 C C . LEU B 1 139 ? 7.879 7.551 -13.75 1 92.94 139 LEU B C 1
ATOM 2768 O O . LEU B 1 139 ? 8.32 7.793 -12.625 1 92.94 139 LEU B O 1
ATOM 2772 N N . ASN B 1 140 ? 8.414 7.938 -14.875 1 87.94 140 ASN B N 1
ATOM 2773 C CA . ASN B 1 140 ? 9.531 8.867 -14.805 1 87.94 140 ASN B CA 1
ATOM 2774 C C . ASN B 1 140 ? 9.086 10.258 -14.359 1 87.94 140 ASN B C 1
ATOM 2776 O O . ASN B 1 140 ? 7.887 10.555 -14.359 1 87.94 140 ASN B O 1
ATOM 2780 N N . LYS B 1 141 ? 9.984 11.062 -14.086 1 88.44 141 LYS B N 1
ATOM 2781 C CA . LYS B 1 141 ? 9.703 12.367 -13.492 1 88.44 141 LYS B CA 1
ATOM 2782 C C . LYS B 1 141 ? 8.867 13.234 -14.438 1 88.44 141 LYS B C 1
ATOM 2784 O O . LYS B 1 141 ? 7.934 13.914 -14.008 1 88.44 141 LYS B O 1
ATOM 2789 N N . GLU B 1 142 ? 9.195 13.227 -15.656 1 85 142 GLU B N 1
ATOM 2790 C CA . GLU B 1 142 ? 8.5 14.047 -16.641 1 85 142 GLU B CA 1
ATOM 2791 C C . GLU B 1 142 ? 7.035 13.633 -16.766 1 85 142 GLU B C 1
ATOM 2793 O O . GLU B 1 142 ? 6.137 14.469 -16.734 1 85 142 GLU B O 1
ATOM 2798 N N . THR B 1 143 ? 6.836 12.375 -16.953 1 87.25 143 THR B N 1
ATOM 2799 C CA . THR B 1 143 ? 5.48 11.859 -17.094 1 87.25 143 THR B CA 1
ATOM 2800 C C . THR B 1 143 ? 4.68 12.094 -15.812 1 87.25 143 THR B C 1
ATOM 2802 O O . THR B 1 143 ? 3.506 12.461 -15.867 1 87.25 143 THR B O 1
ATOM 2805 N N . ALA B 1 144 ? 5.332 11.852 -14.703 1 88.75 144 ALA B N 1
ATOM 2806 C CA . ALA B 1 144 ? 4.68 12.039 -13.406 1 88.75 144 ALA B CA 1
ATOM 2807 C C . ALA B 1 144 ? 4.23 13.484 -13.219 1 88.75 144 ALA B C 1
ATOM 2809 O O . ALA B 1 144 ? 3.145 13.742 -12.695 1 88.75 144 ALA B O 1
ATOM 2810 N N . THR B 1 145 ? 5.062 14.359 -13.609 1 86 145 THR B N 1
ATOM 2811 C CA . THR B 1 145 ? 4.723 15.773 -13.5 1 86 145 THR B CA 1
ATOM 2812 C C . THR B 1 145 ? 3.529 16.109 -14.391 1 86 145 THR B C 1
ATOM 2814 O O . THR B 1 145 ? 2.613 16.812 -13.961 1 86 145 THR B O 1
ATOM 2817 N N . HIS B 1 146 ? 3.557 15.609 -15.562 1 85.06 146 HIS B N 1
ATOM 2818 C CA . HIS B 1 146 ? 2.473 15.852 -16.5 1 85.06 146 HIS B CA 1
ATOM 2819 C C . HIS B 1 146 ? 1.149 15.305 -15.977 1 85.06 146 HIS B C 1
ATOM 2821 O O . HIS B 1 146 ? 0.127 15.992 -16.031 1 85.06 146 HIS B O 1
ATOM 2827 N N . ILE B 1 147 ? 1.219 14.133 -15.531 1 85.81 147 ILE B N 1
ATOM 2828 C CA . ILE B 1 147 ? 0.017 13.477 -15.031 1 85.81 147 ILE B CA 1
ATOM 2829 C C . ILE B 1 147 ? -0.435 14.141 -13.734 1 85.81 147 ILE B C 1
ATOM 2831 O O . ILE B 1 147 ? -1.635 14.297 -13.492 1 85.81 147 ILE B O 1
ATOM 2835 N N . GLY B 1 148 ? 0.483 14.438 -12.875 1 82.44 148 GLY B N 1
ATOM 2836 C CA . GLY B 1 148 ? 0.188 15.07 -11.602 1 82.44 148 GLY B CA 1
ATOM 2837 C C . GLY B 1 148 ? -0.575 16.375 -11.742 1 82.44 148 GLY B C 1
ATOM 2838 O O . GLY B 1 148 ? -1.46 16.672 -10.945 1 82.44 148 GLY B O 1
ATOM 2839 N N . ILE B 1 149 ? -0.276 17.062 -12.719 1 74.12 149 ILE B N 1
ATOM 2840 C CA . ILE B 1 149 ? -0.95 18.328 -12.992 1 74.12 149 ILE B CA 1
ATOM 2841 C C . ILE B 1 149 ? -2.404 18.062 -13.375 1 74.12 149 ILE B C 1
ATOM 2843 O O . ILE B 1 149 ? -3.307 18.781 -12.945 1 74.12 149 ILE B O 1
ATOM 2847 N N . ARG B 1 150 ? -2.59 16.984 -14.023 1 77.25 150 ARG B N 1
ATOM 2848 C CA . ARG B 1 150 ? -3.928 16.672 -14.516 1 77.25 150 ARG B CA 1
ATOM 2849 C C . ARG B 1 150 ? -4.793 16.078 -13.406 1 77.25 150 ARG B C 1
ATOM 2851 O O . ARG B 1 150 ? -6.012 16.281 -13.398 1 77.25 150 ARG B O 1
ATOM 2858 N N . GLU B 1 151 ? -4.18 15.305 -12.641 1 74.5 151 GLU B N 1
ATOM 2859 C CA . GLU B 1 151 ? -4.914 14.695 -11.531 1 74.5 151 GLU B CA 1
ATOM 2860 C C . GLU B 1 151 ? -5.367 15.75 -10.523 1 74.5 151 GLU B C 1
ATOM 2862 O O . GLU B 1 151 ? -6.426 15.609 -9.906 1 74.5 151 GLU B O 1
ATOM 2867 N N . ALA B 1 152 ? -4.883 16.875 -10.445 1 61.78 152 ALA B N 1
ATOM 2868 C CA . ALA B 1 152 ? -5.168 17.922 -9.477 1 61.78 152 ALA B CA 1
ATOM 2869 C C . ALA B 1 152 ? -5.406 17.344 -8.086 1 61.78 152 ALA B C 1
ATOM 2871 O O . ALA B 1 152 ? -4.547 16.641 -7.543 1 61.78 152 ALA B O 1
ATOM 2872 N N . GLU B 1 153 ? -6.656 17.5 -7.578 1 64.44 153 GLU B N 1
ATOM 2873 C CA . GLU B 1 153 ? -7.008 17.016 -6.25 1 64.44 153 GLU B CA 1
ATOM 2874 C C . GLU B 1 153 ? -7.59 15.602 -6.316 1 64.44 153 GLU B C 1
ATOM 2876 O O . GLU B 1 153 ? -7.613 14.891 -5.309 1 64.44 153 GLU B O 1
ATOM 2881 N N . ASP B 1 154 ? -7.797 15.227 -7.445 1 81.38 154 ASP B N 1
ATOM 2882 C CA . ASP B 1 154 ? -8.375 13.898 -7.625 1 81.38 154 ASP B CA 1
ATOM 2883 C C . ASP B 1 154 ? -7.312 12.883 -8.047 1 81.38 154 ASP B C 1
ATOM 2885 O O . ASP B 1 154 ? -6.117 13.188 -8.023 1 81.38 154 ASP B O 1
ATOM 2889 N N . TRP B 1 155 ? -7.617 11.711 -7.984 1 88.25 155 TRP B N 1
ATOM 2890 C CA . TRP B 1 155 ? -6.707 10.664 -8.453 1 88.25 155 TRP B CA 1
ATOM 2891 C C . TRP B 1 155 ? -7.355 9.836 -9.555 1 88.25 155 TRP B C 1
ATOM 2893 O O . TRP B 1 155 ? -8.586 9.75 -9.641 1 88.25 155 TRP B O 1
ATOM 2903 N N . PHE B 1 156 ? -6.5 9.312 -10.43 1 90.94 156 PHE B N 1
ATOM 2904 C CA . PHE B 1 156 ? -6.973 8.477 -11.523 1 90.94 156 PHE B CA 1
ATOM 2905 C C . PHE B 1 156 ? -7.062 7.016 -11.086 1 90.94 156 PHE B C 1
ATOM 2907 O O . PHE B 1 156 ? -6.148 6.5 -10.438 1 90.94 156 PHE B O 1
ATOM 2914 N N . ARG B 1 157 ? -8.203 6.48 -11.484 1 94.88 157 ARG B N 1
ATOM 2915 C CA . ARG B 1 157 ? -8.25 5.027 -11.375 1 94.88 157 ARG B CA 1
ATOM 2916 C C . ARG B 1 157 ? -7.195 4.379 -12.266 1 94.88 157 ARG B C 1
ATOM 2918 O O . ARG B 1 157 ? -6.695 5.004 -13.203 1 94.88 157 ARG B O 1
ATOM 2925 N N . PRO B 1 158 ? -6.867 3.125 -11.945 1 96.69 158 PRO B N 1
ATOM 2926 C CA . PRO B 1 158 ? -5.73 2.514 -12.641 1 96.69 158 PRO B CA 1
ATOM 2927 C C . PRO B 1 158 ? -5.871 2.553 -14.156 1 96.69 158 PRO B C 1
ATOM 2929 O O . PRO B 1 158 ? -4.922 2.918 -14.859 1 96.69 158 PRO B O 1
ATOM 2932 N N . ILE B 1 159 ? -7.031 2.238 -14.656 1 95.5 159 ILE B N 1
ATOM 2933 C CA . ILE B 1 159 ? -7.219 2.168 -16.109 1 95.5 159 ILE B CA 1
ATOM 2934 C C . ILE B 1 159 ? -7.129 3.568 -16.703 1 95.5 159 ILE B C 1
ATOM 2936 O O . ILE B 1 159 ? -6.578 3.748 -17.797 1 95.5 159 ILE B O 1
ATOM 2940 N N . ASP B 1 160 ? -7.695 4.535 -16.078 1 94.88 160 ASP B N 1
ATOM 2941 C CA . ASP B 1 160 ? -7.652 5.914 -16.562 1 94.88 160 ASP B CA 1
ATOM 2942 C C . ASP B 1 160 ? -6.227 6.465 -16.516 1 94.88 160 ASP B C 1
ATOM 2944 O O . ASP B 1 160 ? -5.797 7.152 -17.438 1 94.88 160 ASP B O 1
ATOM 2948 N N . LEU B 1 161 ? -5.566 6.176 -15.477 1 95.81 161 LEU B N 1
ATOM 2949 C CA . LEU B 1 161 ? -4.172 6.586 -15.375 1 95.81 161 LEU B CA 1
ATOM 2950 C C . LEU B 1 161 ? -3.338 5.961 -16.484 1 95.81 161 LEU B C 1
ATOM 2952 O O . LEU B 1 161 ? -2.514 6.641 -17.109 1 95.81 161 LEU B O 1
ATOM 2956 N N . ALA B 1 162 ? -3.541 4.711 -16.672 1 95.94 162 ALA B N 1
ATOM 2957 C CA . ALA B 1 162 ? -2.816 3.998 -17.719 1 95.94 162 ALA B CA 1
ATOM 2958 C C . ALA B 1 162 ? -3.086 4.617 -19.094 1 95.94 162 ALA B C 1
ATOM 2960 O O . ALA B 1 162 ? -2.166 4.793 -19.891 1 95.94 162 ALA B O 1
ATOM 2961 N N . LYS B 1 163 ? -4.34 4.918 -19.328 1 94.69 163 LYS B N 1
ATOM 2962 C CA . LYS B 1 163 ? -4.707 5.547 -20.594 1 94.69 163 LYS B CA 1
ATOM 2963 C C . LYS B 1 163 ? -3.979 6.875 -20.781 1 94.69 163 LYS B C 1
ATOM 2965 O O . LYS B 1 163 ? -3.467 7.164 -21.859 1 94.69 163 LYS B O 1
ATOM 2970 N N . GLU B 1 164 ? -4.008 7.707 -19.766 1 91.5 164 GLU B N 1
ATOM 2971 C CA . GLU B 1 164 ? -3.316 8.992 -19.812 1 91.5 164 GLU B CA 1
ATOM 2972 C C . GLU B 1 164 ? -1.831 8.812 -20.109 1 91.5 164 GLU B C 1
ATOM 2974 O O . GLU B 1 164 ? -1.246 9.586 -20.875 1 91.5 164 GLU B O 1
ATOM 2979 N N . CYS B 1 165 ? -1.261 7.855 -19.547 1 93.19 165 CYS B N 1
ATOM 2980 C CA . CYS B 1 165 ? 0.155 7.582 -19.766 1 93.19 165 CYS B CA 1
ATOM 2981 C C . CYS B 1 165 ? 0.413 7.152 -21.203 1 93.19 165 CYS B C 1
ATOM 2983 O O . CYS B 1 165 ? 1.346 7.641 -21.844 1 93.19 165 CYS B O 1
ATOM 2985 N N . ASP B 1 166 ? -0.382 6.238 -21.656 1 92.94 166 ASP B N 1
ATOM 2986 C CA . ASP B 1 166 ? -0.205 5.754 -23.031 1 92.94 166 ASP B CA 1
ATOM 2987 C C . ASP B 1 166 ? -0.355 6.895 -24.031 1 92.94 166 ASP B C 1
ATOM 2989 O O . ASP B 1 166 ? 0.396 6.969 -25.016 1 92.94 166 ASP B O 1
ATOM 2993 N N . ILE B 1 167 ? -1.319 7.773 -23.781 1 89.69 167 ILE B N 1
ATOM 2994 C CA . ILE B 1 167 ? -1.535 8.93 -24.656 1 89.69 167 ILE B CA 1
ATOM 2995 C C . ILE B 1 167 ? -0.307 9.836 -24.609 1 89.69 167 ILE B C 1
ATOM 2997 O O . ILE B 1 167 ? 0.174 10.281 -25.656 1 89.69 167 ILE B O 1
ATOM 3001 N N . TYR B 1 168 ? 0.186 10.008 -23.5 1 87.62 168 TYR B N 1
ATOM 3002 C CA . TYR B 1 168 ? 1.35 10.875 -23.328 1 87.62 168 TYR B CA 1
ATOM 3003 C C . TYR B 1 168 ? 2.562 10.297 -24.047 1 87.62 168 TYR B C 1
ATOM 3005 O O . TYR B 1 168 ? 3.27 11.016 -24.766 1 87.62 168 TYR B O 1
ATOM 3013 N N . PHE B 1 169 ? 2.832 9.07 -23.938 1 85.19 169 PHE B N 1
ATOM 3014 C CA . PHE B 1 169 ? 4.008 8.43 -24.531 1 85.19 169 PHE B CA 1
ATOM 3015 C C . PHE B 1 169 ? 3.865 8.32 -26.031 1 85.19 169 PHE B C 1
ATOM 3017 O O . PHE B 1 169 ? 4.852 8.43 -26.766 1 85.19 169 PHE B O 1
ATOM 3024 N N . SER B 1 170 ? 2.682 8.086 -26.438 1 83.69 170 SER B N 1
ATOM 3025 C CA . SER B 1 170 ? 2.451 8.016 -27.875 1 83.69 170 SER B CA 1
ATOM 3026 C C . SER B 1 170 ? 2.621 9.383 -28.531 1 83.69 170 SER B C 1
ATOM 3028 O O . SER B 1 170 ? 3.092 9.477 -29.672 1 83.69 170 SER B O 1
ATOM 3030 N N . SER B 1 171 ? 2.193 10.422 -27.875 1 80.44 171 SER B N 1
ATOM 3031 C CA . SER B 1 171 ? 2.318 11.773 -28.406 1 80.44 171 SER B CA 1
ATOM 3032 C C . SER B 1 171 ? 3.779 12.211 -28.469 1 80.44 171 SER B C 1
ATOM 3034 O O . SER B 1 171 ? 4.168 12.984 -29.344 1 80.44 171 SER B O 1
ATOM 3036 N N . ARG B 1 172 ? 4.57 11.82 -27.656 1 73.94 172 ARG B N 1
ATOM 3037 C CA . ARG B 1 172 ? 5.984 12.188 -27.609 1 73.94 172 ARG B CA 1
ATOM 3038 C C . ARG B 1 172 ? 6.797 11.359 -28.609 1 73.94 172 ARG B C 1
ATOM 3040 O O . ARG B 1 172 ? 7.801 11.836 -29.141 1 73.94 172 ARG B O 1
ATOM 3047 N N . SER B 1 173 ? 6.535 10.07 -28.672 1 62.91 173 SER B N 1
ATOM 3048 C CA . SER B 1 173 ? 7.227 9.242 -29.656 1 62.91 173 SER B CA 1
ATOM 3049 C C . SER B 1 173 ? 6.91 9.695 -31.078 1 62.91 173 SER B C 1
ATOM 3051 O O . SER B 1 173 ? 7.734 9.539 -31.984 1 62.91 173 SER B O 1
ATOM 3053 N N . GLY B 1 174 ? 5.801 10.164 -31.453 1 56.12 174 GLY B N 1
ATOM 3054 C CA . GLY B 1 174 ? 5.504 10.688 -32.781 1 56.12 174 GLY B CA 1
ATOM 3055 C C . GLY B 1 174 ? 6.188 12.008 -33.062 1 56.12 174 GLY B C 1
ATOM 3056 O O . GLY B 1 174 ? 6.309 12.414 -34.219 1 56.12 174 GLY B O 1
ATOM 3057 N N . SER B 1 175 ? 6.398 12.812 -32.094 1 47.75 175 SER B N 1
ATOM 3058 C CA . SER B 1 175 ? 6.965 14.102 -32.469 1 47.75 175 SER B CA 1
ATOM 3059 C C . SER B 1 175 ? 8.383 13.953 -33 1 47.75 175 SER B C 1
ATOM 3061 O O . SER B 1 175 ? 8.914 14.875 -33.625 1 47.75 175 SER B O 1
ATOM 3063 N N . HIS B 1 176 ? 9.188 13.008 -32.531 1 42.09 176 HIS B N 1
ATOM 3064 C CA . HIS B 1 176 ? 10.531 13.086 -33.094 1 42.09 176 HIS B CA 1
ATOM 3065 C C . HIS B 1 176 ? 10.602 12.492 -34.5 1 42.09 176 HIS B C 1
ATOM 3067 O O . HIS B 1 176 ? 11.688 12.211 -35 1 42.09 176 HIS B O 1
ATOM 3073 N N . LYS B 1 177 ? 9.633 11.961 -35.125 1 40.28 177 LYS B N 1
ATOM 3074 C CA . LYS B 1 177 ? 9.945 11.836 -36.531 1 40.28 177 LYS B CA 1
ATOM 3075 C C . LYS B 1 177 ? 10.289 13.195 -37.156 1 40.28 177 LYS B C 1
ATOM 3077 O O . LYS B 1 177 ? 9.398 14.023 -37.375 1 40.28 177 LYS B O 1
ATOM 3082 N N . GLU B 1 178 ? 11.273 13.758 -36.656 1 35.91 178 GLU B N 1
ATOM 3083 C CA . GLU B 1 178 ? 11.867 14.867 -37.406 1 35.91 178 GLU B CA 1
ATOM 3084 C C . GLU B 1 178 ? 11.844 14.602 -38.906 1 35.91 178 GLU B C 1
ATOM 3086 O O . GLU B 1 178 ? 12.344 13.57 -39.375 1 35.91 178 GLU B O 1
ATOM 3091 N N . ILE B 1 179 ? 10.812 14.891 -39.5 1 36.59 179 ILE B N 1
ATOM 3092 C CA . ILE B 1 179 ? 10.906 15.047 -40.969 1 36.59 179 ILE B CA 1
ATOM 3093 C C . ILE B 1 179 ? 12.219 15.75 -41.312 1 36.59 179 ILE B C 1
ATOM 3095 O O . ILE B 1 179 ? 12.484 16.859 -40.844 1 36.59 179 ILE B O 1
ATOM 3099 N N . PRO B 1 180 ? 13.242 14.945 -41.469 1 35.12 180 PRO B N 1
ATOM 3100 C CA . PRO B 1 180 ? 14.43 15.648 -41.969 1 35.12 180 PRO B CA 1
ATOM 3101 C C . PRO B 1 180 ? 14.078 16.75 -42.969 1 35.12 180 PRO B C 1
ATOM 3103 O O . PRO B 1 180 ? 13.391 16.484 -43.969 1 35.12 180 PRO B O 1
ATOM 3106 N N . ILE B 1 181 ? 13.688 17.812 -42.375 1 33.81 181 ILE B N 1
ATOM 3107 C CA . ILE B 1 181 ? 13.547 18.938 -43.312 1 33.81 181 ILE B CA 1
ATOM 3108 C C . ILE B 1 181 ? 14.773 19.016 -44.219 1 33.81 181 ILE B C 1
ATOM 3110 O O . ILE B 1 181 ? 15.859 19.391 -43.781 1 33.81 181 ILE B O 1
ATOM 3114 N N . THR B 1 182 ? 15.086 17.891 -44.844 1 31.75 182 THR B N 1
ATOM 3115 C CA . THR B 1 182 ? 16.078 18.062 -45.906 1 31.75 182 THR B CA 1
ATOM 3116 C C . THR B 1 182 ? 15.766 19.281 -46.75 1 31.75 182 THR B C 1
ATOM 3118 O O . THR B 1 182 ? 14.758 19.312 -47.469 1 31.75 182 THR B O 1
ATOM 3121 N N . TYR B 1 183 ? 15.961 20.469 -46.062 1 29.36 183 TYR B N 1
ATOM 3122 C CA . TYR B 1 183 ? 15.969 21.656 -46.906 1 29.36 183 TYR B CA 1
ATOM 3123 C C . TYR B 1 183 ? 16.766 21.438 -48.188 1 29.36 183 TYR B C 1
ATOM 3125 O O . TYR B 1 183 ? 17.984 21.219 -48.125 1 29.36 183 TYR B O 1
ATOM 3133 N N . GLY B 1 184 ? 16.312 20.562 -49.031 1 28.92 184 GLY B N 1
ATOM 3134 C CA . GLY B 1 184 ? 16.906 20.594 -50.375 1 28.92 184 GLY B CA 1
ATOM 3135 C C . GLY B 1 184 ? 17.125 22 -50.906 1 28.92 184 GLY B C 1
ATOM 3136 O O . GLY B 1 184 ? 16.188 22.781 -51.031 1 28.92 184 GLY B O 1
ATOM 3137 N N . TYR B 1 185 ? 18.281 22.688 -50.375 1 28.73 185 TYR B N 1
ATOM 3138 C CA . TYR B 1 185 ? 18.797 23.906 -50.969 1 28.73 185 TYR B CA 1
ATOM 3139 C C . TYR B 1 185 ? 18.609 23.906 -52.5 1 28.73 185 TYR B C 1
ATOM 3141 O O . TYR B 1 185 ? 19.203 23.094 -53.188 1 28.73 185 TYR B O 1
ATOM 3149 N N . THR B 1 186 ? 17.391 24.016 -52.938 1 29.2 186 THR B N 1
ATOM 3150 C CA . THR B 1 186 ? 17.188 24.297 -54.344 1 29.2 186 THR B CA 1
ATOM 3151 C C . THR B 1 186 ? 18.188 25.344 -54.844 1 29.2 186 THR B C 1
ATOM 3153 O O . THR B 1 186 ? 18.453 26.328 -54.156 1 29.2 186 THR B O 1
ATOM 3156 N N . GLN B 1 187 ? 19.078 25 -55.75 1 31.08 187 GLN B N 1
ATOM 3157 C CA . GLN B 1 187 ? 20.031 25.719 -56.594 1 31.08 187 GLN B CA 1
ATOM 3158 C C . GLN B 1 187 ? 19.484 27.078 -57.031 1 31.08 187 GLN B C 1
ATOM 3160 O O . GLN B 1 187 ? 18.375 27.141 -57.594 1 31.08 187 GLN B O 1
ATOM 3165 N N . ASP B 1 188 ? 19.625 28.109 -56.188 1 28.47 188 ASP B N 1
ATOM 3166 C CA . ASP B 1 188 ? 19.297 29.438 -56.688 1 28.47 188 ASP B CA 1
ATOM 3167 C C . ASP B 1 188 ? 19.875 29.641 -58.094 1 28.47 188 ASP B C 1
ATOM 3169 O O . ASP B 1 188 ? 21.094 29.5 -58.281 1 28.47 188 ASP B O 1
ATOM 3173 N N . PRO B 1 189 ? 19.188 29.469 -59.156 1 29.69 189 PRO B N 1
ATOM 3174 C CA . PRO B 1 189 ? 19.625 29.594 -60.562 1 29.69 189 PRO B CA 1
ATOM 3175 C C . PRO B 1 189 ? 20.375 30.891 -60.844 1 29.69 189 PRO B C 1
ATOM 3177 O O . PRO B 1 189 ? 20.953 31.062 -61.906 1 29.69 189 PRO B O 1
ATOM 3180 N N . PHE B 1 190 ? 19.969 31.906 -60.156 1 29.36 190 PHE B N 1
ATOM 3181 C CA . PHE B 1 190 ? 20.156 33.219 -60.75 1 29.36 190 PHE B CA 1
ATOM 3182 C C . PHE B 1 190 ? 21.625 33.625 -60.719 1 29.36 190 PHE B C 1
ATOM 3184 O O . PHE B 1 190 ? 21.953 34.781 -61 1 29.36 190 PHE B O 1
ATOM 3191 N N . LYS B 1 191 ? 22.547 32.844 -60.219 1 27.77 191 LYS B N 1
ATOM 3192 C CA . LYS B 1 191 ? 23.859 33.5 -60.219 1 27.77 191 LYS B CA 1
ATOM 3193 C C . LYS B 1 191 ? 24.328 33.844 -61.625 1 27.77 191 LYS B C 1
ATOM 3195 O O . LYS B 1 191 ? 25.438 34.344 -61.812 1 27.77 191 LYS B O 1
ATOM 3200 N N . ASN B 1 192 ? 23.781 33.094 -62.562 1 25.8 192 ASN B N 1
ATOM 3201 C CA . ASN B 1 192 ? 24.594 33.219 -63.781 1 25.8 192 ASN B CA 1
ATOM 3202 C C . ASN B 1 192 ? 24.578 34.625 -64.312 1 25.8 192 ASN B C 1
ATOM 3204 O O . ASN B 1 192 ? 25.141 34.906 -65.375 1 25.8 192 ASN B O 1
ATOM 3208 N N . ARG B 1 193 ? 23.547 35.438 -64.062 1 26.39 193 ARG B N 1
ATOM 3209 C CA . ARG B 1 193 ? 23.391 36.438 -65.125 1 26.39 193 ARG B CA 1
ATOM 3210 C C . ARG B 1 193 ? 24.516 37.469 -65.062 1 26.39 193 ARG B C 1
ATOM 3212 O O . ARG B 1 193 ? 24.359 38.594 -65.5 1 26.39 193 ARG B O 1
ATOM 3219 N N . SER B 1 194 ? 25.562 37.344 -64.312 1 25.62 194 SER B N 1
ATOM 3220 C CA . SER B 1 194 ? 26.484 38.469 -64.312 1 25.62 194 SER B CA 1
ATOM 3221 C C . SER B 1 194 ? 27 38.781 -65.688 1 25.62 194 SER B C 1
ATOM 3223 O O . SER B 1 194 ? 27.734 39.719 -65.875 1 25.62 194 SER B O 1
ATOM 3225 N N . GLN B 1 195 ? 27.188 37.781 -66.5 1 24.84 195 GLN B N 1
ATOM 3226 C CA . GLN B 1 195 ? 28.219 38.188 -67.438 1 24.84 195 GLN B CA 1
ATOM 3227 C C . GLN B 1 195 ? 27.781 39.406 -68.312 1 24.84 195 GLN B C 1
ATOM 3229 O O . GLN B 1 195 ? 28.609 40.188 -68.688 1 24.84 195 GLN B O 1
ATOM 3234 N N . LYS B 1 196 ? 26.719 39.281 -69.188 1 25.47 196 LYS B N 1
ATOM 3235 C CA . LYS B 1 196 ? 26.859 39.844 -70.562 1 25.47 196 LYS B CA 1
ATOM 3236 C C . LYS B 1 196 ? 26.672 41.344 -70.562 1 25.47 196 LYS B C 1
ATOM 3238 O O . LYS B 1 196 ? 26.578 41.969 -71.625 1 25.47 196 LYS B O 1
ATOM 3243 N N . LEU B 1 197 ? 26.562 42.094 -69.438 1 22.53 197 LEU B N 1
ATOM 3244 C CA . LEU B 1 197 ? 27 43.438 -69.812 1 22.53 197 LEU B CA 1
ATOM 3245 C C . LEU B 1 197 ? 28.516 43.5 -69.938 1 22.53 197 LEU B C 1
ATOM 3247 O O . LEU B 1 197 ? 29.234 42.875 -69.125 1 22.53 197 LEU B O 1
#